Protein AF-A0A3S0WNT7-F1 (afdb_monomer)

Foldseek 3Di:
DDPDPQQDPVLLVVLLVVLVVCLVVVPPVQFDPPAHSVNSVVLSVDPPDSSVSSVVSLNGTDPVNNVVSVVVVVVPPDPPPPDPDDDDDDDDDPVLVVVLCVQPVDSVVSVVCVVVVPPVQQDQVQDCSNQPNDRFQWDQQLLHNQKIATPRNRDMDGLVDDSDPSNVVNHVVCPVVSVVLLLLLLLVCLVDPAFAKAALVRSVVSCSDVDDPSSVVCVVNVVVCCVSVQWHFDAGPVGDTIITGHNDGRPVSVVVNVVVVVVVVVVVVVVVVQVVLQVCCQVVFAWDQAPVRDIATAAEDQQAKKKDAPDDDDPVLVVVQVVVPQWDADPVVRIITGRGHDSYCDPSNNVSVNNPIHMYYDDPDDSPPDDDDPDDDDD

Secondary structure (DSSP, 8-state):
-----PPPHHHHHHHHHHHHHHHHHT-GGGB-TT--HHHHHHHHH--S-HHHHHHHHHHHB-HHHHHHHHHHHHHHS--TTS-S---------HHHHHHHHTT-SSHHHHHHHHHHTT-TTSPPTTSTTTTTTS---EEEETTEEEEEEETTT--EEESSS-SSHHHHHHHHHHHHHHHHHHHHHHHHHHHS-TT-EE-HHHHHHTT-SSSTTHHHHHHHHHHHHHHTTSEEEEE-TTSSEEEEE-SS--HHHHHHHHHHHHHHHHHHHHHHHHHHHHHHHHHH-EEEE-TTSPEEEE--BTTBEEEE-SSPPPHHHHHHHHHTSSEEEETTTTEEEESS--SS--HHHHHHHHTT-EEEEPPSS-TTSS---------

Sequence (379 aa):
MPRKGGIGQDERAAILKEARRIIVDRDESALAPTASLTGLAEVLADTFDETYTVERVVDMLDPARRRSLKSRFAAHRPTAAANGTDGVEVWLPMDVVDRLKAIAEQPEEAIRALLDSGRHDLPEPGSEEHCRRRRCSPQVLLSDPAHWTCQTCGLGGRVDQPLNPIIKERLADQQGRIGDLHALAAGIYETWGAGDRFTMADCAAHRLLDVRGERDRLKHRLPDLVQAGLIEDAPGPRGGAGYRVLDEPPDWIAEVLTERREQRETEARVRDERAAMLQRALEEGLTHVTPTGETVEIAQNGRGLELRFPSIPSWELREEMKRQGHCRWDGRRRRWCRMSPVATVEPWLAAALDAGATVAPLGTADPDAEDWGPSEWPD

pLDDT: mean 77.01, std 15.33, range [26.38, 93.69]

Nearest PDB structures (foldseek):
  6neg-assembly1_B  TM=5.425E-01  e=5.875E-01  Thalictrum flavum subsp. glaucum
  2xig-assembly2_A  TM=5.366E-01  e=5.875E-01  Helicobacter pylori 26695
  8j3i-assembly1_A-2  TM=5.748E-01  e=8.161E-01  Coptis chinensis
  5hs5-assembly1_B  TM=4.708E-01  e=6.206E-01  Staphylococcus aureus subsp. aureus USA300
  6neh-assembly1_B  TM=5.160E-01  e=7.314E-01  Thalictrum flavum subsp. glaucum

Organism: NCBI:txid92933

Solvent-accessible surface area (backbone atoms only — not comparable to full-atom values): 22254 Å² total; per-residue (Å²): 132,86,80,74,80,74,80,48,73,70,57,45,54,50,52,54,51,50,54,52,47,37,57,75,70,65,46,67,83,50,31,24,97,91,46,48,69,67,58,51,53,54,47,72,68,50,82,85,45,72,70,61,37,46,54,54,51,57,73,34,32,14,73,69,51,47,49,52,51,52,49,50,50,60,68,66,46,77,75,93,79,83,67,91,90,73,80,84,89,72,91,68,58,68,74,55,48,56,56,27,41,74,72,25,91,46,53,66,56,23,50,49,48,58,64,70,64,59,62,87,80,68,50,55,81,66,31,50,69,49,22,82,87,42,72,49,45,60,39,70,33,84,79,40,75,61,31,29,36,16,81,71,72,66,54,64,47,43,62,94,58,50,90,37,70,69,52,41,53,54,48,56,72,38,49,64,60,50,52,52,50,50,49,42,50,48,42,47,63,71,73,39,56,65,56,36,54,40,32,74,68,52,50,54,72,67,50,58,56,98,49,98,68,46,63,70,53,46,68,60,48,52,57,53,36,35,76,51,68,68,31,42,84,35,63,13,83,87,60,58,84,27,27,24,37,42,75,70,71,57,69,71,50,52,50,55,54,48,53,52,49,54,49,50,52,52,52,48,48,55,51,50,53,51,50,53,42,34,51,46,26,61,74,75,49,43,75,45,73,38,98,87,69,50,78,44,71,49,42,52,39,96,56,1,27,29,39,40,55,91,59,89,74,57,70,69,59,55,51,55,42,46,71,70,74,47,42,45,77,40,79,90,79,65,30,41,35,28,70,52,59,66,60,63,89,45,72,66,54,49,53,40,43,66,72,54,35,46,57,34,50,44,72,88,73,65,92,78,78,69,88,84,68,96,74,80,80,84,130

Radius of gyration: 34.29 Å; Cα contacts (8 Å, |Δi|>4): 432; chains: 1; bounding box: 87×63×79 Å

Structure (mmCIF, N/CA/C/O backbone):
data_AF-A0A3S0WNT7-F1
#
_entry.id   AF-A0A3S0WNT7-F1
#
loop_
_atom_site.group_PDB
_atom_site.id
_atom_site.type_symbol
_atom_site.label_atom_id
_atom_site.label_alt_id
_atom_site.label_comp_id
_atom_site.label_asym_id
_atom_site.label_entity_id
_atom_site.label_seq_id
_atom_site.pdbx_PDB_ins_code
_atom_site.Cartn_x
_atom_site.Cartn_y
_atom_site.Cartn_z
_atom_site.occupancy
_atom_site.B_iso_or_equiv
_atom_site.auth_seq_id
_atom_site.auth_comp_id
_atom_site.auth_asym_id
_atom_site.auth_atom_id
_atom_site.pdbx_PDB_model_num
ATOM 1 N N . MET A 1 1 ? 18.925 -2.021 -32.464 1.00 28.72 1 MET A N 1
ATOM 2 C CA . MET A 1 1 ? 19.539 -3.221 -31.859 1.00 28.72 1 MET A CA 1
ATOM 3 C C . MET A 1 1 ? 19.948 -2.872 -30.439 1.00 28.72 1 MET A C 1
ATOM 5 O O . MET A 1 1 ? 20.690 -1.904 -30.291 1.00 28.72 1 MET A O 1
ATOM 9 N N . PRO A 1 2 ? 19.426 -3.554 -29.408 1.00 26.38 2 PRO A N 1
ATOM 10 C CA . PRO A 1 2 ? 19.826 -3.289 -28.033 1.00 26.38 2 PRO A CA 1
ATOM 11 C C . PRO A 1 2 ? 21.284 -3.727 -27.851 1.00 26.38 2 PRO A C 1
ATOM 13 O O . PRO A 1 2 ? 21.668 -4.825 -28.255 1.00 26.38 2 PRO A O 1
ATOM 16 N N . ARG A 1 3 ? 22.118 -2.845 -27.293 1.00 30.73 3 ARG A N 1
ATOM 17 C CA . ARG A 1 3 ? 23.490 -3.181 -26.905 1.00 30.73 3 ARG A CA 1
ATOM 18 C C . ARG A 1 3 ? 23.407 -4.162 -25.734 1.00 30.73 3 ARG A C 1
ATOM 20 O O . ARG A 1 3 ? 23.094 -3.746 -24.624 1.00 30.73 3 ARG A O 1
ATOM 27 N N . LYS A 1 4 ? 23.663 -5.452 -25.986 1.00 38.69 4 LYS A N 1
ATOM 28 C CA . LYS A 1 4 ? 23.985 -6.422 -24.931 1.00 38.69 4 LYS A CA 1
ATOM 29 C C . LYS A 1 4 ? 25.138 -5.826 -24.117 1.00 38.69 4 LYS A C 1
ATOM 31 O O . LYS A 1 4 ? 26.203 -5.572 -24.680 1.00 38.69 4 LYS A O 1
ATOM 36 N N . GLY A 1 5 ? 24.913 -5.554 -22.832 1.00 43.09 5 GLY A N 1
ATOM 37 C CA . GLY A 1 5 ? 26.005 -5.282 -21.903 1.00 43.09 5 GLY A CA 1
ATOM 38 C C . GLY A 1 5 ? 26.960 -6.467 -21.970 1.00 43.09 5 GLY A C 1
ATOM 39 O O . GLY A 1 5 ? 26.551 -7.596 -21.708 1.00 43.09 5 GLY A O 1
ATOM 40 N N . GLY A 1 6 ? 28.182 -6.236 -22.445 1.00 47.62 6 GLY A N 1
ATOM 41 C CA . GLY A 1 6 ? 29.167 -7.299 -22.576 1.00 47.62 6 GLY A CA 1
ATOM 42 C C . GLY A 1 6 ? 29.518 -7.838 -21.195 1.00 47.62 6 GLY A C 1
ATOM 43 O O . GLY A 1 6 ? 29.813 -7.058 -20.295 1.00 47.62 6 GLY A O 1
ATOM 44 N N . ILE A 1 7 ? 29.486 -9.161 -21.039 1.00 59.84 7 ILE A N 1
ATOM 45 C CA . ILE A 1 7 ? 29.995 -9.845 -19.846 1.00 59.84 7 ILE A CA 1
ATOM 46 C C . ILE A 1 7 ? 31.476 -9.468 -19.703 1.00 59.84 7 ILE A C 1
ATOM 48 O O . ILE A 1 7 ? 32.232 -9.620 -20.674 1.00 59.84 7 ILE A O 1
ATOM 52 N N . GLY A 1 8 ? 31.874 -8.953 -18.537 1.00 67.12 8 GLY A N 1
ATOM 53 C CA . GLY A 1 8 ? 33.259 -8.557 -18.254 1.00 67.12 8 GLY A CA 1
ATOM 54 C C . GLY A 1 8 ? 34.210 -9.760 -18.259 1.00 67.12 8 GLY A C 1
ATOM 55 O O . GLY A 1 8 ? 33.778 -10.894 -18.065 1.00 67.12 8 GLY A O 1
ATOM 56 N N . GLN A 1 9 ? 35.510 -9.552 -18.487 1.00 66.56 9 GLN A N 1
ATOM 57 C CA . GLN A 1 9 ? 36.484 -10.652 -18.593 1.00 66.56 9 GLN A CA 1
ATOM 58 C C . GLN A 1 9 ? 36.550 -11.515 -17.314 1.00 66.56 9 GLN A C 1
ATOM 60 O O . GLN A 1 9 ? 36.584 -12.743 -17.400 1.00 66.56 9 GLN A O 1
ATOM 65 N N . ASP A 1 10 ? 36.451 -10.895 -16.137 1.00 69.25 10 ASP A N 1
ATOM 66 C CA . ASP A 1 10 ? 36.429 -11.602 -14.848 1.00 69.25 10 ASP A CA 1
ATOM 67 C C . ASP A 1 10 ? 35.142 -12.413 -14.636 1.00 69.25 10 ASP A C 1
ATOM 69 O O . ASP A 1 10 ? 35.164 -13.524 -14.097 1.00 69.25 10 ASP A O 1
ATOM 73 N N . GLU A 1 11 ? 34.012 -11.891 -15.117 1.00 74.88 11 GLU A N 1
ATOM 74 C CA . GLU A 1 11 ? 32.720 -12.578 -15.074 1.00 74.88 11 GLU A CA 1
ATOM 75 C C . GLU A 1 11 ? 32.740 -13.821 -15.981 1.00 74.88 11 GLU A C 1
ATOM 77 O O . GLU A 1 11 ? 32.281 -14.891 -15.573 1.00 74.88 11 GLU A O 1
ATOM 82 N N . ARG A 1 12 ? 33.348 -13.724 -17.173 1.00 81.19 12 ARG A N 1
ATOM 83 C CA . ARG A 1 12 ? 33.537 -14.861 -18.097 1.00 81.19 12 ARG A CA 1
ATOM 84 C C . ARG A 1 12 ? 34.354 -15.975 -17.451 1.00 81.19 12 ARG A C 1
ATOM 86 O O . ARG A 1 12 ? 33.906 -17.122 -17.416 1.00 81.19 12 ARG A O 1
ATOM 93 N N . ALA A 1 13 ? 35.508 -15.637 -16.876 1.00 81.56 13 ALA A N 1
ATOM 94 C CA . ALA A 1 13 ? 36.392 -16.607 -16.235 1.00 81.56 13 ALA A CA 1
ATOM 95 C C . ALA A 1 13 ? 35.701 -17.338 -15.071 1.00 81.56 13 ALA A C 1
ATOM 97 O O . ALA A 1 13 ? 35.841 -18.553 -14.910 1.00 81.56 13 ALA A O 1
ATOM 98 N N . ALA A 1 14 ? 34.912 -16.617 -14.274 1.00 80.75 14 ALA A N 1
ATOM 99 C CA . ALA A 1 14 ? 34.165 -17.189 -13.162 1.00 80.75 14 ALA A CA 1
ATOM 100 C C . ALA A 1 14 ? 33.006 -18.094 -13.614 1.00 80.75 14 ALA A C 1
ATOM 102 O O . ALA A 1 14 ? 32.810 -19.155 -13.018 1.00 80.75 14 ALA A O 1
ATOM 103 N N . ILE A 1 15 ? 32.278 -17.727 -14.675 1.00 85.50 15 ILE A N 1
ATOM 104 C CA . ILE A 1 15 ? 31.222 -18.570 -15.262 1.00 85.50 15 ILE A CA 1
ATOM 105 C C . ILE A 1 15 ? 31.818 -19.876 -15.802 1.00 85.50 15 ILE A C 1
ATOM 107 O O . ILE A 1 15 ? 31.319 -20.958 -15.492 1.00 85.50 15 ILE A O 1
ATOM 111 N N . LEU A 1 16 ? 32.927 -19.801 -16.543 1.00 87.19 16 LEU A N 1
ATOM 112 C CA . LEU A 1 16 ? 33.606 -20.991 -17.067 1.00 87.19 16 LEU A CA 1
ATOM 113 C C . LEU A 1 16 ? 34.179 -21.866 -15.945 1.00 87.19 16 LEU A C 1
ATOM 115 O O . LEU A 1 16 ? 34.117 -23.094 -16.020 1.00 87.19 16 LEU A O 1
ATOM 119 N N . LYS A 1 17 ? 34.705 -21.256 -14.875 1.00 86.94 17 LYS A N 1
ATOM 120 C CA . LYS A 1 17 ? 35.181 -21.980 -13.689 1.00 86.94 17 LYS A CA 1
ATOM 121 C C . LYS A 1 17 ? 34.046 -22.717 -12.978 1.00 86.94 17 LYS A C 1
ATOM 123 O O . LYS A 1 17 ? 34.230 -23.865 -12.581 1.00 86.94 17 LYS A O 1
ATOM 128 N N . GLU A 1 18 ? 32.881 -22.090 -12.844 1.00 85.38 18 GLU A N 1
ATOM 129 C CA . GLU A 1 18 ? 31.704 -22.717 -12.240 1.00 85.38 18 GLU A CA 1
ATOM 130 C C . GLU A 1 18 ? 31.164 -23.865 -13.104 1.00 85.38 18 GLU A C 1
ATOM 132 O O . GLU A 1 18 ? 30.851 -24.930 -12.579 1.00 85.38 18 GLU A O 1
ATOM 137 N N . ALA A 1 19 ? 31.123 -23.700 -14.425 1.00 86.12 19 ALA A N 1
ATOM 138 C CA . ALA A 1 19 ? 30.711 -24.764 -15.337 1.00 86.12 19 ALA A CA 1
ATOM 139 C C . ALA A 1 19 ? 31.640 -25.987 -15.260 1.00 86.12 19 ALA A C 1
ATOM 141 O O . ALA A 1 19 ? 31.176 -27.125 -15.208 1.00 86.12 19 ALA A O 1
ATOM 142 N N . ARG A 1 20 ? 32.958 -25.762 -15.159 1.00 87.94 20 ARG A N 1
ATOM 143 C CA . ARG A 1 20 ? 33.935 -26.839 -14.919 1.00 87.94 20 ARG A CA 1
ATOM 144 C C . ARG A 1 20 ? 33.709 -27.520 -13.568 1.00 87.94 20 ARG A C 1
ATOM 146 O O . ARG A 1 20 ? 33.789 -28.743 -13.503 1.00 87.94 20 ARG A O 1
ATOM 153 N N . ARG A 1 21 ? 33.389 -26.759 -12.513 1.00 90.56 21 ARG A N 1
ATOM 154 C CA . ARG A 1 21 ? 33.037 -27.310 -11.193 1.00 90.56 21 ARG A CA 1
ATOM 155 C C . ARG A 1 21 ? 31.819 -28.233 -11.282 1.00 90.56 21 ARG A C 1
ATOM 157 O O . ARG A 1 21 ? 31.887 -29.346 -10.787 1.00 90.56 21 ARG A O 1
ATOM 164 N N . ILE A 1 22 ? 30.749 -27.806 -11.954 1.00 87.44 22 ILE A N 1
ATOM 165 C CA . ILE A 1 22 ? 29.509 -28.590 -12.111 1.00 87.44 22 ILE A CA 1
ATOM 166 C C . ILE A 1 22 ? 29.774 -29.942 -12.791 1.00 87.44 22 ILE A C 1
ATOM 168 O O . ILE A 1 22 ? 29.241 -30.962 -12.357 1.00 87.44 22 ILE A O 1
ATOM 172 N N . ILE A 1 23 ? 30.642 -29.974 -13.809 1.00 88.38 23 ILE A N 1
ATOM 173 C CA . ILE A 1 23 ? 31.041 -31.225 -14.476 1.00 88.38 23 ILE A CA 1
ATOM 174 C C . ILE A 1 23 ? 31.848 -32.128 -13.538 1.00 88.38 23 ILE A C 1
ATOM 176 O O . ILE A 1 23 ? 31.599 -33.332 -13.486 1.00 88.38 23 ILE A O 1
ATOM 180 N N . VAL A 1 24 ? 32.812 -31.561 -12.805 1.00 90.00 24 VAL A N 1
ATOM 181 C CA . VAL A 1 24 ? 33.657 -32.314 -11.862 1.00 90.00 24 VAL A CA 1
ATOM 182 C C . VAL A 1 24 ? 32.821 -32.903 -10.724 1.00 90.00 24 VAL A C 1
ATOM 184 O O . VAL A 1 24 ? 32.979 -34.078 -10.400 1.00 90.00 24 VAL A O 1
ATOM 187 N N . ASP A 1 25 ? 31.892 -32.118 -10.179 1.00 89.50 25 ASP A N 1
ATOM 188 C CA . ASP A 1 25 ? 31.030 -32.498 -9.056 1.00 89.50 25 ASP A CA 1
ATOM 189 C C . ASP A 1 25 ? 29.824 -33.358 -9.494 1.00 89.50 25 ASP A C 1
ATOM 191 O O . ASP A 1 25 ? 29.101 -33.874 -8.644 1.00 89.50 25 ASP A O 1
ATOM 195 N N . ARG A 1 26 ? 29.603 -33.528 -10.810 1.00 85.38 26 ARG A N 1
ATOM 196 C CA . ARG A 1 26 ? 28.417 -34.176 -11.413 1.00 85.38 26 ARG A CA 1
ATOM 197 C C . ARG A 1 26 ? 27.090 -33.622 -10.875 1.00 85.38 26 ARG A C 1
ATOM 199 O O . ARG A 1 26 ? 26.139 -34.363 -10.636 1.00 85.38 26 ARG A O 1
ATOM 206 N N . ASP A 1 27 ? 27.036 -32.307 -10.688 1.00 85.50 27 ASP A N 1
ATOM 207 C CA . ASP A 1 27 ? 25.906 -31.604 -10.078 1.00 85.50 27 ASP A CA 1
ATOM 208 C C . ASP A 1 27 ? 24.799 -31.326 -11.110 1.00 85.50 27 ASP A C 1
ATOM 210 O O . ASP A 1 27 ? 24.686 -30.229 -11.656 1.00 85.50 27 ASP A O 1
ATOM 214 N N . GLU A 1 28 ? 23.973 -32.335 -11.399 1.00 83.88 28 GLU A N 1
ATOM 215 C CA . GLU A 1 28 ? 22.840 -32.207 -12.334 1.00 83.88 28 GLU A CA 1
ATOM 216 C C . GLU A 1 28 ? 21.788 -31.196 -11.856 1.00 83.88 28 GLU A C 1
ATOM 218 O O . GLU A 1 28 ? 21.093 -30.600 -12.676 1.00 83.88 28 GLU A O 1
ATOM 223 N N . SER A 1 29 ? 21.710 -30.938 -10.545 1.00 84.94 29 SER A N 1
ATOM 224 C CA . SER A 1 29 ? 20.769 -29.971 -9.966 1.00 84.94 29 SER A CA 1
ATOM 225 C C . SER A 1 29 ? 21.103 -28.515 -10.308 1.00 84.94 29 SER A C 1
ATOM 227 O O . SER A 1 29 ? 20.253 -27.635 -10.192 1.00 84.94 29 SER A O 1
ATOM 229 N N . ALA A 1 30 ? 22.335 -28.251 -10.754 1.00 81.56 30 ALA A N 1
ATOM 230 C CA . ALA A 1 30 ? 22.777 -26.931 -11.185 1.00 81.56 30 ALA A CA 1
ATOM 231 C C . ALA A 1 30 ? 22.406 -26.602 -12.644 1.00 81.56 30 ALA A C 1
ATOM 233 O O . ALA A 1 30 ? 22.680 -25.483 -13.091 1.00 81.56 30 ALA A O 1
ATOM 234 N N . LEU A 1 31 ? 21.814 -27.546 -13.385 1.00 86.38 31 LEU A N 1
ATOM 235 C CA . LEU A 1 31 ? 21.438 -27.398 -14.791 1.00 86.38 31 LEU A CA 1
ATOM 236 C C . LEU A 1 31 ? 19.939 -27.149 -14.963 1.00 86.38 31 LEU A C 1
ATOM 238 O O . LEU A 1 31 ? 19.114 -27.634 -14.193 1.00 86.38 31 LEU A O 1
ATOM 242 N N . ALA A 1 32 ? 19.582 -26.424 -16.021 1.00 87.06 32 ALA A N 1
ATOM 243 C CA . ALA A 1 32 ? 18.192 -26.301 -16.434 1.00 87.06 32 ALA A CA 1
ATOM 244 C C . ALA A 1 32 ? 17.620 -27.684 -16.828 1.00 87.06 32 ALA A C 1
ATOM 246 O O . ALA A 1 32 ? 18.366 -28.517 -17.345 1.00 87.06 32 ALA A O 1
ATOM 247 N N . PRO A 1 33 ? 16.300 -27.927 -16.697 1.00 80.75 33 PRO A N 1
ATOM 248 C CA . PRO A 1 33 ? 15.688 -29.233 -16.983 1.00 80.75 33 PRO A CA 1
ATOM 249 C C . PRO A 1 33 ? 15.938 -29.782 -18.398 1.00 80.75 33 PRO A C 1
ATOM 251 O O . PRO A 1 33 ? 15.823 -30.981 -18.632 1.00 80.75 33 PRO A O 1
ATOM 254 N N . THR A 1 34 ? 16.250 -28.905 -19.356 1.00 81.69 34 THR A N 1
ATOM 255 C CA . THR A 1 34 ? 16.536 -29.239 -20.760 1.00 81.69 34 THR A CA 1
ATOM 256 C C . THR A 1 34 ? 18.028 -29.392 -21.067 1.00 81.69 34 THR A C 1
ATOM 258 O O . THR A 1 34 ? 18.386 -29.696 -22.204 1.00 81.69 34 THR A O 1
ATOM 261 N N . ALA A 1 35 ? 18.906 -29.146 -20.094 1.00 86.44 35 ALA A N 1
ATOM 262 C CA . ALA A 1 35 ? 20.354 -29.225 -20.231 1.00 86.44 35 ALA A CA 1
ATOM 263 C C . ALA A 1 35 ? 20.897 -30.514 -19.594 1.00 86.44 35 ALA A C 1
ATOM 265 O O . ALA A 1 35 ? 20.299 -31.087 -18.689 1.00 86.44 35 ALA A O 1
ATOM 266 N N . SER A 1 36 ? 22.049 -30.982 -20.074 1.00 89.00 36 SER A N 1
ATOM 267 C CA . SER A 1 36 ? 22.715 -32.182 -19.561 1.00 89.00 36 SER A CA 1
ATOM 268 C C . SER A 1 36 ? 24.194 -31.920 -19.293 1.00 89.00 36 SER A C 1
ATOM 270 O O . SER A 1 36 ? 24.801 -31.040 -19.909 1.00 89.00 36 SER A O 1
ATOM 272 N N . LEU A 1 37 ? 24.796 -32.712 -18.398 1.00 86.19 37 LEU A N 1
ATOM 273 C CA . LEU A 1 37 ? 26.232 -32.631 -18.103 1.00 86.19 37 LEU A CA 1
ATOM 274 C C . LEU A 1 37 ? 27.084 -32.892 -19.353 1.00 86.19 37 LEU A C 1
ATOM 276 O O . LEU A 1 37 ? 28.105 -32.235 -19.551 1.00 86.19 37 LEU A O 1
ATOM 280 N N . THR A 1 38 ? 26.640 -33.803 -20.224 1.00 86.12 38 THR A N 1
ATOM 281 C CA . THR A 1 38 ? 27.285 -34.073 -21.516 1.00 86.12 38 THR A CA 1
ATOM 282 C C . THR A 1 38 ? 27.225 -32.854 -22.433 1.00 86.12 38 THR A C 1
ATOM 284 O O . THR A 1 38 ? 28.253 -32.462 -22.977 1.00 86.12 38 THR A O 1
ATOM 287 N N . GLY A 1 39 ? 26.067 -32.192 -22.534 1.00 85.50 39 GLY A N 1
ATOM 288 C CA . GLY A 1 39 ? 25.934 -30.972 -23.333 1.00 85.50 39 GLY A CA 1
ATOM 289 C C . GLY A 1 39 ? 26.777 -29.813 -22.791 1.00 85.50 39 GLY A C 1
ATOM 290 O O . GLY A 1 39 ? 27.349 -29.052 -23.566 1.00 85.50 39 GLY A O 1
ATOM 291 N N . LEU A 1 40 ? 26.909 -29.688 -21.464 1.00 87.50 40 LEU A N 1
ATOM 292 C CA . LEU A 1 40 ? 27.763 -28.664 -20.855 1.00 87.50 40 LEU A CA 1
ATOM 293 C C . LEU A 1 40 ? 29.249 -28.929 -21.152 1.00 87.50 40 LEU A C 1
ATOM 295 O O . LEU A 1 40 ? 29.997 -27.993 -21.433 1.00 87.50 40 LEU A O 1
ATOM 299 N N . ALA A 1 41 ? 29.676 -30.196 -21.133 1.00 87.12 41 ALA A N 1
ATOM 300 C CA . ALA A 1 41 ? 31.040 -30.588 -21.486 1.00 87.12 41 ALA A CA 1
ATOM 301 C C . ALA A 1 41 ? 31.372 -30.293 -22.956 1.00 87.12 41 ALA A C 1
ATOM 303 O O . ALA A 1 41 ? 32.464 -29.807 -23.244 1.00 87.12 41 ALA A O 1
ATOM 304 N N . GLU A 1 42 ? 30.428 -30.530 -23.870 1.00 87.38 42 GLU A N 1
ATOM 305 C CA . GLU A 1 42 ? 30.574 -30.194 -25.292 1.00 87.38 42 GLU A CA 1
ATOM 306 C C . GLU A 1 42 ? 30.717 -28.685 -25.510 1.00 87.38 42 GLU A C 1
ATOM 308 O O . GLU A 1 42 ? 31.591 -28.254 -26.258 1.00 87.38 42 GLU A O 1
ATOM 313 N N . VAL A 1 43 ? 29.918 -27.872 -24.810 1.00 87.62 43 VAL A N 1
ATOM 314 C CA . VAL A 1 43 ? 30.013 -26.406 -24.883 1.00 87.62 43 VAL A CA 1
ATOM 315 C C . VAL A 1 43 ? 31.361 -25.906 -24.359 1.00 87.62 43 VAL A C 1
ATOM 317 O O . VAL A 1 43 ? 31.956 -25.026 -24.968 1.00 87.62 43 VAL A O 1
ATOM 320 N N . LEU A 1 44 ? 31.888 -26.475 -23.271 1.00 85.62 44 LEU A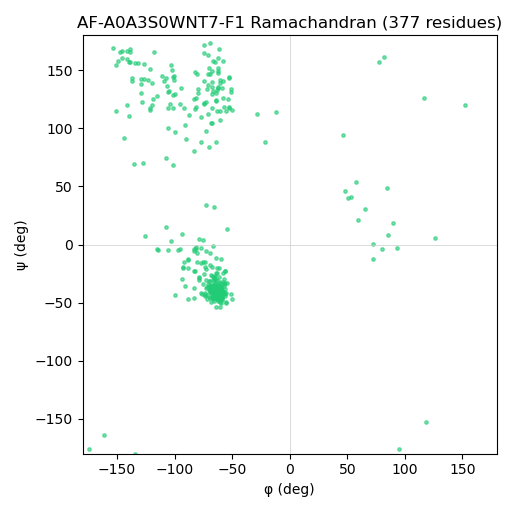 N 1
ATOM 321 C CA . LEU A 1 44 ? 33.201 -26.080 -22.740 1.00 85.62 44 LEU A CA 1
ATOM 322 C C . LEU A 1 44 ? 34.390 -26.561 -23.583 1.00 85.62 44 LEU A C 1
ATOM 324 O O . LEU A 1 44 ? 35.481 -26.004 -23.447 1.00 85.62 44 LEU A O 1
ATOM 328 N N . ALA A 1 45 ? 34.204 -27.596 -24.404 1.00 83.25 45 ALA A N 1
ATOM 329 C CA . ALA A 1 45 ? 35.212 -28.078 -25.345 1.00 83.25 45 ALA A CA 1
ATOM 330 C C . ALA A 1 45 ? 35.269 -27.234 -26.633 1.00 83.25 45 ALA A C 1
ATOM 332 O O . ALA A 1 45 ? 36.244 -27.334 -27.379 1.00 83.25 45 ALA A O 1
ATOM 333 N N . ASP A 1 46 ? 34.255 -26.401 -26.884 1.00 77.94 46 ASP A N 1
ATOM 334 C CA . ASP A 1 46 ? 34.216 -25.471 -28.009 1.00 77.94 46 ASP A CA 1
ATOM 335 C C . ASP A 1 46 ? 35.103 -24.245 -27.732 1.00 77.94 46 ASP A C 1
ATOM 337 O O . ASP A 1 46 ? 34.819 -23.404 -26.874 1.00 77.94 46 ASP A O 1
ATOM 341 N N . THR A 1 47 ? 36.217 -24.164 -28.462 1.00 66.31 47 THR A N 1
ATOM 342 C CA . THR A 1 47 ? 37.234 -23.110 -28.339 1.00 66.31 47 THR A CA 1
ATOM 343 C C . THR A 1 47 ? 37.026 -21.947 -29.315 1.00 66.31 47 THR A C 1
ATOM 345 O O . THR A 1 47 ? 37.935 -21.135 -29.472 1.00 66.31 47 THR A O 1
ATOM 348 N N . PHE A 1 48 ? 35.897 -21.883 -30.031 1.00 66.94 48 PHE A N 1
ATOM 349 C CA . PHE A 1 48 ? 35.718 -20.943 -31.143 1.00 66.94 48 PHE A CA 1
ATOM 350 C C . PHE A 1 48 ? 35.564 -19.473 -30.704 1.00 66.94 48 PHE A C 1
ATOM 352 O O . PHE A 1 48 ? 36.241 -18.606 -31.252 1.00 66.94 48 PHE A O 1
ATOM 359 N N . ASP A 1 49 ? 34.721 -19.178 -29.707 1.00 77.75 49 ASP A N 1
ATOM 360 C CA . ASP A 1 49 ? 34.565 -17.832 -29.126 1.00 77.75 49 ASP A CA 1
ATOM 361 C C . ASP A 1 49 ? 34.152 -17.932 -27.652 1.00 77.75 49 ASP A C 1
ATOM 363 O O . ASP A 1 49 ? 33.053 -18.374 -27.326 1.00 77.75 49 ASP A O 1
ATOM 367 N N . GLU A 1 50 ? 35.022 -17.470 -26.753 1.00 74.62 50 GLU A N 1
ATOM 368 C CA . GLU A 1 50 ? 34.802 -17.503 -25.304 1.00 74.62 50 GLU A CA 1
ATOM 369 C C . GLU A 1 50 ? 33.538 -16.740 -24.876 1.00 74.62 50 GLU A C 1
ATOM 371 O O . GLU A 1 50 ? 32.843 -17.152 -23.949 1.00 74.62 50 GLU A O 1
ATOM 376 N N . THR A 1 51 ? 33.194 -15.653 -25.572 1.00 77.62 51 THR A N 1
ATOM 377 C CA . THR A 1 51 ? 31.980 -14.870 -25.298 1.00 77.62 51 THR A CA 1
ATOM 378 C C . THR A 1 51 ? 30.734 -15.696 -25.588 1.00 77.62 51 THR A C 1
ATOM 380 O O . THR A 1 51 ? 29.806 -15.739 -24.782 1.00 77.62 51 THR A O 1
ATOM 383 N N . TYR A 1 52 ? 30.738 -16.381 -26.729 1.00 78.12 52 TYR A N 1
ATOM 384 C CA . TYR A 1 52 ? 29.648 -17.240 -27.167 1.00 78.12 52 TYR A CA 1
ATOM 385 C C . TYR A 1 52 ? 29.518 -18.486 -26.282 1.00 78.12 52 TYR A C 1
ATOM 387 O O . TYR A 1 52 ? 28.414 -18.850 -25.871 1.00 78.12 52 TYR A O 1
ATOM 395 N N . THR A 1 53 ? 30.646 -19.094 -25.908 1.00 82.38 53 THR A N 1
ATOM 396 C CA . THR A 1 53 ? 30.696 -20.223 -24.973 1.00 82.38 53 THR A CA 1
ATOM 397 C C . THR A 1 53 ? 30.112 -19.842 -23.612 1.00 82.38 53 THR A C 1
ATOM 399 O O . THR A 1 53 ? 29.309 -20.589 -23.057 1.00 82.38 53 THR A O 1
ATOM 402 N N . VAL A 1 54 ? 30.435 -18.655 -23.090 1.00 83.94 54 VAL A N 1
ATOM 403 C CA . VAL A 1 54 ? 29.888 -18.154 -21.819 1.00 83.94 54 VAL A CA 1
ATOM 404 C C . VAL A 1 54 ? 28.378 -17.919 -21.895 1.00 83.94 54 VAL A C 1
ATOM 406 O O . VAL A 1 54 ? 27.669 -18.315 -20.970 1.00 83.94 54 VAL A O 1
ATOM 409 N N . GLU A 1 55 ? 27.863 -17.322 -22.975 1.00 82.94 55 GLU A N 1
ATOM 410 C CA . GLU A 1 55 ? 26.413 -17.135 -23.149 1.00 82.94 55 GLU A CA 1
ATOM 411 C C . GLU A 1 55 ? 25.676 -18.484 -23.146 1.00 82.94 55 GLU A C 1
ATOM 413 O O . GLU A 1 55 ? 24.710 -18.656 -22.401 1.00 82.94 55 GLU A O 1
ATOM 418 N N . ARG A 1 56 ? 26.191 -19.479 -23.882 1.00 84.75 56 ARG A N 1
ATOM 419 C CA . ARG A 1 56 ? 25.609 -20.830 -23.909 1.00 84.75 56 ARG A CA 1
ATOM 420 C C . ARG A 1 56 ? 25.661 -21.525 -22.553 1.00 84.75 56 ARG A C 1
ATOM 422 O O . ARG A 1 56 ? 24.686 -22.161 -22.170 1.00 84.75 56 ARG A O 1
ATOM 429 N N . VAL A 1 57 ? 26.765 -21.398 -21.816 1.00 86.31 57 VAL A N 1
ATOM 430 C CA . VAL A 1 57 ? 26.875 -21.938 -20.453 1.00 86.31 57 VAL A CA 1
ATOM 431 C C . VAL A 1 57 ? 25.807 -21.328 -19.546 1.00 86.31 57 VAL A C 1
ATOM 433 O O . VAL A 1 57 ? 25.141 -22.059 -18.822 1.00 86.31 57 VAL A O 1
ATOM 436 N N . VAL A 1 58 ? 25.607 -20.007 -19.598 1.00 85.12 58 VAL A N 1
ATOM 437 C CA . VAL A 1 58 ? 24.609 -19.309 -18.769 1.00 85.12 58 VAL A CA 1
ATOM 438 C C . VAL A 1 58 ? 23.186 -19.789 -19.052 1.00 85.12 58 VAL A C 1
ATOM 440 O O . VAL A 1 58 ? 22.400 -19.904 -18.111 1.00 85.12 58 VAL A O 1
ATOM 443 N N . ASP A 1 59 ? 22.862 -20.086 -20.309 1.00 85.44 59 ASP A N 1
ATOM 444 C CA . ASP A 1 59 ? 21.541 -20.587 -20.705 1.00 85.44 59 ASP A CA 1
ATOM 445 C C . ASP A 1 59 ? 21.300 -22.051 -20.290 1.00 85.44 59 ASP A C 1
ATOM 447 O O . ASP A 1 59 ? 20.153 -22.484 -20.193 1.00 85.44 59 ASP A O 1
ATOM 451 N N . MET A 1 60 ? 22.363 -22.811 -20.003 1.00 86.81 60 MET A N 1
ATOM 452 C CA . MET A 1 60 ? 22.279 -24.202 -19.538 1.00 86.81 60 MET A CA 1
ATOM 453 C C . MET A 1 60 ? 22.174 -24.344 -18.014 1.00 86.81 60 MET A C 1
ATOM 455 O O . MET A 1 60 ? 21.875 -25.436 -17.528 1.00 86.81 60 MET A O 1
ATOM 459 N N . LEU A 1 61 ? 22.421 -23.275 -17.254 1.00 86.75 61 LEU A N 1
ATOM 460 C CA . LEU A 1 61 ? 22.341 -23.286 -15.793 1.00 86.75 61 LEU A CA 1
ATOM 461 C C . LEU A 1 61 ? 20.898 -23.155 -15.300 1.00 86.75 61 LEU A C 1
ATOM 463 O O . LEU A 1 61 ? 20.091 -22.427 -15.879 1.00 86.75 61 LEU A O 1
ATOM 467 N N . ASP A 1 62 ? 20.601 -23.793 -14.169 1.00 87.38 62 ASP A N 1
ATOM 468 C CA . ASP A 1 62 ? 19.329 -23.612 -13.472 1.00 87.38 62 ASP A CA 1
ATOM 469 C C . ASP A 1 62 ? 19.109 -22.120 -13.110 1.00 87.38 62 ASP A C 1
ATOM 471 O O . ASP A 1 62 ? 20.058 -21.433 -12.694 1.00 87.38 62 ASP A O 1
ATOM 475 N N . PRO A 1 63 ? 17.878 -21.580 -13.222 1.00 78.19 63 PRO A N 1
ATOM 476 C CA . PRO A 1 63 ? 17.590 -20.182 -12.908 1.00 78.19 63 PRO A CA 1
ATOM 477 C C . PRO A 1 63 ? 18.005 -19.732 -11.497 1.00 78.19 63 PRO A C 1
ATOM 479 O O . PRO A 1 63 ? 18.400 -18.576 -11.312 1.00 78.19 63 PRO A O 1
ATOM 482 N N . ALA A 1 64 ? 17.952 -20.598 -10.480 1.00 75.31 64 ALA A N 1
ATOM 483 C CA . ALA A 1 64 ? 18.446 -20.276 -9.141 1.00 75.31 64 ALA A CA 1
ATOM 484 C C . ALA A 1 64 ? 19.978 -20.157 -9.120 1.00 75.31 64 ALA A C 1
ATOM 486 O O . ALA A 1 64 ? 20.521 -19.222 -8.522 1.00 75.31 64 ALA A O 1
ATOM 487 N N . ARG A 1 65 ? 20.689 -21.032 -9.843 1.00 75.88 65 ARG A N 1
ATOM 488 C CA . ARG A 1 65 ? 22.155 -20.977 -9.961 1.00 75.88 65 ARG A CA 1
ATOM 489 C C . ARG A 1 65 ? 22.619 -19.761 -10.758 1.00 75.88 65 ARG A C 1
ATOM 491 O O . ARG A 1 65 ? 23.564 -19.083 -10.351 1.00 75.88 65 ARG A O 1
ATOM 498 N N . ARG A 1 66 ? 21.902 -19.415 -11.829 1.00 78.94 66 ARG A N 1
ATOM 499 C CA . ARG A 1 66 ? 22.125 -18.192 -12.613 1.00 78.94 66 ARG A CA 1
ATOM 500 C C . ARG A 1 66 ? 21.978 -16.937 -11.751 1.00 78.94 66 ARG A C 1
ATOM 502 O O . ARG A 1 66 ? 22.816 -16.039 -11.831 1.00 78.94 66 ARG A O 1
ATOM 509 N N . ARG A 1 67 ? 20.950 -16.885 -10.894 1.00 75.94 67 ARG A N 1
ATOM 510 C CA . ARG A 1 67 ? 20.745 -15.790 -9.930 1.00 75.94 67 ARG A CA 1
ATOM 511 C C . ARG A 1 67 ? 21.854 -15.724 -8.880 1.00 75.94 67 ARG A C 1
ATOM 513 O O . ARG A 1 67 ? 22.358 -14.638 -8.625 1.00 75.94 67 ARG A O 1
ATOM 520 N N . SER A 1 68 ? 22.286 -16.864 -8.337 1.00 77.94 68 SER A N 1
ATOM 521 C CA . SER A 1 68 ? 23.396 -16.938 -7.374 1.00 77.94 68 SER A CA 1
ATOM 522 C C . SER A 1 68 ? 24.735 -16.469 -7.962 1.00 77.94 68 SER A C 1
ATOM 524 O O . SER A 1 68 ? 25.497 -15.766 -7.302 1.00 77.94 68 SER A O 1
ATOM 526 N N . LEU A 1 69 ? 25.027 -16.799 -9.223 1.00 73.31 69 LEU A N 1
ATOM 527 C CA . LEU A 1 69 ? 26.213 -16.282 -9.909 1.00 73.31 69 LEU A CA 1
ATOM 528 C C . LEU A 1 69 ? 26.112 -14.775 -10.140 1.00 73.31 69 LEU A C 1
ATOM 530 O O . LEU A 1 69 ? 27.041 -14.047 -9.803 1.00 73.31 69 LEU A O 1
ATOM 534 N N . LYS A 1 70 ? 24.964 -14.289 -10.631 1.00 71.62 70 LYS A N 1
ATOM 535 C CA . LYS A 1 70 ? 24.719 -12.849 -10.795 1.00 71.62 70 LYS A CA 1
ATOM 536 C C . LYS A 1 70 ? 24.826 -12.081 -9.476 1.00 71.62 70 LYS A C 1
ATOM 538 O O . LYS A 1 70 ? 25.407 -11.002 -9.471 1.00 71.62 70 LYS A O 1
ATOM 543 N N . SER A 1 71 ? 24.329 -12.622 -8.363 1.00 66.81 71 SER A N 1
ATOM 544 C CA . SER A 1 71 ? 24.448 -11.977 -7.051 1.00 66.81 71 SER A CA 1
ATOM 545 C C . SER A 1 71 ? 25.881 -11.995 -6.521 1.00 66.81 71 SER A C 1
ATOM 547 O O . SER A 1 71 ? 26.323 -11.005 -5.948 1.00 66.81 71 SER A O 1
ATOM 549 N N . ARG A 1 72 ? 26.658 -13.056 -6.781 1.00 68.69 72 ARG A N 1
ATOM 550 C CA . ARG A 1 72 ? 28.104 -13.081 -6.496 1.00 68.69 72 ARG A CA 1
ATOM 551 C C . ARG A 1 72 ? 28.873 -12.058 -7.327 1.00 68.69 72 ARG A C 1
ATOM 553 O O . ARG A 1 72 ? 29.759 -11.407 -6.788 1.00 68.69 72 ARG A O 1
ATOM 560 N N . PHE A 1 73 ? 28.515 -11.866 -8.595 1.00 63.66 73 PHE A N 1
ATOM 561 C CA . PHE A 1 73 ? 29.087 -10.802 -9.424 1.00 63.66 73 PHE A CA 1
ATOM 562 C C . PHE A 1 73 ? 28.667 -9.414 -8.950 1.00 63.66 73 PHE A C 1
ATOM 564 O O . PHE A 1 73 ? 29.494 -8.512 -8.922 1.00 63.66 73 PHE A O 1
ATOM 571 N N . ALA A 1 74 ? 27.428 -9.247 -8.486 1.00 57.03 74 ALA A N 1
ATOM 572 C CA . ALA A 1 74 ? 26.984 -8.010 -7.854 1.00 57.03 74 ALA A CA 1
ATOM 573 C C . ALA A 1 74 ? 27.719 -7.732 -6.526 1.00 57.03 74 ALA A C 1
ATOM 575 O O . ALA A 1 74 ? 28.000 -6.577 -6.230 1.00 57.03 74 ALA A O 1
ATOM 576 N N . ALA A 1 75 ? 28.076 -8.774 -5.765 1.00 53.50 75 ALA A N 1
ATOM 577 C CA . ALA A 1 75 ? 28.803 -8.679 -4.495 1.00 53.50 75 ALA A CA 1
ATOM 578 C C . ALA A 1 75 ? 30.334 -8.562 -4.647 1.00 53.50 75 ALA A C 1
ATOM 580 O O . ALA A 1 75 ? 31.007 -8.107 -3.727 1.00 53.50 75 ALA A O 1
ATOM 581 N N . HIS A 1 76 ? 30.904 -9.002 -5.774 1.00 45.66 76 HIS A N 1
ATOM 582 C CA . HIS A 1 76 ? 32.321 -8.809 -6.130 1.00 45.66 76 HIS A CA 1
ATOM 583 C C . HIS A 1 76 ? 32.551 -7.611 -7.048 1.00 45.66 76 HIS A C 1
ATOM 585 O O . HIS A 1 76 ? 33.697 -7.263 -7.320 1.00 45.66 76 HIS A O 1
ATOM 591 N N . ARG A 1 77 ? 31.482 -6.944 -7.493 1.00 44.50 77 ARG A N 1
ATOM 592 C CA . ARG A 1 77 ? 31.577 -5.603 -8.054 1.00 44.50 77 ARG A CA 1
ATOM 593 C C . ARG A 1 77 ? 32.082 -4.706 -6.916 1.00 44.50 77 ARG A C 1
ATOM 595 O O . ARG A 1 77 ? 31.383 -4.610 -5.906 1.00 44.50 77 ARG A O 1
ATOM 602 N N . PRO A 1 78 ? 33.285 -4.113 -7.010 1.00 38.56 78 PRO A N 1
ATOM 603 C CA . PRO A 1 78 ? 33.849 -3.359 -5.903 1.00 38.56 78 PRO A CA 1
ATOM 604 C C . PRO A 1 78 ? 32.870 -2.251 -5.523 1.00 38.56 78 PRO A C 1
ATOM 606 O O . PRO A 1 78 ? 32.542 -1.384 -6.334 1.00 38.56 78 PRO A O 1
ATOM 609 N N . THR A 1 79 ? 32.363 -2.289 -4.294 1.00 38.59 79 THR A N 1
ATOM 610 C CA . THR A 1 79 ? 31.706 -1.136 -3.686 1.00 38.59 79 THR A CA 1
ATOM 611 C C . THR A 1 79 ? 32.741 -0.020 -3.634 1.00 38.59 79 THR A C 1
ATOM 613 O O . THR A 1 79 ? 33.675 -0.084 -2.839 1.00 38.59 79 THR A O 1
ATOM 616 N N . ALA A 1 80 ? 32.580 0.980 -4.498 1.00 40.59 80 ALA A N 1
ATOM 617 C CA . ALA A 1 80 ? 33.465 2.128 -4.702 1.00 40.59 80 ALA A CA 1
ATOM 618 C C . ALA A 1 80 ? 33.558 3.096 -3.494 1.00 40.59 80 ALA A C 1
ATOM 620 O O . ALA A 1 80 ? 33.685 4.302 -3.668 1.00 40.59 80 ALA A O 1
ATOM 621 N N . ALA A 1 81 ? 33.448 2.598 -2.260 1.00 36.56 81 ALA A N 1
ATOM 622 C CA . ALA A 1 81 ? 33.307 3.407 -1.050 1.00 36.56 81 ALA A CA 1
ATOM 623 C C . ALA A 1 81 ? 34.349 3.111 0.042 1.00 36.56 81 ALA A C 1
ATOM 625 O O . ALA A 1 81 ? 34.234 3.646 1.141 1.00 36.56 81 ALA A O 1
ATOM 626 N N . ALA A 1 82 ? 35.368 2.291 -0.221 1.00 34.53 82 ALA A N 1
ATOM 627 C CA . ALA A 1 82 ? 36.366 1.941 0.789 1.00 34.53 82 ALA A CA 1
ATOM 628 C C . ALA A 1 82 ? 37.785 2.010 0.223 1.00 34.53 82 ALA A C 1
ATOM 630 O O . ALA A 1 82 ? 38.413 0.983 0.004 1.00 34.53 82 ALA A O 1
ATOM 631 N N . ASN A 1 83 ? 38.230 3.237 -0.053 1.00 32.00 83 ASN A N 1
ATOM 632 C CA . ASN A 1 83 ? 39.592 3.769 0.096 1.00 32.00 83 ASN A CA 1
ATOM 633 C C . ASN A 1 83 ? 39.789 4.888 -0.932 1.00 32.00 83 ASN A C 1
ATOM 635 O O . ASN A 1 83 ? 39.616 4.699 -2.132 1.00 32.00 83 ASN A O 1
ATOM 639 N N . GLY A 1 84 ? 40.078 6.095 -0.441 1.00 37.34 84 GLY A N 1
ATOM 640 C CA . GLY A 1 84 ? 40.425 7.220 -1.300 1.00 37.34 84 GLY A CA 1
ATOM 641 C C . GLY A 1 84 ? 41.675 6.896 -2.114 1.00 37.34 84 GLY A C 1
ATOM 642 O O . GLY A 1 84 ? 42.598 6.296 -1.577 1.00 37.34 84 GLY A O 1
ATOM 643 N N . THR A 1 85 ? 41.663 7.348 -3.370 1.00 45.03 85 THR A N 1
ATOM 644 C CA . THR A 1 85 ? 42.668 7.167 -4.436 1.00 45.03 85 THR A CA 1
ATOM 645 C C . THR A 1 85 ? 42.611 5.882 -5.265 1.00 45.03 85 THR A C 1
ATOM 647 O O . THR A 1 85 ? 43.661 5.316 -5.531 1.00 45.03 85 THR A O 1
ATOM 650 N N . ASP A 1 86 ? 41.443 5.496 -5.784 1.00 38.66 86 ASP A N 1
ATOM 651 C CA . ASP A 1 86 ? 41.387 4.603 -6.953 1.00 38.66 86 ASP A CA 1
ATOM 652 C C . ASP A 1 86 ? 40.622 5.268 -8.107 1.00 38.66 86 ASP A C 1
ATOM 654 O O . ASP A 1 86 ? 39.450 5.634 -7.992 1.00 38.66 86 ASP A O 1
ATOM 658 N N . GLY A 1 87 ? 41.330 5.489 -9.216 1.00 42.25 87 GLY A N 1
ATOM 659 C CA . GLY A 1 87 ? 40.769 6.005 -10.460 1.00 42.25 87 GLY A CA 1
ATOM 660 C C . GLY A 1 87 ? 39.891 4.964 -11.155 1.00 42.25 87 GLY A C 1
ATOM 661 O O . GLY A 1 87 ? 40.157 3.767 -11.105 1.00 42.25 87 GLY A O 1
ATOM 662 N N . VAL A 1 88 ? 38.838 5.424 -11.831 1.00 45.56 88 VAL A N 1
ATOM 663 C CA . VAL A 1 88 ? 38.023 4.579 -12.712 1.00 45.56 88 VAL A CA 1
ATOM 664 C C . VAL A 1 88 ? 38.879 4.179 -13.916 1.00 45.56 88 VAL A C 1
ATOM 666 O O . VAL A 1 88 ? 39.282 5.048 -14.689 1.00 45.56 88 VAL A O 1
ATOM 669 N N . GLU A 1 89 ? 39.143 2.884 -14.102 1.00 44.09 89 GLU A N 1
ATOM 670 C CA . GLU A 1 89 ? 39.772 2.388 -15.330 1.00 44.09 89 GLU A CA 1
ATOM 671 C C . GLU A 1 89 ? 38.799 2.559 -16.506 1.00 44.09 89 GLU A C 1
ATOM 673 O O . GLU A 1 89 ? 37.809 1.838 -16.652 1.00 44.09 89 GLU A O 1
ATOM 678 N N . VAL A 1 90 ? 39.060 3.562 -17.346 1.00 52.78 90 VAL A N 1
ATOM 679 C CA . VAL A 1 90 ? 38.279 3.845 -18.554 1.00 52.78 90 VAL A CA 1
ATOM 680 C C . VAL A 1 90 ? 39.033 3.314 -19.765 1.00 52.78 90 VAL A C 1
ATOM 682 O O . VAL A 1 90 ? 40.112 3.798 -20.105 1.00 52.78 90 VAL A O 1
ATOM 685 N N . TRP A 1 91 ? 38.434 2.352 -20.465 1.00 51.09 91 TRP A N 1
ATOM 686 C CA . TRP A 1 91 ? 38.934 1.914 -21.765 1.00 51.09 91 TRP A CA 1
ATOM 687 C C . TRP A 1 91 ? 38.690 2.995 -22.815 1.00 51.09 91 TRP A C 1
ATOM 689 O O . TRP A 1 91 ? 37.550 3.282 -23.188 1.00 51.09 91 TRP A O 1
ATOM 699 N N . LEU A 1 92 ? 39.776 3.589 -23.301 1.00 58.12 92 LEU A N 1
ATOM 700 C CA . LEU A 1 92 ? 39.742 4.565 -24.379 1.00 58.12 92 LEU A CA 1
ATOM 701 C C . LEU A 1 92 ? 39.980 3.864 -25.724 1.00 58.12 92 LEU A C 1
ATOM 703 O O . LEU A 1 92 ? 40.901 3.051 -25.835 1.00 58.12 92 LEU A O 1
ATOM 707 N N . PRO A 1 93 ? 39.188 4.176 -26.764 1.00 66.44 93 PRO A N 1
ATOM 708 C CA . PRO A 1 93 ? 39.492 3.762 -28.129 1.00 66.44 93 PRO A CA 1
ATOM 709 C C . PRO A 1 93 ? 40.919 4.166 -28.537 1.00 66.44 93 PRO A C 1
ATOM 711 O O . PRO A 1 93 ? 41.399 5.234 -28.153 1.00 66.44 93 PRO A O 1
ATOM 714 N N . MET A 1 94 ? 41.604 3.326 -29.320 1.00 65.56 94 MET A N 1
ATOM 715 C CA . MET A 1 94 ? 43.016 3.538 -29.688 1.00 65.56 94 MET A CA 1
ATOM 716 C C . MET A 1 94 ? 43.269 4.885 -30.377 1.00 65.56 94 MET A C 1
ATOM 718 O O . MET A 1 94 ? 44.268 5.541 -30.104 1.00 65.56 94 MET A O 1
ATOM 722 N N . ASP A 1 95 ? 42.332 5.349 -31.198 1.00 64.38 95 ASP A N 1
ATOM 723 C CA . ASP A 1 95 ? 42.391 6.653 -31.858 1.00 64.38 95 ASP A CA 1
ATOM 724 C C . ASP A 1 95 ? 42.304 7.833 -30.875 1.00 64.38 95 ASP A C 1
ATOM 726 O O . ASP A 1 95 ? 42.857 8.903 -31.134 1.00 64.38 95 ASP A O 1
ATOM 730 N N . VAL A 1 96 ? 41.640 7.647 -29.731 1.00 69.69 96 VAL A N 1
ATOM 731 C CA . VAL A 1 96 ? 41.597 8.627 -28.637 1.00 69.69 96 VAL A CA 1
ATOM 732 C C . VAL A 1 96 ? 42.903 8.595 -27.848 1.00 69.69 96 VAL A C 1
ATOM 734 O O . VAL A 1 96 ? 43.446 9.653 -27.536 1.00 69.69 96 VAL A O 1
ATOM 737 N N . VAL A 1 97 ? 43.447 7.405 -27.583 1.00 76.69 97 VAL A N 1
ATOM 738 C CA . VAL A 1 97 ? 44.744 7.238 -26.908 1.00 76.69 97 VAL A CA 1
ATOM 739 C C . VAL A 1 97 ? 45.869 7.889 -27.712 1.00 76.69 97 VAL A C 1
ATOM 741 O O . VAL A 1 97 ? 46.657 8.642 -27.145 1.00 76.69 97 VAL A O 1
ATOM 744 N N . ASP A 1 98 ? 45.918 7.669 -29.025 1.00 76.06 98 ASP A N 1
ATOM 745 C CA . ASP A 1 98 ? 46.943 8.253 -29.897 1.00 76.06 98 ASP A CA 1
ATOM 746 C C . ASP A 1 98 ? 46.860 9.786 -29.935 1.00 76.06 98 ASP A C 1
ATOM 748 O O . ASP A 1 98 ? 47.879 10.479 -29.930 1.00 76.06 98 ASP A O 1
ATOM 752 N N . ARG A 1 99 ? 45.642 10.340 -29.897 1.00 72.62 99 ARG A N 1
ATOM 753 C CA . ARG A 1 99 ? 45.421 11.792 -29.807 1.00 72.62 99 ARG A CA 1
ATOM 754 C C . ARG A 1 99 ? 45.824 12.371 -28.455 1.00 72.62 99 ARG A C 1
ATOM 756 O O . ARG A 1 99 ? 46.367 13.470 -28.422 1.00 72.62 99 ARG A O 1
ATOM 763 N N . LEU A 1 100 ? 45.576 11.660 -27.357 1.00 76.00 100 LEU A N 1
ATOM 764 C CA . LEU A 1 100 ? 46.015 12.082 -26.023 1.00 76.00 100 LEU A CA 1
ATOM 765 C C . LEU A 1 100 ? 47.542 12.024 -25.901 1.00 76.00 100 LEU A C 1
ATOM 767 O O . LEU A 1 100 ? 48.142 12.949 -25.360 1.00 76.00 100 LEU A O 1
ATOM 771 N N . LYS A 1 101 ? 48.173 11.009 -26.503 1.00 81.19 101 LYS A N 1
ATOM 772 C CA . LYS A 1 101 ? 49.636 10.882 -26.580 1.00 81.19 101 LYS A CA 1
ATOM 773 C C . LYS A 1 101 ? 50.314 11.995 -27.381 1.00 81.19 101 LYS A C 1
ATOM 775 O O . LYS A 1 101 ? 51.482 12.289 -27.155 1.00 81.19 101 LYS A O 1
ATOM 780 N N . ALA A 1 102 ? 49.590 12.636 -28.300 1.00 78.94 102 ALA A N 1
ATOM 781 C CA . ALA A 1 102 ? 50.077 13.820 -29.006 1.00 78.94 102 ALA A CA 1
ATOM 782 C C . ALA A 1 102 ? 50.104 15.087 -28.123 1.00 78.94 102 ALA A C 1
ATOM 784 O O . ALA A 1 102 ? 50.717 16.079 -28.514 1.00 78.94 102 ALA A O 1
ATOM 785 N N . ILE A 1 103 ? 49.432 15.069 -26.964 1.00 74.75 103 ILE A N 1
ATOM 786 C CA . ILE A 1 103 ? 49.345 16.189 -26.014 1.00 74.75 103 ILE A CA 1
ATOM 787 C C . ILE A 1 103 ? 50.326 15.991 -24.848 1.00 74.75 103 ILE A C 1
ATOM 789 O O . ILE A 1 103 ? 51.006 16.942 -24.470 1.00 74.75 103 ILE A O 1
ATOM 793 N N . ALA A 1 104 ? 50.423 14.777 -24.296 1.00 79.44 104 ALA A N 1
ATOM 794 C CA . ALA A 1 104 ? 51.401 14.401 -23.271 1.00 79.44 104 ALA A CA 1
ATOM 795 C C . ALA A 1 104 ? 51.780 12.916 -23.398 1.00 79.44 104 ALA A C 1
ATOM 797 O O . ALA A 1 104 ? 51.002 12.132 -23.931 1.00 79.44 104 ALA A O 1
ATOM 798 N N . GLU A 1 105 ? 52.944 12.507 -22.883 1.00 74.44 105 GLU A N 1
ATOM 799 C CA . GLU A 1 105 ? 53.420 11.115 -22.990 1.00 74.44 105 GLU A CA 1
ATOM 800 C C . GLU A 1 105 ? 52.484 10.106 -22.303 1.00 74.44 105 GLU A C 1
ATOM 802 O O . GLU A 1 105 ? 52.317 8.983 -22.789 1.00 74.44 105 GLU A O 1
ATOM 807 N N . GLN A 1 106 ? 51.834 10.519 -21.209 1.00 75.69 106 GLN A N 1
ATOM 808 C CA . GLN A 1 106 ? 50.829 9.729 -20.501 1.00 75.69 106 GLN A CA 1
ATOM 809 C C . GLN A 1 106 ? 49.411 10.271 -20.769 1.00 75.69 106 GLN A C 1
ATOM 811 O O . GLN A 1 106 ? 49.170 11.468 -20.583 1.00 75.69 106 GLN A O 1
ATOM 816 N N . PRO A 1 107 ? 48.429 9.417 -21.135 1.00 71.62 107 PRO A N 1
ATOM 817 C CA . PRO A 1 107 ? 47.049 9.847 -21.381 1.00 71.62 107 PRO A CA 1
ATOM 818 C C . PRO A 1 107 ? 46.410 10.563 -20.185 1.00 71.62 107 PRO A C 1
ATOM 820 O O . PRO A 1 107 ? 45.641 11.502 -20.367 1.00 71.62 107 PRO A O 1
ATOM 823 N N . GLU A 1 108 ? 46.750 10.156 -18.963 1.00 72.62 108 GLU A N 1
ATOM 824 C CA . GLU A 1 108 ? 46.248 10.784 -17.738 1.00 72.62 108 GLU A CA 1
ATOM 825 C C . GLU A 1 108 ? 46.751 12.217 -17.561 1.00 72.62 108 GLU A C 1
ATOM 827 O O . GLU A 1 108 ? 46.000 13.094 -17.141 1.00 72.62 108 GLU A O 1
ATOM 832 N N . GLU A 1 109 ? 48.015 12.469 -17.901 1.00 72.50 109 GLU A N 1
ATOM 833 C CA . GLU A 1 109 ? 48.611 13.803 -17.851 1.00 72.50 109 GLU A CA 1
ATOM 834 C C . GLU A 1 109 ? 48.033 14.695 -18.946 1.00 72.50 109 GLU A C 1
ATOM 836 O O . GLU A 1 109 ? 47.760 15.864 -18.690 1.00 72.50 109 GLU A O 1
ATOM 841 N N . ALA A 1 110 ? 47.749 14.136 -20.127 1.00 73.38 110 ALA A N 1
ATOM 842 C CA . ALA A 1 110 ? 47.036 14.840 -21.188 1.00 73.38 110 ALA A CA 1
ATOM 843 C C . ALA A 1 110 ? 45.609 15.214 -20.759 1.00 73.38 110 ALA A C 1
ATOM 845 O O . ALA A 1 110 ? 45.172 16.334 -21.008 1.00 73.38 110 ALA A O 1
ATOM 846 N N . ILE A 1 111 ? 44.888 14.311 -20.084 1.00 69.00 111 ILE A N 1
ATOM 847 C CA . ILE A 1 111 ? 43.541 14.573 -19.558 1.00 69.00 111 ILE A CA 1
ATOM 848 C C . ILE A 1 111 ? 43.585 15.632 -18.451 1.00 69.00 111 ILE A C 1
ATOM 850 O O . ILE A 1 111 ? 42.803 16.577 -18.506 1.00 69.00 111 ILE A O 1
ATOM 854 N N . ARG A 1 112 ? 44.513 15.532 -17.486 1.00 71.12 112 ARG A N 1
ATOM 855 C CA . ARG A 1 112 ? 44.697 16.564 -16.448 1.00 71.12 112 ARG A CA 1
ATOM 856 C C . ARG A 1 112 ? 45.052 17.907 -17.066 1.00 71.12 112 ARG A C 1
ATOM 858 O O . ARG A 1 112 ? 44.389 18.884 -16.770 1.00 71.12 112 ARG A O 1
ATOM 865 N N . ALA A 1 113 ? 45.991 17.950 -18.008 1.00 70.19 113 ALA A N 1
ATOM 866 C CA . ALA A 1 113 ? 46.332 19.174 -18.723 1.00 70.19 113 ALA A CA 1
ATOM 867 C C . ALA A 1 113 ? 45.136 19.742 -19.504 1.00 70.19 113 ALA A C 1
ATOM 869 O O . ALA A 1 113 ? 44.955 20.952 -19.536 1.00 70.19 113 ALA A O 1
ATOM 870 N N . LEU A 1 114 ? 44.283 18.910 -20.106 1.00 67.62 114 LEU A N 1
ATOM 871 C CA . LEU A 1 114 ? 43.064 19.361 -20.789 1.00 67.62 114 LEU A CA 1
ATOM 872 C C . LEU A 1 114 ? 42.005 19.917 -19.825 1.00 67.62 114 LEU A C 1
ATOM 874 O O . LEU A 1 114 ? 41.317 20.871 -20.184 1.00 67.62 114 LEU A O 1
ATOM 878 N N . LEU A 1 115 ? 41.887 19.351 -18.623 1.00 64.75 115 LEU A N 1
ATOM 879 C CA . LEU A 1 115 ? 40.973 19.816 -17.575 1.00 64.75 115 LEU A CA 1
ATOM 880 C C . LEU A 1 115 ? 41.503 21.082 -16.874 1.00 64.75 115 LEU A C 1
ATOM 882 O O . LEU A 1 115 ? 40.751 22.035 -16.682 1.00 64.75 115 LEU A O 1
ATOM 886 N N . ASP A 1 116 ? 42.802 21.121 -16.568 1.00 65.06 116 ASP A N 1
ATOM 887 C CA . ASP A 1 116 ? 43.490 22.211 -15.863 1.00 65.06 116 ASP A CA 1
ATOM 888 C C . ASP A 1 116 ? 43.807 23.401 -16.777 1.00 65.06 116 ASP A C 1
ATOM 890 O O . ASP A 1 116 ? 43.840 24.542 -16.320 1.00 65.06 116 ASP A O 1
ATOM 894 N N . SER A 1 117 ? 44.006 23.175 -18.083 1.00 57.88 117 SER A N 1
ATOM 895 C CA . SER A 1 117 ? 44.251 24.253 -19.058 1.00 57.88 117 SER A CA 1
ATOM 896 C C . SER A 1 117 ? 43.056 25.176 -19.258 1.00 57.88 117 SER A C 1
ATOM 898 O O . SER A 1 117 ? 43.167 26.130 -20.030 1.00 57.88 117 SER A O 1
ATOM 900 N N . GLY A 1 118 ? 41.928 24.923 -18.581 1.00 49.78 118 GLY A N 1
ATOM 901 C CA . GLY A 1 118 ? 40.826 25.868 -18.526 1.00 49.78 118 GLY A CA 1
ATOM 902 C C . GLY A 1 118 ? 40.388 26.293 -19.920 1.00 49.78 118 GLY A C 1
ATOM 903 O O . GLY A 1 118 ? 40.111 27.470 -20.150 1.00 49.78 118 GLY A O 1
ATOM 904 N N . ARG A 1 119 ? 40.329 25.357 -20.882 1.00 50.44 119 ARG A N 1
ATOM 905 C CA . ARG A 1 119 ? 39.483 25.587 -22.052 1.00 50.44 119 ARG A CA 1
ATOM 906 C C . ARG A 1 119 ? 38.054 25.642 -21.528 1.00 50.44 119 ARG A C 1
ATOM 908 O O . ARG A 1 119 ? 37.356 24.634 -21.501 1.00 50.44 119 ARG A O 1
ATOM 915 N N . HIS A 1 120 ? 37.646 26.847 -21.140 1.00 49.47 120 HIS A N 1
ATOM 916 C CA . HIS A 1 120 ? 36.307 27.300 -20.764 1.00 49.47 120 HIS A CA 1
ATOM 917 C C . HIS A 1 120 ? 35.229 27.021 -21.839 1.00 49.47 120 HIS A C 1
ATOM 919 O O . HIS A 1 120 ? 34.127 27.543 -21.753 1.00 49.47 120 HIS A O 1
ATOM 925 N N . ASP A 1 121 ? 35.536 26.187 -22.835 1.00 54.56 121 ASP A N 1
ATOM 926 C CA . ASP A 1 121 ? 34.688 25.805 -23.958 1.00 54.56 121 ASP A CA 1
ATOM 927 C C . ASP A 1 121 ? 34.137 24.374 -23.827 1.00 54.56 121 ASP A C 1
ATOM 929 O O . ASP A 1 121 ? 33.374 23.939 -24.693 1.00 54.56 121 ASP A O 1
ATOM 933 N N . LEU A 1 122 ? 34.532 23.601 -22.801 1.00 55.00 122 LEU A N 1
ATOM 934 C CA . LEU A 1 122 ? 33.909 22.303 -22.533 1.00 55.00 122 LEU A CA 1
ATOM 935 C C . LEU A 1 122 ? 32.692 22.500 -21.627 1.00 55.00 122 LEU A C 1
ATOM 937 O O . LEU A 1 122 ? 32.846 22.834 -20.453 1.00 55.00 122 LEU A O 1
ATOM 941 N N . PRO A 1 123 ? 31.478 22.284 -22.145 1.00 59.44 123 PRO A N 1
ATOM 942 C CA . PRO A 1 123 ? 30.283 22.538 -21.371 1.00 59.44 123 PRO A CA 1
ATOM 943 C C . PRO A 1 123 ? 30.098 21.486 -20.275 1.00 59.44 123 PRO A C 1
ATOM 945 O O . PRO A 1 123 ? 30.186 20.282 -20.548 1.00 59.44 123 PRO A O 1
ATOM 948 N N . GLU A 1 124 ? 29.785 21.934 -19.053 1.00 60.78 124 GLU A N 1
ATOM 949 C CA . GLU A 1 124 ? 29.538 21.039 -17.912 1.00 60.78 124 GLU A CA 1
ATOM 950 C C . GLU A 1 124 ? 28.506 19.953 -18.277 1.00 60.78 124 GLU A C 1
ATOM 952 O O . GLU A 1 124 ? 27.462 20.280 -18.850 1.00 60.78 124 GLU A O 1
ATOM 957 N N . PRO A 1 125 ? 28.732 18.666 -17.956 1.00 57.84 125 PRO A N 1
ATOM 958 C CA . PRO A 1 125 ? 27.761 17.609 -18.228 1.00 57.84 125 PRO A CA 1
ATOM 959 C C . PRO A 1 125 ? 26.391 17.970 -17.656 1.00 57.84 125 PRO A C 1
ATOM 961 O O . PRO A 1 125 ? 26.262 18.147 -16.452 1.00 57.84 125 PRO A O 1
ATOM 964 N N . GLY A 1 126 ? 25.370 18.097 -18.508 1.00 58.28 126 GLY A N 1
ATOM 965 C CA . GLY A 1 126 ? 24.022 18.513 -18.099 1.00 58.28 126 GLY A CA 1
ATOM 966 C C . GLY A 1 126 ? 23.718 20.017 -18.195 1.00 58.28 126 GLY A C 1
ATOM 967 O O . GLY A 1 126 ? 22.575 20.400 -17.937 1.00 58.28 126 GLY A O 1
ATOM 968 N N . SER A 1 127 ? 24.680 20.863 -18.578 1.00 60.75 127 SER A N 1
ATOM 969 C CA . SER A 1 127 ? 24.468 22.298 -18.814 1.00 60.75 127 SER A CA 1
ATOM 970 C C . SER A 1 127 ? 23.720 22.583 -20.124 1.00 60.75 127 SER A C 1
ATOM 972 O O . SER A 1 127 ? 23.604 21.729 -21.011 1.00 60.75 127 SER A O 1
ATOM 974 N N . GLU A 1 128 ? 23.204 23.811 -20.271 1.00 61.38 128 GLU A N 1
ATOM 975 C CA . GLU A 1 128 ? 22.564 24.264 -21.519 1.00 61.38 128 GLU A CA 1
ATOM 976 C C . GLU A 1 128 ? 23.525 24.245 -22.719 1.00 61.38 128 GLU A C 1
ATOM 978 O O . GLU A 1 128 ? 23.097 24.048 -23.858 1.00 61.38 128 GLU A O 1
ATOM 983 N N . GLU A 1 129 ? 24.820 24.403 -22.461 1.00 59.41 129 GLU A N 1
ATOM 984 C CA . GLU A 1 129 ? 25.876 24.401 -23.470 1.00 59.41 129 GLU A CA 1
ATOM 985 C C . GLU A 1 129 ? 26.238 22.966 -23.903 1.00 59.41 129 GLU A C 1
ATOM 987 O O . GLU A 1 129 ? 26.599 22.740 -25.059 1.00 59.41 129 GLU A O 1
ATOM 992 N N . HIS A 1 130 ? 26.057 21.975 -23.016 1.00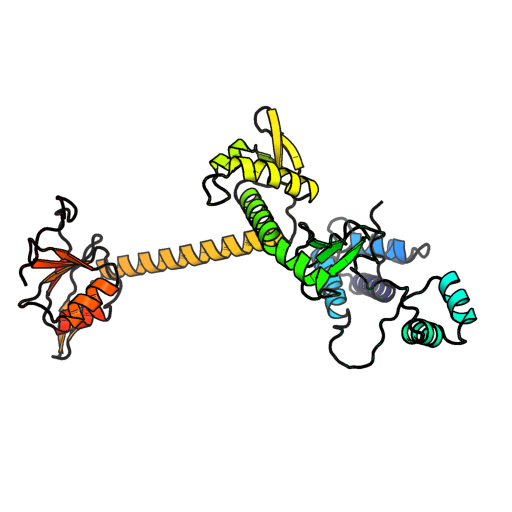 65.44 130 HIS A N 1
ATOM 993 C CA . HIS A 1 130 ? 26.385 20.562 -23.259 1.00 65.44 130 HIS A CA 1
ATOM 994 C C . HIS A 1 130 ? 25.390 19.907 -24.211 1.00 65.44 130 HIS A C 1
ATOM 996 O O . HIS A 1 130 ? 25.745 19.190 -25.148 1.00 65.44 130 HIS A O 1
ATOM 1002 N N . CYS A 1 131 ? 24.114 20.211 -24.017 1.00 67.56 131 CYS A N 1
ATOM 1003 C CA . CYS A 1 131 ? 23.059 19.807 -24.922 1.00 67.56 131 CYS A CA 1
ATOM 1004 C C . CYS A 1 131 ? 22.873 20.901 -25.991 1.00 67.56 131 CYS A C 1
ATOM 1006 O O . CYS A 1 131 ? 22.093 21.818 -25.771 1.00 67.56 131 CYS A O 1
ATOM 1008 N N . ARG A 1 132 ? 23.583 20.819 -27.138 1.00 55.53 132 ARG A N 1
ATOM 1009 C CA . ARG A 1 132 ? 23.560 21.768 -28.292 1.00 55.53 132 ARG A CA 1
ATOM 1010 C C . ARG A 1 132 ? 22.286 22.644 -28.372 1.00 55.53 132 ARG A C 1
ATOM 1012 O O . ARG A 1 132 ? 21.334 22.298 -29.073 1.00 55.53 132 ARG A O 1
ATOM 1019 N N . ARG A 1 133 ? 22.288 23.806 -27.702 1.00 53.72 133 ARG A N 1
ATOM 1020 C CA . ARG A 1 133 ? 21.197 24.809 -27.706 1.00 53.72 133 ARG A CA 1
ATOM 1021 C C . ARG A 1 133 ? 19.822 24.311 -27.209 1.00 53.72 133 ARG A C 1
ATOM 1023 O O . ARG A 1 133 ? 18.800 24.911 -27.541 1.00 53.72 133 ARG A O 1
ATOM 1030 N N . ARG A 1 134 ? 19.758 23.228 -26.426 1.00 55.53 134 ARG A N 1
ATOM 1031 C CA . ARG A 1 134 ? 18.530 22.696 -25.809 1.00 55.53 134 ARG A CA 1
ATOM 1032 C C . ARG A 1 134 ? 18.817 22.228 -24.387 1.00 55.53 134 ARG A C 1
ATOM 1034 O O . ARG A 1 134 ? 19.445 21.197 -24.209 1.00 55.53 134 ARG A O 1
ATOM 1041 N N . ARG A 1 135 ? 18.285 22.946 -23.392 1.00 68.25 135 ARG A N 1
ATOM 1042 C CA . ARG A 1 135 ? 18.193 22.555 -21.972 1.00 68.25 135 ARG A CA 1
ATOM 1043 C C . ARG A 1 135 ? 18.110 21.029 -21.805 1.00 68.25 135 ARG A C 1
ATOM 1045 O O . ARG A 1 135 ? 17.106 20.447 -22.214 1.00 68.25 135 ARG A O 1
ATOM 1052 N N . CYS A 1 136 ? 19.135 20.392 -21.230 1.00 73.00 136 CYS A N 1
ATOM 1053 C CA . CYS A 1 136 ? 19.155 18.936 -21.060 1.00 73.00 136 CYS A CA 1
ATOM 1054 C C . CYS A 1 136 ? 17.859 18.440 -20.402 1.00 73.00 136 CYS A C 1
ATOM 1056 O O . CYS A 1 136 ? 17.423 19.007 -19.408 1.00 73.00 136 CYS A O 1
ATOM 1058 N N . SER A 1 137 ? 17.216 17.411 -20.953 1.00 78.94 137 SER A N 1
ATOM 1059 C CA . SER A 1 137 ? 15.946 16.875 -20.443 1.00 78.94 137 SER A CA 1
ATOM 1060 C C . SER A 1 137 ? 16.201 15.527 -19.760 1.00 78.94 137 SER A C 1
ATOM 1062 O O . SER A 1 137 ? 15.940 14.491 -20.376 1.00 78.94 137 SER A O 1
ATOM 1064 N N . PRO A 1 138 ? 16.794 15.509 -18.545 1.00 84.94 138 PRO A N 1
ATOM 1065 C CA . PRO A 1 138 ? 16.936 14.281 -17.775 1.00 84.94 138 PRO A CA 1
ATOM 1066 C C . PRO A 1 138 ? 15.539 13.773 -17.436 1.00 84.94 138 PRO A C 1
ATOM 1068 O O . PRO A 1 138 ? 14.696 14.564 -17.026 1.00 84.94 138 PRO A O 1
ATOM 1071 N N . GLN A 1 139 ? 15.286 12.488 -17.643 1.00 85.00 139 GLN A N 1
ATOM 1072 C CA . GLN A 1 139 ? 14.041 11.828 -17.282 1.00 85.00 139 GLN A CA 1
ATOM 1073 C C . GLN A 1 139 ? 14.340 10.569 -16.486 1.00 85.00 139 GLN A C 1
ATOM 1075 O O . GLN A 1 139 ? 15.173 9.764 -16.909 1.00 85.00 139 GLN A O 1
ATOM 1080 N N . VAL A 1 140 ? 13.673 10.405 -15.344 1.00 85.88 140 VAL A N 1
ATOM 1081 C CA . VAL A 1 140 ? 13.699 9.135 -14.604 1.00 85.88 140 VAL A CA 1
ATOM 1082 C C . VAL A 1 140 ? 13.082 8.051 -15.483 1.00 85.88 140 VAL A C 1
ATOM 1084 O O . VAL A 1 140 ? 12.047 8.269 -16.119 1.00 85.88 140 VAL A O 1
ATOM 1087 N N . LEU A 1 141 ? 13.724 6.888 -15.543 1.00 82.19 141 LEU A N 1
ATOM 1088 C CA . LEU A 1 141 ? 13.203 5.759 -16.296 1.00 82.19 141 LEU A CA 1
ATOM 1089 C C . LEU A 1 141 ?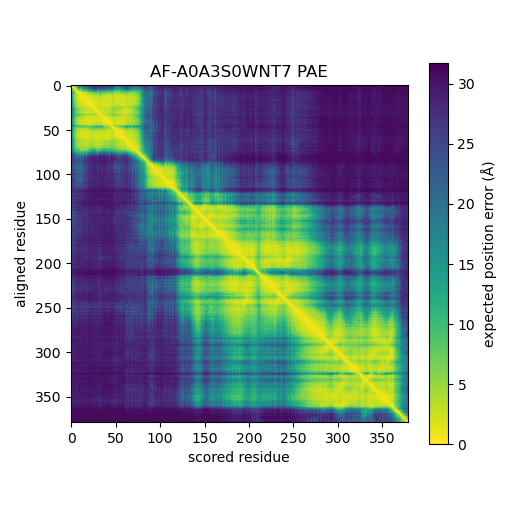 12.029 5.143 -15.530 1.00 82.19 141 LEU A C 1
ATOM 1091 O O . LEU A 1 141 ? 12.168 4.690 -14.401 1.00 82.19 141 LEU A O 1
ATOM 1095 N N . LEU A 1 142 ? 10.855 5.085 -16.156 1.00 80.12 142 LEU A N 1
ATOM 1096 C CA . LEU A 1 142 ? 9.682 4.443 -15.550 1.00 80.12 142 LEU A CA 1
ATOM 1097 C C . LEU A 1 142 ? 9.880 2.933 -15.348 1.00 80.12 142 LEU A C 1
ATOM 1099 O O . LEU A 1 142 ? 9.326 2.371 -14.408 1.00 80.12 142 LEU A O 1
ATOM 1103 N N . SER A 1 143 ? 10.683 2.302 -16.208 1.00 75.50 143 SER A N 1
ATOM 1104 C CA . SER A 1 143 ? 11.084 0.896 -16.109 1.00 75.50 143 SER A CA 1
ATOM 1105 C C . SER A 1 143 ? 12.127 0.634 -15.017 1.00 75.50 143 SER A C 1
ATOM 1107 O O . SER A 1 143 ? 12.217 -0.491 -14.541 1.00 75.50 143 SER A O 1
ATOM 1109 N N . ASP A 1 144 ? 12.918 1.647 -14.647 1.00 78.75 144 ASP A N 1
ATOM 1110 C CA . ASP A 1 144 ? 13.975 1.564 -13.635 1.00 78.75 144 ASP A CA 1
ATOM 1111 C C . ASP A 1 144 ? 14.048 2.885 -12.836 1.00 78.75 144 ASP A C 1
ATOM 1113 O O . ASP A 1 144 ? 14.757 3.817 -13.233 1.00 78.75 144 ASP A O 1
ATOM 1117 N N . PRO A 1 145 ? 13.323 2.979 -11.704 1.00 75.94 145 PRO A N 1
ATOM 1118 C CA . PRO A 1 145 ? 13.222 4.201 -10.905 1.00 75.94 145 PRO A CA 1
ATOM 1119 C C . PRO A 1 145 ? 14.568 4.734 -10.403 1.00 75.94 145 PRO A C 1
ATOM 1121 O O . PRO A 1 145 ? 14.684 5.918 -10.085 1.00 75.94 145 PRO A O 1
ATOM 1124 N N . ALA A 1 146 ? 15.571 3.860 -10.275 1.00 81.75 146 ALA A N 1
ATOM 1125 C CA . ALA A 1 146 ? 16.869 4.214 -9.718 1.00 81.75 146 ALA A CA 1
ATOM 1126 C C . ALA A 1 146 ? 17.736 4.990 -10.717 1.00 81.75 146 ALA A C 1
ATOM 1128 O O . ALA A 1 146 ? 18.711 5.632 -10.310 1.00 81.75 146 ALA A O 1
ATOM 1129 N N . HIS A 1 147 ? 17.380 4.971 -12.004 1.00 85.94 147 HIS A N 1
ATOM 1130 C CA . HIS A 1 147 ? 18.174 5.548 -13.077 1.00 85.94 147 HIS A CA 1
ATOM 1131 C C . HIS A 1 147 ? 17.419 6.625 -13.857 1.00 85.94 147 HIS A C 1
ATOM 1133 O O . HIS A 1 147 ? 16.197 6.620 -14.006 1.00 85.94 147 HIS A O 1
ATOM 1139 N N . TRP A 1 148 ? 18.180 7.569 -14.402 1.00 88.50 148 TRP A N 1
ATOM 1140 C CA . TRP A 1 148 ? 17.678 8.594 -15.306 1.00 88.50 148 TRP A CA 1
ATOM 1141 C C . TRP A 1 148 ? 18.482 8.614 -16.599 1.00 88.50 148 TRP A C 1
ATOM 1143 O O . TRP A 1 148 ? 19.650 8.223 -16.638 1.00 88.50 148 TRP A O 1
ATOM 1153 N N . THR A 1 149 ? 17.856 9.109 -17.663 1.00 88.00 149 THR A N 1
ATOM 1154 C CA . THR A 1 149 ? 18.510 9.356 -18.950 1.00 88.00 149 THR A CA 1
ATOM 1155 C C . THR A 1 149 ? 18.068 10.693 -19.525 1.00 88.00 149 THR A C 1
ATOM 1157 O O . THR A 1 149 ? 16.913 11.096 -19.419 1.00 88.00 149 THR A O 1
ATOM 1160 N N . CYS A 1 150 ? 18.992 11.429 -20.127 1.00 84.31 150 CYS A N 1
ATOM 1161 C CA . CYS A 1 150 ? 18.702 12.660 -20.832 1.00 84.31 150 CYS A CA 1
ATOM 1162 C C . CYS A 1 150 ? 18.225 12.329 -22.241 1.00 84.31 150 CYS A C 1
ATOM 1164 O O . CYS A 1 150 ? 19.006 11.839 -23.055 1.00 84.31 150 CYS A O 1
ATOM 1166 N N . GLN A 1 151 ? 16.982 12.682 -22.572 1.00 79.88 151 GLN A N 1
ATOM 1167 C CA . GLN A 1 151 ? 16.452 12.472 -23.925 1.00 79.88 151 GLN A CA 1
ATOM 1168 C C . GLN A 1 151 ? 17.214 13.269 -25.000 1.00 79.88 151 GLN A C 1
ATOM 1170 O O . GLN A 1 151 ? 17.152 12.935 -26.180 1.00 79.88 151 GLN A O 1
ATOM 1175 N N . THR A 1 152 ? 17.939 14.321 -24.605 1.00 77.44 152 THR A N 1
ATOM 1176 C CA . THR A 1 152 ? 18.656 15.204 -25.534 1.00 77.44 152 THR A CA 1
ATOM 1177 C C . THR A 1 152 ? 20.069 14.717 -25.853 1.00 77.44 152 THR A C 1
ATOM 1179 O O . THR A 1 152 ? 20.459 14.724 -27.017 1.00 77.44 152 THR A O 1
ATOM 1182 N N . CYS A 1 153 ? 20.857 14.336 -24.842 1.00 75.44 153 CYS A N 1
ATOM 1183 C CA . CYS A 1 153 ? 22.268 13.960 -25.020 1.00 75.44 153 CYS A CA 1
ATOM 1184 C C . CYS A 1 153 ? 22.573 12.490 -24.707 1.00 75.44 153 CYS A C 1
ATOM 1186 O O . CYS A 1 153 ? 23.706 12.061 -24.894 1.00 75.44 153 CYS A O 1
ATOM 1188 N N . GLY A 1 154 ? 21.596 11.719 -24.223 1.00 77.81 154 GLY A N 1
ATOM 1189 C CA . GLY A 1 154 ? 21.781 10.315 -23.848 1.00 77.81 154 GLY A CA 1
ATOM 1190 C C . GLY A 1 154 ? 22.579 10.095 -22.559 1.00 77.81 154 GLY A C 1
ATOM 1191 O O . GLY A 1 154 ? 22.778 8.947 -22.175 1.00 77.81 154 GLY A O 1
ATOM 1192 N N . LEU A 1 155 ? 23.022 11.163 -21.882 1.00 82.00 155 LEU A N 1
ATOM 1193 C CA . LEU A 1 155 ? 23.666 11.074 -20.571 1.00 82.00 155 LEU A CA 1
ATOM 1194 C C . LEU A 1 155 ? 22.714 10.408 -19.581 1.00 82.00 155 LEU A C 1
ATOM 1196 O O . LEU A 1 155 ? 21.544 10.772 -19.532 1.00 82.00 155 LEU A O 1
ATOM 1200 N N . GLY A 1 156 ? 23.207 9.468 -18.791 1.00 84.25 156 GLY A N 1
ATOM 1201 C CA . GLY A 1 156 ? 22.417 8.814 -17.761 1.00 84.25 156 GLY A CA 1
ATOM 1202 C C . GLY A 1 156 ? 23.214 8.632 -16.486 1.00 84.25 156 GLY A C 1
ATOM 1203 O O . GLY A 1 156 ? 24.435 8.784 -16.468 1.00 84.25 156 GLY A O 1
ATOM 1204 N N . GLY A 1 157 ? 22.504 8.325 -15.416 1.00 84.50 157 GLY A N 1
ATOM 1205 C CA . GLY A 1 157 ? 23.095 8.133 -14.104 1.00 84.50 157 GLY A CA 1
ATOM 1206 C C . GLY A 1 157 ? 22.061 7.653 -13.108 1.00 84.50 157 GLY A C 1
ATOM 1207 O O . GLY A 1 157 ? 20.906 7.404 -13.460 1.00 84.50 157 GLY A O 1
ATOM 1208 N N . ARG A 1 158 ? 22.481 7.531 -11.852 1.00 84.81 158 ARG A N 1
ATOM 1209 C CA . ARG A 1 158 ? 21.568 7.210 -10.761 1.00 84.81 158 ARG A CA 1
ATOM 1210 C C . ARG A 1 158 ? 20.853 8.463 -10.266 1.00 84.81 158 ARG A C 1
ATOM 1212 O O . ARG A 1 158 ? 21.409 9.561 -10.306 1.00 84.81 158 ARG A O 1
ATOM 1219 N N . VAL A 1 159 ? 19.617 8.302 -9.805 1.00 83.69 159 VAL A N 1
ATOM 1220 C CA . VAL A 1 159 ? 18.789 9.405 -9.290 1.00 83.69 159 VAL A CA 1
ATOM 1221 C C . VAL A 1 159 ? 19.305 9.917 -7.941 1.00 83.69 159 VAL A C 1
ATOM 1223 O O . VAL A 1 159 ? 19.257 11.118 -7.686 1.00 83.69 159 VAL A O 1
ATOM 1226 N N . ASP A 1 160 ? 19.851 9.037 -7.099 1.00 81.75 160 ASP A N 1
ATOM 1227 C CA . ASP A 1 160 ? 20.419 9.383 -5.789 1.00 81.75 160 ASP A CA 1
ATOM 1228 C C . ASP A 1 160 ? 21.792 10.074 -5.875 1.00 81.75 160 ASP A C 1
ATOM 1230 O O . ASP A 1 160 ? 22.230 10.706 -4.914 1.00 81.75 160 ASP A O 1
ATOM 1234 N N . GLN A 1 161 ? 22.449 10.004 -7.035 1.00 81.69 161 GLN A N 1
ATOM 1235 C CA . GLN A 1 161 ? 23.750 10.620 -7.305 1.00 81.69 161 GLN A CA 1
ATOM 1236 C C . GLN A 1 161 ? 23.696 11.478 -8.582 1.00 81.69 161 GLN A C 1
ATOM 1238 O O . GLN A 1 161 ? 24.261 11.107 -9.616 1.00 81.69 161 GLN A O 1
ATOM 1243 N N . PRO A 1 162 ? 22.999 12.630 -8.550 1.00 79.31 162 PRO A N 1
ATOM 1244 C CA . PRO A 1 162 ? 22.914 13.511 -9.706 1.00 79.31 162 PRO A CA 1
ATOM 1245 C C . PRO A 1 162 ? 24.283 14.131 -10.013 1.00 79.31 162 PRO A C 1
ATOM 1247 O O . PRO A 1 162 ? 24.972 14.619 -9.121 1.00 79.31 162 PRO A O 1
ATOM 1250 N N . LEU A 1 163 ? 24.649 14.153 -11.298 1.00 73.50 163 LEU A N 1
ATOM 1251 C CA . LEU A 1 163 ? 25.955 14.638 -11.767 1.00 73.50 163 LEU A CA 1
ATOM 1252 C C . LEU A 1 163 ? 26.183 16.133 -11.507 1.00 73.50 163 LEU A C 1
ATOM 1254 O O . LEU A 1 163 ? 27.326 16.566 -11.404 1.00 73.50 163 LEU A O 1
ATOM 1258 N N . ASN A 1 164 ? 25.111 16.926 -11.431 1.00 74.56 164 ASN A N 1
ATOM 1259 C CA . ASN A 1 164 ? 25.179 18.353 -11.138 1.00 74.56 164 ASN A CA 1
ATOM 1260 C C . ASN A 1 164 ? 23.865 18.864 -10.489 1.00 74.56 164 ASN A C 1
ATOM 1262 O O . ASN A 1 164 ? 22.849 18.153 -10.496 1.00 74.56 164 ASN A O 1
ATOM 1266 N N . PRO A 1 165 ? 23.845 20.103 -9.956 1.00 75.94 165 PRO A N 1
ATOM 1267 C CA . PRO A 1 165 ? 22.650 20.697 -9.346 1.00 75.94 165 PRO A CA 1
ATOM 1268 C C . PRO A 1 165 ? 21.462 20.877 -10.308 1.00 75.94 165 PRO A C 1
ATOM 1270 O O . PRO A 1 165 ? 20.320 20.667 -9.912 1.00 75.94 165 PRO A O 1
ATOM 1273 N N . ILE A 1 166 ? 21.713 21.190 -11.583 1.00 74.88 166 ILE A N 1
ATOM 1274 C CA . ILE A 1 166 ? 20.669 21.410 -12.602 1.00 74.88 166 ILE A CA 1
ATOM 1275 C C . ILE A 1 166 ? 19.876 20.123 -12.871 1.00 74.88 166 ILE A C 1
ATOM 1277 O O . ILE A 1 166 ? 18.652 20.143 -13.002 1.00 74.88 166 ILE A O 1
ATOM 1281 N N . ILE A 1 167 ? 20.565 18.986 -12.966 1.00 79.88 167 ILE A N 1
ATOM 1282 C CA . ILE A 1 167 ? 19.960 17.663 -13.121 1.00 79.88 167 ILE A CA 1
ATOM 1283 C C . ILE A 1 167 ? 19.190 17.315 -11.850 1.00 79.88 167 ILE A C 1
ATOM 1285 O O . ILE A 1 167 ? 18.057 16.858 -11.950 1.00 79.88 167 ILE A O 1
ATOM 1289 N N . LYS A 1 168 ? 19.761 17.577 -10.668 1.00 83.50 168 LYS A N 1
ATOM 1290 C CA . LYS A 1 168 ? 19.094 17.328 -9.384 1.00 83.50 168 LYS A CA 1
ATOM 1291 C C . LYS A 1 168 ? 17.738 18.034 -9.291 1.00 83.50 168 LYS A C 1
ATOM 1293 O O . LYS A 1 168 ? 16.753 17.383 -8.962 1.00 83.50 168 LYS A O 1
ATOM 1298 N N . GLU A 1 169 ? 17.677 19.326 -9.610 1.00 81.69 169 GLU A N 1
ATOM 1299 C CA . GLU A 1 169 ? 16.426 20.102 -9.600 1.00 81.69 169 GLU A CA 1
ATOM 1300 C C . GLU A 1 169 ? 15.401 19.535 -10.590 1.00 81.69 169 GLU A C 1
ATOM 1302 O O . GLU A 1 169 ? 14.262 19.255 -10.226 1.00 81.69 169 GLU A O 1
ATOM 1307 N N . ARG A 1 170 ? 15.826 19.254 -11.827 1.00 82.44 170 ARG A N 1
ATOM 1308 C CA . ARG A 1 170 ? 14.935 18.701 -12.861 1.00 82.44 170 ARG A CA 1
ATOM 1309 C C . ARG A 1 170 ? 14.416 17.303 -12.536 1.00 82.44 170 ARG A C 1
ATOM 1311 O O . ARG A 1 170 ? 13.311 16.964 -12.951 1.00 82.44 170 ARG A O 1
ATOM 1318 N N . LEU A 1 171 ? 15.209 16.482 -11.849 1.00 85.50 171 LEU A N 1
ATOM 1319 C CA . LEU A 1 171 ? 14.776 15.168 -11.372 1.00 85.50 171 LEU A CA 1
ATOM 1320 C C . LEU A 1 171 ? 13.807 15.301 -10.191 1.00 85.50 171 LEU A C 1
ATOM 1322 O O . LEU A 1 171 ? 12.835 14.553 -10.137 1.00 85.50 171 LEU A O 1
ATOM 1326 N N . ALA A 1 172 ? 14.022 16.264 -9.288 1.00 83.56 172 ALA A N 1
ATOM 1327 C CA . ALA A 1 172 ? 13.114 16.532 -8.172 1.00 83.56 172 ALA A CA 1
ATOM 1328 C C . ALA A 1 172 ? 11.704 16.904 -8.663 1.00 83.56 172 ALA A C 1
ATOM 1330 O O . ALA A 1 172 ? 10.723 16.323 -8.199 1.00 83.56 172 ALA A O 1
ATOM 1331 N N . ASP A 1 173 ? 11.604 17.756 -9.689 1.00 81.81 173 ASP A N 1
ATOM 1332 C CA . ASP A 1 173 ? 10.325 18.129 -10.318 1.00 81.81 173 ASP A CA 1
ATOM 1333 C C . ASP A 1 173 ? 9.577 16.933 -10.939 1.00 81.81 173 ASP A C 1
ATOM 1335 O O . ASP A 1 173 ? 8.365 16.981 -11.162 1.00 81.81 173 ASP A O 1
ATOM 1339 N N . GLN A 1 174 ? 10.283 15.835 -11.222 1.00 81.56 174 GLN A N 1
ATOM 1340 C CA . GLN A 1 174 ? 9.699 14.631 -11.810 1.00 81.56 174 GLN A CA 1
ATOM 1341 C C . GLN A 1 174 ? 9.244 13.603 -10.785 1.00 81.56 174 GLN A C 1
ATOM 1343 O O . GLN A 1 174 ? 8.402 12.775 -11.128 1.00 81.56 174 GLN A O 1
ATOM 1348 N N . GLN A 1 175 ? 9.737 13.655 -9.546 1.00 78.00 175 GLN A N 1
ATOM 1349 C CA . GLN A 1 175 ? 9.432 12.645 -8.529 1.00 78.00 175 GLN A CA 1
ATOM 1350 C C . GLN A 1 175 ? 7.924 12.485 -8.310 1.00 78.00 175 GLN A C 1
ATOM 1352 O O . GLN A 1 175 ? 7.432 11.360 -8.273 1.00 78.00 175 GLN A O 1
ATOM 1357 N N . GLY A 1 176 ? 7.172 13.592 -8.268 1.00 78.56 176 GLY A N 1
ATOM 1358 C CA . GLY A 1 176 ? 5.712 13.550 -8.131 1.00 78.56 176 GLY A CA 1
ATOM 1359 C C . GLY A 1 176 ? 5.015 12.872 -9.315 1.00 78.56 176 GLY A C 1
ATOM 1360 O O . GLY A 1 176 ? 4.173 12.000 -9.122 1.00 78.56 176 GLY A O 1
ATOM 1361 N N . ARG A 1 177 ? 5.402 13.211 -10.554 1.00 83.19 177 ARG A N 1
ATOM 1362 C CA . ARG A 1 177 ? 4.828 12.596 -11.768 1.00 83.19 177 ARG A CA 1
ATOM 1363 C C . ARG A 1 177 ? 5.170 11.108 -11.867 1.00 83.19 177 ARG A C 1
ATOM 1365 O O . ARG A 1 177 ? 4.322 10.322 -12.278 1.00 83.19 177 ARG A O 1
ATOM 1372 N N . ILE A 1 178 ? 6.404 10.737 -11.545 1.00 84.06 178 ILE A N 1
ATOM 1373 C CA . ILE A 1 178 ? 6.881 9.353 -11.622 1.00 84.06 178 ILE A CA 1
ATOM 1374 C C . ILE A 1 178 ? 6.212 8.502 -10.545 1.00 84.06 178 ILE A C 1
ATOM 1376 O O . ILE A 1 178 ? 5.676 7.452 -10.879 1.00 84.06 178 ILE A O 1
ATOM 1380 N N . GLY A 1 179 ? 6.136 8.990 -9.303 1.00 81.50 179 GLY A N 1
ATOM 1381 C CA . GLY A 1 179 ? 5.408 8.310 -8.229 1.00 81.50 179 GLY A CA 1
ATOM 1382 C C . GLY A 1 179 ? 3.938 8.079 -8.584 1.00 81.50 179 GLY A C 1
ATOM 1383 O O . GLY A 1 179 ? 3.414 6.986 -8.393 1.00 81.50 179 GLY A O 1
ATOM 1384 N N . ASP A 1 180 ? 3.298 9.067 -9.206 1.00 84.19 180 ASP A N 1
ATOM 1385 C CA . ASP A 1 180 ? 1.933 8.960 -9.721 1.00 84.19 180 ASP A CA 1
ATOM 1386 C C . ASP A 1 180 ? 1.768 7.898 -10.826 1.00 84.19 180 ASP A C 1
ATOM 1388 O O . ASP A 1 180 ? 0.753 7.199 -10.876 1.00 84.19 180 ASP A O 1
ATOM 1392 N N . LEU A 1 181 ? 2.737 7.791 -11.741 1.00 86.94 181 LEU A N 1
ATOM 1393 C CA . LEU A 1 181 ? 2.739 6.782 -12.804 1.00 86.94 181 LEU A CA 1
ATOM 1394 C C . LEU A 1 181 ? 3.030 5.385 -12.250 1.00 86.94 181 LEU A C 1
ATOM 1396 O O . LEU A 1 181 ? 2.414 4.418 -12.693 1.00 86.94 181 LEU A O 1
ATOM 1400 N N . HIS A 1 182 ? 3.902 5.279 -11.249 1.00 84.94 182 HIS A N 1
ATOM 1401 C CA . HIS A 1 182 ? 4.183 4.026 -10.552 1.00 84.94 182 HIS A CA 1
ATOM 1402 C C . HIS A 1 182 ? 2.987 3.537 -9.748 1.00 84.94 182 HIS A C 1
ATOM 1404 O O . HIS A 1 182 ? 2.621 2.370 -9.859 1.00 84.94 182 HIS A O 1
ATOM 1410 N N . ALA A 1 183 ? 2.326 4.429 -9.010 1.00 84.25 183 ALA A N 1
ATOM 1411 C CA . ALA A 1 183 ? 1.097 4.110 -8.295 1.00 84.25 183 ALA A CA 1
ATOM 1412 C C . ALA A 1 183 ? -0.004 3.642 -9.257 1.00 84.25 183 ALA A C 1
ATOM 1414 O O . ALA A 1 183 ? -0.673 2.646 -8.980 1.00 84.25 183 ALA A O 1
ATOM 1415 N N . LEU A 1 184 ? -0.151 4.315 -10.406 1.00 88.44 184 LEU A N 1
ATOM 1416 C CA . LEU A 1 184 ? -1.093 3.908 -11.446 1.00 88.44 184 LEU A CA 1
ATOM 1417 C C . LEU A 1 184 ? -0.747 2.527 -12.018 1.00 88.44 184 LEU A C 1
ATOM 1419 O O . LEU A 1 184 ? -1.635 1.688 -12.130 1.00 88.44 184 LEU A O 1
ATOM 1423 N N . ALA A 1 185 ? 0.519 2.277 -12.360 1.00 88.69 185 ALA A N 1
ATOM 1424 C CA . ALA A 1 185 ? 0.957 0.982 -12.872 1.00 88.69 185 ALA A CA 1
ATOM 1425 C C . ALA A 1 185 ? 0.704 -0.133 -11.845 1.00 88.69 185 ALA A C 1
ATOM 1427 O O . ALA A 1 185 ? 0.048 -1.115 -12.173 1.00 88.69 185 ALA A O 1
ATOM 1428 N N . ALA A 1 186 ? 1.109 0.048 -10.586 1.00 86.69 186 ALA A N 1
ATOM 1429 C CA . ALA A 1 186 ? 0.836 -0.918 -9.523 1.00 86.69 186 ALA A CA 1
ATOM 1430 C C . ALA A 1 186 ? -0.673 -1.172 -9.350 1.00 86.69 186 ALA A C 1
ATOM 1432 O O . ALA A 1 186 ? -1.091 -2.321 -9.256 1.00 86.69 186 ALA A O 1
ATOM 1433 N N . GLY A 1 187 ? -1.504 -0.123 -9.381 1.00 87.69 187 GLY A N 1
ATOM 1434 C CA . GLY A 1 187 ? -2.963 -0.255 -9.313 1.00 87.69 187 GLY A CA 1
ATOM 1435 C C . GLY A 1 187 ? -3.567 -1.026 -10.494 1.00 87.69 187 GLY A C 1
ATOM 1436 O O . GLY A 1 187 ? -4.504 -1.802 -10.306 1.00 87.69 187 GLY A O 1
ATOM 1437 N N . ILE A 1 188 ? -3.014 -0.863 -11.701 1.00 90.25 188 ILE A N 1
ATOM 1438 C CA . ILE A 1 188 ? -3.414 -1.637 -12.886 1.00 90.25 188 ILE A CA 1
ATOM 1439 C C . ILE A 1 188 ? -3.088 -3.121 -12.683 1.00 90.25 188 ILE A C 1
ATOM 1441 O O . ILE A 1 188 ? -3.986 -3.952 -12.774 1.00 90.25 188 ILE A O 1
ATOM 1445 N N . TYR A 1 189 ? -1.843 -3.459 -12.345 1.00 89.06 189 TYR A N 1
ATOM 1446 C CA . TYR A 1 189 ? -1.430 -4.858 -12.147 1.00 89.06 189 TYR A CA 1
ATOM 1447 C C . TYR A 1 189 ? -2.073 -5.528 -10.923 1.00 89.06 189 TYR A C 1
ATOM 1449 O O . TYR A 1 189 ? -2.101 -6.749 -10.807 1.00 89.06 189 TYR A O 1
ATOM 1457 N N . GLU A 1 190 ? -2.584 -4.736 -9.986 1.00 86.81 190 GLU A N 1
ATOM 1458 C CA . GLU A 1 190 ? -3.361 -5.226 -8.854 1.00 86.81 190 GLU A CA 1
ATOM 1459 C C . GLU A 1 190 ? -4.811 -5.559 -9.231 1.00 86.81 190 GLU A C 1
ATOM 1461 O O . GLU A 1 190 ? -5.420 -6.447 -8.635 1.00 86.81 190 GLU A O 1
ATOM 1466 N N . THR A 1 191 ? -5.363 -4.851 -10.216 1.00 88.69 191 THR A N 1
ATOM 1467 C CA . THR A 1 191 ? -6.765 -4.986 -10.637 1.00 88.69 191 THR A CA 1
ATOM 1468 C C . THR A 1 191 ? -6.939 -6.021 -11.745 1.00 88.69 191 THR A C 1
ATOM 1470 O O . THR A 1 191 ? -7.947 -6.725 -11.775 1.00 88.69 191 THR A O 1
ATOM 1473 N N . TRP A 1 192 ? -5.963 -6.117 -12.646 1.00 90.88 192 TRP A N 1
ATOM 1474 C CA . TRP A 1 192 ? -5.979 -7.007 -13.803 1.00 90.88 192 TRP A CA 1
ATOM 1475 C C . TRP A 1 192 ? -4.805 -7.981 -13.745 1.00 90.88 192 TRP A C 1
ATOM 1477 O O . TRP A 1 192 ? -3.691 -7.607 -13.383 1.00 90.88 192 TRP A O 1
ATOM 1487 N N . GLY A 1 193 ? -5.065 -9.235 -14.106 1.00 85.56 193 GLY A N 1
ATOM 1488 C CA . GLY A 1 193 ? -4.059 -10.284 -14.165 1.00 85.56 193 GLY A CA 1
ATOM 1489 C C . GLY A 1 193 ? -3.125 -10.155 -15.367 1.00 85.56 193 GLY A C 1
ATOM 1490 O O . GLY A 1 193 ? -3.333 -9.359 -16.283 1.00 85.56 193 GLY A O 1
ATOM 1491 N N . ALA A 1 194 ? -2.085 -10.985 -15.370 1.00 87.19 194 ALA A N 1
ATOM 1492 C CA . ALA A 1 194 ? -1.161 -11.111 -16.490 1.00 87.19 194 ALA A CA 1
ATOM 1493 C C . ALA A 1 194 ? -1.917 -11.393 -17.802 1.00 87.19 194 ALA A C 1
ATOM 1495 O O . ALA A 1 194 ? -2.710 -12.334 -17.882 1.00 87.19 194 ALA A O 1
ATOM 1496 N N . GLY A 1 195 ? -1.689 -10.560 -18.818 1.00 87.44 195 GLY A N 1
ATOM 1497 C CA . GLY A 1 195 ? -2.315 -10.698 -20.132 1.00 87.44 195 GLY A CA 1
ATOM 1498 C C . GLY A 1 195 ? -3.752 -10.175 -20.246 1.00 87.44 195 GLY A C 1
ATOM 1499 O O . GLY A 1 195 ? -4.289 -10.169 -21.364 1.00 87.44 195 GLY A O 1
ATOM 1500 N N . ASP A 1 196 ? -4.361 -9.707 -19.153 1.00 92.00 196 ASP A N 1
ATOM 1501 C CA . ASP A 1 196 ? -5.720 -9.168 -19.154 1.00 92.00 196 ASP A CA 1
ATOM 1502 C C . ASP A 1 196 ? -5.814 -7.862 -19.942 1.00 92.00 196 ASP A C 1
ATOM 1504 O O . ASP A 1 196 ? -4.880 -7.061 -20.023 1.00 92.00 196 ASP A O 1
ATOM 1508 N N . ARG A 1 197 ? -6.992 -7.638 -20.525 1.00 92.69 197 ARG A N 1
ATOM 1509 C CA . ARG A 1 197 ? -7.301 -6.451 -21.323 1.00 92.69 197 ARG A CA 1
ATOM 1510 C C . ARG A 1 197 ? -8.231 -5.531 -20.555 1.00 92.69 197 ARG A C 1
ATOM 1512 O O . ARG A 1 197 ? -9.164 -5.991 -19.901 1.00 92.69 197 ARG A O 1
ATOM 1519 N N . PHE A 1 198 ? -8.029 -4.232 -20.706 1.00 91.69 198 PHE A N 1
ATOM 1520 C CA . PHE A 1 198 ? -8.841 -3.208 -20.062 1.00 91.69 198 PHE A CA 1
ATOM 1521 C C . PHE A 1 198 ? -8.963 -1.965 -20.944 1.00 91.69 198 PHE A C 1
ATOM 1523 O O . PHE A 1 198 ? -8.256 -1.794 -21.936 1.00 91.69 198 PHE A O 1
ATOM 1530 N N . THR A 1 199 ? -9.897 -1.085 -20.606 1.00 90.75 199 THR A N 1
ATOM 1531 C CA . THR A 1 199 ? -10.090 0.207 -21.270 1.00 90.75 199 THR A CA 1
ATOM 1532 C C . THR A 1 199 ? -9.877 1.359 -20.294 1.00 90.75 199 THR A C 1
ATOM 1534 O O . THR A 1 199 ? -9.916 1.191 -19.076 1.00 90.75 199 THR A O 1
ATOM 1537 N N . MET A 1 200 ? -9.722 2.577 -20.819 1.00 87.00 200 MET A N 1
ATOM 1538 C CA . MET A 1 200 ? -9.683 3.785 -19.981 1.00 87.00 200 MET A CA 1
ATOM 1539 C C . MET A 1 200 ? -10.953 3.941 -19.126 1.00 87.00 200 MET A C 1
ATOM 1541 O O . MET A 1 200 ? -10.885 4.468 -18.016 1.00 87.00 200 MET A O 1
ATOM 1545 N N . ALA A 1 201 ? -12.106 3.495 -19.637 1.00 84.81 201 ALA A N 1
ATOM 1546 C CA . ALA A 1 201 ? -13.358 3.518 -18.890 1.00 84.81 201 ALA A CA 1
ATOM 1547 C C . ALA A 1 201 ? -13.311 2.559 -17.692 1.00 84.81 201 ALA A C 1
ATOM 1549 O O . ALA A 1 201 ? -13.765 2.933 -16.613 1.00 84.81 201 ALA A O 1
ATOM 1550 N N . ASP A 1 202 ? -12.698 1.384 -17.859 1.00 86.75 202 ASP A N 1
ATOM 1551 C CA . ASP A 1 202 ? -12.506 0.424 -16.770 1.00 86.75 202 ASP A CA 1
ATOM 1552 C C . ASP A 1 202 ? -11.569 1.009 -15.699 1.00 86.75 202 ASP A C 1
ATOM 1554 O O . ASP A 1 202 ? -11.916 1.018 -14.520 1.00 86.75 202 ASP A O 1
ATOM 1558 N N . CYS A 1 203 ? -10.447 1.630 -16.088 1.00 84.56 203 CYS A N 1
ATOM 1559 C CA . CYS A 1 203 ? -9.569 2.336 -15.139 1.00 84.56 203 CYS A CA 1
ATOM 1560 C C . CYS A 1 203 ? -10.290 3.420 -14.331 1.00 84.56 203 CYS A C 1
ATOM 1562 O O . CYS A 1 203 ? -10.070 3.532 -13.126 1.00 84.56 203 CYS A O 1
ATOM 1564 N N . ALA A 1 204 ? -11.150 4.211 -14.978 1.00 82.25 204 ALA A N 1
ATOM 1565 C CA . ALA A 1 204 ? -11.929 5.243 -14.298 1.00 82.25 204 ALA A CA 1
ATOM 1566 C C . ALA A 1 204 ? -13.015 4.651 -13.378 1.00 82.25 204 ALA A C 1
ATOM 1568 O O . ALA A 1 204 ? -13.337 5.233 -12.347 1.00 82.25 204 ALA A O 1
ATOM 1569 N N . ALA A 1 205 ? -13.582 3.491 -13.722 1.00 83.06 205 ALA A N 1
ATOM 1570 C CA . ALA A 1 205 ? -14.566 2.812 -12.880 1.00 83.06 205 ALA A CA 1
ATOM 1571 C C . ALA A 1 205 ? -13.938 2.248 -11.594 1.00 83.06 205 ALA A C 1
ATOM 1573 O O . ALA A 1 205 ? -14.558 2.312 -10.532 1.00 83.06 205 ALA A O 1
ATOM 1574 N N . HIS A 1 206 ? -12.701 1.751 -11.681 1.00 79.38 206 HIS A N 1
ATOM 1575 C CA . HIS A 1 206 ? -11.961 1.178 -10.554 1.00 79.38 206 HIS A CA 1
ATOM 1576 C C . HIS A 1 206 ? -11.277 2.213 -9.645 1.00 79.38 206 HIS A C 1
ATOM 1578 O O . HIS A 1 206 ? -10.693 1.822 -8.639 1.00 79.38 206 HIS A O 1
ATOM 1584 N N . ARG A 1 207 ? -11.369 3.519 -9.954 1.00 70.56 207 ARG A N 1
ATOM 1585 C CA . ARG A 1 207 ? -10.820 4.627 -9.142 1.00 70.56 207 ARG A CA 1
ATOM 1586 C C . ARG A 1 207 ? -9.371 4.407 -8.703 1.00 70.56 207 ARG A C 1
ATOM 1588 O O . ARG A 1 207 ? -9.006 4.627 -7.555 1.00 70.56 207 ARG A O 1
ATOM 1595 N N . LEU A 1 208 ? -8.527 3.979 -9.639 1.00 68.12 208 LEU A N 1
ATOM 1596 C CA . LEU A 1 208 ? -7.120 3.639 -9.371 1.00 68.12 208 LEU A CA 1
ATOM 1597 C C . LEU A 1 208 ? -6.268 4.832 -8.908 1.00 68.12 208 LEU A C 1
ATOM 1599 O O . LEU A 1 208 ? -5.132 4.657 -8.476 1.00 68.12 208 LEU A O 1
ATOM 1603 N N . LEU A 1 209 ? -6.801 6.048 -9.027 1.00 61.19 209 LEU A N 1
ATOM 1604 C CA . LEU A 1 209 ? -6.226 7.282 -8.515 1.00 61.19 209 LEU A CA 1
ATOM 1605 C C . LEU A 1 209 ? -7.323 7.966 -7.701 1.00 61.19 209 LEU A C 1
ATOM 1607 O O . LEU A 1 209 ? -8.386 8.239 -8.240 1.00 61.19 209 LEU A O 1
ATOM 1611 N N . ASP A 1 210 ? -7.063 8.246 -6.429 1.00 55.53 210 ASP A N 1
ATOM 1612 C CA . ASP A 1 210 ? -8.059 8.604 -5.405 1.00 55.53 210 ASP A CA 1
ATOM 1613 C C . ASP A 1 210 ? -8.659 10.036 -5.550 1.00 55.53 210 ASP A C 1
ATOM 1615 O O . ASP A 1 210 ? -8.897 10.737 -4.567 1.00 55.53 210 ASP A O 1
ATOM 1619 N N . VAL A 1 211 ? -8.846 10.557 -6.778 1.00 45.62 211 VAL A N 1
ATOM 1620 C CA . VAL A 1 211 ? -9.115 11.990 -7.028 1.00 45.62 211 VAL A CA 1
ATOM 1621 C C . VAL A 1 211 ? -10.140 12.245 -8.143 1.00 45.62 211 VAL A C 1
ATOM 1623 O O . VAL A 1 211 ? -9.874 12.032 -9.325 1.00 45.62 211 VAL A O 1
ATOM 1626 N N . ARG A 1 212 ? -11.258 12.910 -7.801 1.00 43.84 212 ARG A N 1
ATOM 1627 C CA . ARG A 1 212 ? -12.232 13.465 -8.770 1.00 43.84 212 ARG A CA 1
ATOM 1628 C C . ARG A 1 212 ? -11.518 14.302 -9.854 1.00 43.84 212 ARG A C 1
ATOM 1630 O O . ARG A 1 212 ? -10.933 15.338 -9.554 1.00 43.84 212 ARG A O 1
ATOM 1637 N N . GLY A 1 213 ? -11.581 13.850 -11.112 1.00 55.81 213 GLY A N 1
ATOM 1638 C CA . GLY A 1 213 ? -10.792 14.379 -12.246 1.00 55.81 213 GLY A CA 1
ATOM 1639 C C . GLY A 1 213 ? -9.981 13.314 -13.011 1.00 55.81 213 GLY A C 1
ATOM 1640 O O . GLY A 1 213 ? -9.212 13.644 -13.913 1.00 55.81 213 GLY A O 1
ATOM 1641 N N . GLU A 1 214 ? -10.160 12.037 -12.659 1.00 67.56 214 GLU A N 1
ATOM 1642 C CA . GLU A 1 214 ? -9.423 10.863 -13.151 1.00 67.56 214 GLU A CA 1
ATOM 1643 C C . GLU A 1 214 ? -9.325 10.718 -14.676 1.00 67.56 214 GLU A C 1
ATOM 1645 O O . GLU A 1 214 ? -8.247 10.406 -15.176 1.00 67.56 214 GLU A O 1
ATOM 1650 N N . ARG A 1 215 ? -10.397 10.958 -15.445 1.00 70.88 215 ARG A N 1
ATOM 1651 C CA . ARG A 1 215 ? -10.413 10.595 -16.877 1.00 70.88 215 ARG A CA 1
ATOM 1652 C C . ARG A 1 215 ? -9.388 11.369 -17.710 1.00 70.88 215 ARG A C 1
ATOM 1654 O O . ARG A 1 215 ? -8.678 10.774 -18.518 1.00 70.88 215 ARG A O 1
ATOM 1661 N N . ASP A 1 216 ? -9.286 12.679 -17.503 1.00 77.31 216 ASP A N 1
ATOM 1662 C CA . ASP A 1 216 ? -8.351 13.509 -18.269 1.00 77.31 216 ASP A CA 1
ATOM 1663 C C . ASP A 1 216 ? -6.901 13.252 -17.845 1.00 77.31 216 ASP A C 1
ATOM 1665 O O . ASP A 1 216 ? -5.999 13.299 -18.680 1.00 77.31 216 ASP A O 1
ATOM 1669 N N . ARG A 1 217 ? -6.663 12.888 -16.579 1.00 77.62 217 ARG A N 1
ATOM 1670 C CA . ARG A 1 217 ? -5.337 12.458 -16.109 1.00 77.62 217 ARG A CA 1
ATOM 1671 C C . ARG A 1 217 ? -4.948 11.101 -16.700 1.00 77.62 217 ARG A C 1
ATOM 1673 O O . ARG A 1 217 ? -3.847 10.971 -17.226 1.00 77.62 217 ARG A O 1
ATOM 1680 N N . LEU A 1 218 ? -5.856 10.123 -16.689 1.00 83.62 218 LEU A N 1
ATOM 1681 C CA . LEU A 1 218 ? -5.642 8.795 -17.278 1.00 83.62 218 LEU A CA 1
ATOM 1682 C C . LEU A 1 218 ? -5.345 8.875 -18.780 1.00 83.62 218 LEU A C 1
ATOM 1684 O O . LEU A 1 218 ? -4.451 8.180 -19.257 1.00 83.62 218 LEU A O 1
ATOM 1688 N N . LYS A 1 219 ? -6.015 9.778 -19.509 1.00 84.50 219 LYS A N 1
ATOM 1689 C CA . LYS A 1 219 ? -5.775 10.006 -20.943 1.00 84.50 219 LYS A CA 1
ATOM 1690 C C . LYS A 1 219 ? -4.324 10.354 -21.277 1.00 84.50 219 LYS A C 1
ATOM 1692 O O . LYS A 1 219 ? -3.857 9.980 -22.346 1.00 84.50 219 LYS A O 1
ATOM 1697 N N . HIS A 1 220 ? -3.626 11.050 -20.383 1.00 83.69 220 HIS A N 1
ATOM 1698 C CA . HIS A 1 220 ? -2.224 11.418 -20.586 1.00 83.69 220 HIS A CA 1
ATOM 1699 C C . HIS A 1 220 ? -1.259 10.395 -19.974 1.00 83.69 220 HIS A C 1
ATOM 1701 O O . HIS A 1 220 ? -0.174 10.200 -20.502 1.00 83.69 220 HIS A O 1
ATOM 1707 N N . ARG A 1 221 ? -1.663 9.703 -18.901 1.00 86.81 221 ARG A N 1
ATOM 1708 C CA . ARG A 1 221 ? -0.805 8.760 -18.168 1.00 86.81 221 ARG A CA 1
ATOM 1709 C C . ARG A 1 221 ? -0.741 7.360 -18.778 1.00 86.81 221 ARG A C 1
ATOM 1711 O O . ARG A 1 221 ? 0.319 6.752 -18.759 1.00 86.81 221 ARG A O 1
ATOM 1718 N N . LEU A 1 222 ? -1.840 6.835 -19.323 1.00 89.19 222 LEU A N 1
ATOM 1719 C CA . LEU A 1 222 ? -1.840 5.497 -19.934 1.00 89.19 222 LEU A CA 1
ATOM 1720 C C . LEU A 1 222 ? -0.891 5.407 -21.146 1.00 89.19 222 LEU A C 1
ATOM 1722 O O . LEU A 1 222 ? -0.127 4.447 -21.210 1.00 89.19 222 LEU A O 1
ATOM 1726 N N . PRO A 1 223 ? -0.836 6.404 -22.054 1.00 89.94 223 PRO A N 1
ATOM 1727 C CA . PRO A 1 223 ? 0.179 6.428 -23.106 1.00 89.94 223 PRO A CA 1
ATOM 1728 C C . PRO A 1 223 ? 1.618 6.464 -22.576 1.00 89.94 223 PRO A C 1
ATOM 1730 O O . PRO A 1 223 ? 2.475 5.802 -23.15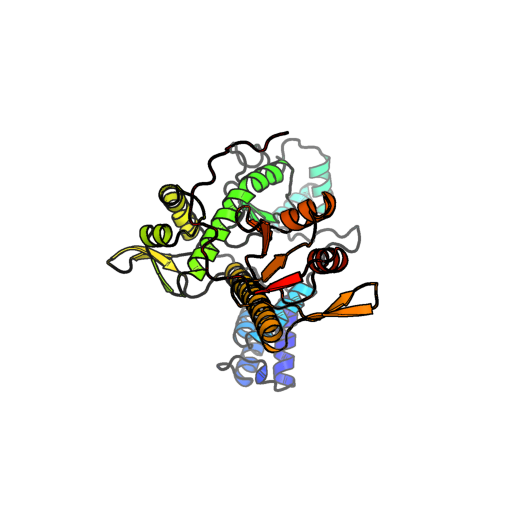2 1.00 89.94 223 PRO A O 1
ATOM 1733 N N . ASP A 1 224 ? 1.883 7.177 -21.472 1.00 87.75 224 ASP A N 1
ATOM 1734 C CA . ASP A 1 224 ? 3.212 7.194 -20.842 1.00 87.75 224 ASP A CA 1
ATOM 1735 C C . ASP A 1 224 ? 3.615 5.789 -20.355 1.00 87.75 224 ASP A C 1
ATOM 1737 O O . ASP A 1 224 ? 4.764 5.382 -20.519 1.00 87.75 224 ASP A O 1
ATOM 1741 N N . LEU A 1 225 ? 2.667 5.021 -19.801 1.00 89.06 225 LEU A N 1
ATOM 1742 C CA . LEU A 1 225 ? 2.901 3.633 -19.384 1.00 89.06 225 LEU A CA 1
ATOM 1743 C C . LEU A 1 225 ? 3.127 2.693 -20.579 1.00 89.06 225 LEU A C 1
ATOM 1745 O O . LEU A 1 225 ? 3.993 1.822 -20.501 1.00 89.06 225 LEU A O 1
ATOM 1749 N N . VAL A 1 226 ? 2.403 2.886 -21.689 1.00 90.38 226 VAL A N 1
ATOM 1750 C CA . VAL A 1 226 ? 2.642 2.145 -22.944 1.00 90.38 226 VAL A CA 1
ATOM 1751 C C . VAL A 1 226 ? 4.031 2.456 -23.495 1.00 90.38 226 VAL A C 1
ATOM 1753 O O . VAL A 1 226 ? 4.786 1.549 -23.833 1.00 90.38 226 VAL A O 1
ATOM 1756 N N . GLN A 1 227 ? 4.405 3.736 -23.555 1.00 86.69 227 GLN A N 1
ATOM 1757 C CA . GLN A 1 227 ? 5.717 4.162 -24.040 1.00 86.69 227 GLN A CA 1
ATOM 1758 C C . GLN A 1 227 ? 6.855 3.616 -23.169 1.00 86.69 227 GLN A C 1
ATOM 1760 O O . GLN A 1 227 ? 7.919 3.277 -23.685 1.00 86.69 227 GLN A O 1
ATOM 1765 N N . ALA A 1 228 ? 6.629 3.520 -21.859 1.00 82.62 228 ALA A N 1
ATOM 1766 C CA . ALA A 1 228 ? 7.558 2.907 -20.919 1.00 82.62 228 ALA A CA 1
ATOM 1767 C C . ALA A 1 228 ? 7.624 1.375 -21.024 1.00 82.62 228 ALA A C 1
ATOM 1769 O O . ALA A 1 228 ? 8.446 0.767 -20.343 1.00 82.62 228 ALA A O 1
ATOM 1770 N N . GLY A 1 229 ? 6.769 0.753 -21.844 1.00 86.25 229 GLY A N 1
ATOM 1771 C CA . GLY A 1 229 ? 6.679 -0.697 -21.965 1.00 86.25 229 GLY A CA 1
ATOM 1772 C C . GLY A 1 229 ? 6.195 -1.363 -20.682 1.00 86.25 229 GLY A C 1
ATOM 1773 O O . GLY A 1 229 ? 6.617 -2.473 -20.395 1.00 86.25 229 GLY A O 1
ATOM 1774 N N . LEU A 1 230 ? 5.366 -0.678 -19.887 1.00 87.19 230 LEU A N 1
ATOM 1775 C CA . LEU A 1 230 ? 4.765 -1.223 -18.665 1.00 87.19 230 LEU A CA 1
ATOM 1776 C C . LEU A 1 230 ? 3.391 -1.849 -18.932 1.00 87.19 230 LEU A C 1
ATOM 1778 O O . LEU A 1 230 ? 2.922 -2.639 -18.123 1.00 87.19 230 LEU A O 1
ATOM 1782 N N . ILE A 1 231 ? 2.743 -1.490 -20.039 1.00 91.75 231 ILE A N 1
ATOM 1783 C CA . ILE A 1 231 ? 1.496 -2.073 -20.554 1.00 91.75 231 ILE A CA 1
ATOM 1784 C C . ILE A 1 231 ? 1.544 -2.049 -22.089 1.00 91.75 231 ILE A C 1
ATOM 1786 O O . ILE A 1 231 ? 2.297 -1.274 -22.678 1.00 91.75 231 ILE A O 1
ATOM 1790 N N . GLU A 1 232 ? 0.733 -2.867 -22.747 1.00 92.69 232 GLU A N 1
ATOM 1791 C CA . GLU A 1 232 ? 0.632 -2.934 -24.208 1.00 92.69 232 GLU A CA 1
ATOM 1792 C C . GLU A 1 232 ? -0.592 -2.169 -24.719 1.00 92.69 232 GLU A C 1
ATOM 1794 O O . GLU A 1 232 ? -1.654 -2.184 -24.093 1.00 92.69 232 GLU A O 1
ATOM 1799 N N . ASP A 1 233 ? -0.468 -1.534 -25.886 1.00 92.50 233 ASP A N 1
ATOM 1800 C CA . ASP A 1 233 ? -1.632 -1.071 -26.647 1.00 92.50 233 ASP A CA 1
ATOM 1801 C C . ASP A 1 233 ? -2.301 -2.284 -27.305 1.00 92.50 233 ASP A C 1
ATOM 1803 O O . ASP A 1 233 ? -1.670 -3.041 -28.049 1.00 92.50 233 ASP A O 1
ATOM 1807 N N . ALA A 1 234 ? -3.572 -2.509 -26.983 1.00 90.88 234 ALA A N 1
ATOM 1808 C CA . ALA A 1 234 ? -4.306 -3.694 -27.395 1.00 90.88 234 ALA A CA 1
ATOM 1809 C C . ALA A 1 234 ? -5.800 -3.388 -27.527 1.00 90.88 234 ALA A C 1
ATOM 1811 O O . ALA A 1 234 ? -6.327 -2.508 -26.846 1.00 90.88 234 ALA A O 1
ATOM 1812 N N . PRO A 1 235 ? -6.544 -4.132 -28.361 1.00 89.94 235 PRO A N 1
ATOM 1813 C CA . PRO A 1 235 ? -7.982 -3.952 -28.421 1.00 89.94 235 PRO A CA 1
ATOM 1814 C C . PRO A 1 235 ? -8.621 -4.276 -27.066 1.00 89.94 235 PRO A C 1
ATOM 1816 O O . PRO A 1 235 ? -8.306 -5.299 -26.455 1.00 89.94 235 PRO A O 1
ATOM 1819 N N . GLY A 1 236 ? -9.548 -3.427 -26.621 1.00 87.81 236 GLY A N 1
ATOM 1820 C CA . GLY A 1 236 ? -10.264 -3.617 -25.361 1.00 87.81 236 GLY A CA 1
ATOM 1821 C C . GLY A 1 236 ? -11.092 -4.916 -25.328 1.00 87.81 236 GLY A C 1
ATOM 1822 O O . GLY A 1 236 ? -11.327 -5.536 -26.371 1.00 87.81 236 GLY A O 1
ATOM 1823 N N . PRO A 1 237 ? -11.608 -5.326 -24.152 1.00 84.31 237 PRO A N 1
ATOM 1824 C CA . PRO A 1 237 ? -12.305 -6.608 -23.969 1.00 84.31 237 PRO A CA 1
ATOM 1825 C C . PRO A 1 237 ? -13.512 -6.824 -24.889 1.00 84.31 237 PRO A C 1
ATOM 1827 O O . PRO A 1 237 ? -13.840 -7.954 -25.237 1.00 84.31 237 PRO A O 1
ATOM 1830 N N . ARG A 1 238 ? -14.180 -5.737 -25.293 1.00 84.50 238 ARG A N 1
ATOM 1831 C CA . ARG A 1 238 ? -15.354 -5.748 -26.184 1.00 84.50 238 ARG A CA 1
ATOM 1832 C C . ARG A 1 238 ? -15.040 -5.234 -27.598 1.00 84.50 238 ARG A C 1
ATOM 1834 O O . ARG A 1 238 ? -15.957 -4.917 -28.349 1.00 84.50 238 ARG A O 1
ATOM 1841 N N . GLY A 1 239 ? -13.757 -5.145 -27.955 1.00 78.94 239 GLY A N 1
ATOM 1842 C CA . GLY A 1 239 ? -13.281 -4.450 -29.152 1.00 78.94 239 GLY A CA 1
ATOM 1843 C C . GLY A 1 239 ? -13.163 -2.931 -28.951 1.00 78.94 239 GLY A C 1
ATOM 1844 O O . GLY A 1 239 ? -13.733 -2.367 -28.019 1.00 78.94 239 GLY A O 1
ATOM 1845 N N . GLY A 1 240 ? -12.395 -2.267 -29.822 1.00 85.44 240 GLY A N 1
ATOM 1846 C CA . GLY A 1 240 ? -12.073 -0.834 -29.719 1.00 85.44 240 GLY A CA 1
ATOM 1847 C C . GLY A 1 240 ? -10.738 -0.553 -29.018 1.00 85.44 240 GLY A C 1
ATOM 1848 O O . GLY A 1 240 ? -10.004 -1.483 -28.704 1.00 85.44 240 GLY A O 1
ATOM 1849 N N . ALA A 1 241 ? -10.407 0.724 -28.801 1.00 87.38 241 ALA A N 1
ATOM 1850 C CA . ALA A 1 241 ? -9.148 1.127 -28.165 1.00 87.38 241 ALA A CA 1
ATOM 1851 C C . ALA A 1 241 ? -9.097 0.690 -26.692 1.00 87.38 241 ALA A C 1
ATOM 1853 O O . ALA A 1 241 ? -10.044 0.920 -25.934 1.00 87.38 241 ALA A O 1
ATOM 1854 N N . GLY A 1 242 ? -7.990 0.081 -26.288 1.00 91.25 242 GLY A N 1
ATOM 1855 C CA . GLY A 1 242 ? -7.779 -0.416 -24.938 1.00 91.25 242 GLY A CA 1
ATOM 1856 C C . GLY A 1 242 ? -6.301 -0.634 -24.665 1.00 91.25 242 GLY A C 1
ATOM 1857 O O . GLY A 1 242 ? -5.437 -0.136 -25.381 1.00 91.25 242 GLY A O 1
ATOM 1858 N N . TYR A 1 243 ? -6.031 -1.376 -23.608 1.00 93.50 243 TYR A N 1
ATOM 1859 C CA . TYR A 1 243 ? -4.692 -1.699 -23.159 1.00 93.50 243 TYR A CA 1
ATOM 1860 C C . TYR A 1 243 ? -4.671 -3.139 -22.660 1.00 93.50 243 TYR A C 1
ATOM 1862 O O . TYR A 1 243 ? -5.714 -3.712 -22.326 1.00 93.50 243 TYR A O 1
ATOM 1870 N N . ARG A 1 244 ? -3.482 -3.726 -22.606 1.00 93.69 244 ARG A N 1
ATOM 1871 C CA . ARG A 1 244 ? -3.248 -5.064 -22.075 1.00 93.69 244 ARG A CA 1
ATOM 1872 C C . ARG A 1 244 ? -2.122 -5.036 -21.050 1.00 93.69 244 ARG A C 1
ATOM 1874 O O . ARG A 1 244 ? -1.116 -4.358 -21.243 1.00 93.69 244 ARG A O 1
ATOM 1881 N N . VAL A 1 245 ? -2.308 -5.759 -19.955 1.00 93.25 245 VAL A N 1
ATOM 1882 C CA . VAL A 1 245 ? -1.271 -5.988 -18.945 1.00 93.25 245 VAL A CA 1
ATOM 1883 C C . VAL A 1 245 ? -0.259 -6.991 -19.489 1.00 93.25 245 VAL A C 1
ATOM 1885 O O . VAL A 1 245 ? -0.645 -7.951 -20.157 1.00 93.25 245 VAL A O 1
ATOM 1888 N N . LEU A 1 246 ? 1.029 -6.783 -19.215 1.00 89.50 246 LEU A N 1
ATOM 1889 C CA . LEU A 1 246 ? 2.062 -7.721 -19.648 1.00 89.50 246 LEU A CA 1
ATOM 1890 C C . LEU A 1 246 ? 1.858 -9.097 -19.012 1.00 89.50 246 LEU A C 1
ATOM 1892 O O . LEU A 1 246 ? 1.364 -9.212 -17.890 1.00 89.50 246 LEU A O 1
ATOM 1896 N N . ASP A 1 247 ? 2.265 -10.140 -19.733 1.00 86.50 247 ASP A N 1
ATOM 1897 C CA . ASP A 1 247 ? 2.244 -11.505 -19.202 1.00 86.50 247 ASP A CA 1
ATOM 1898 C C . ASP A 1 247 ? 3.256 -11.669 -18.047 1.00 86.50 247 ASP A C 1
ATOM 1900 O O . ASP A 1 247 ? 3.016 -12.422 -17.105 1.00 86.50 247 ASP A O 1
ATOM 1904 N N . GLU A 1 248 ? 4.357 -10.911 -18.085 1.00 85.25 248 GLU A N 1
ATOM 1905 C CA . GLU A 1 248 ? 5.363 -10.842 -17.025 1.00 85.25 248 GLU A CA 1
ATOM 1906 C C . GLU A 1 248 ? 5.501 -9.388 -16.531 1.00 85.25 248 GLU A C 1
ATOM 1908 O O . GLU A 1 248 ? 5.881 -8.510 -17.316 1.00 85.25 248 GLU A O 1
ATOM 1913 N N . PRO A 1 249 ? 5.157 -9.091 -15.261 1.00 82.62 249 PRO A N 1
ATOM 1914 C CA . PRO A 1 249 ? 5.324 -7.757 -14.704 1.00 82.62 249 PRO A CA 1
ATOM 1915 C C . PRO A 1 249 ? 6.816 -7.422 -14.525 1.00 82.62 249 PRO A C 1
ATOM 1917 O O . PRO A 1 249 ? 7.599 -8.296 -14.158 1.00 82.62 249 PRO A O 1
ATOM 1920 N N . PRO A 1 250 ? 7.214 -6.152 -14.694 1.00 83.81 250 PRO A N 1
ATOM 1921 C CA . PRO A 1 250 ? 8.527 -5.663 -14.280 1.00 83.81 250 PRO A CA 1
ATOM 1922 C C . PRO A 1 250 ? 8.838 -5.988 -12.812 1.00 83.81 250 PRO A C 1
ATOM 1924 O O . PRO A 1 250 ? 7.950 -5.887 -11.962 1.00 83.81 250 PRO A O 1
ATOM 1927 N N . ASP A 1 251 ? 10.107 -6.284 -12.508 1.00 83.19 251 ASP A N 1
ATOM 1928 C CA . ASP A 1 251 ? 10.565 -6.716 -11.175 1.00 83.19 251 ASP A CA 1
ATOM 1929 C C . ASP A 1 251 ? 10.074 -5.795 -10.045 1.00 83.19 251 ASP A C 1
ATOM 1931 O O . ASP A 1 251 ? 9.489 -6.259 -9.070 1.00 83.19 251 ASP A O 1
ATOM 1935 N N . TRP A 1 252 ? 10.205 -4.476 -10.213 1.00 80.88 252 TRP A N 1
ATOM 1936 C CA . TRP A 1 252 ? 9.776 -3.507 -9.199 1.00 80.88 252 TRP A CA 1
ATOM 1937 C C . TRP A 1 252 ? 8.253 -3.514 -8.966 1.00 80.88 252 TRP A C 1
ATOM 1939 O O . TRP A 1 252 ? 7.796 -3.253 -7.856 1.00 80.88 252 TRP A O 1
ATOM 1949 N N . ILE A 1 253 ? 7.445 -3.828 -9.990 1.00 84.44 253 ILE A N 1
ATOM 1950 C CA . ILE A 1 253 ? 5.988 -3.973 -9.839 1.00 84.44 253 ILE A CA 1
ATOM 1951 C C . ILE A 1 253 ? 5.688 -5.254 -9.064 1.00 84.44 253 ILE A C 1
ATOM 1953 O O . ILE A 1 253 ? 4.854 -5.235 -8.160 1.00 84.44 253 ILE A O 1
ATOM 1957 N N . ALA A 1 254 ? 6.368 -6.356 -9.385 1.00 83.88 254 ALA A N 1
ATOM 1958 C CA . ALA A 1 254 ? 6.205 -7.619 -8.672 1.00 83.88 254 ALA A CA 1
ATOM 1959 C C . ALA A 1 254 ? 6.567 -7.490 -7.180 1.00 83.88 254 ALA A C 1
ATOM 1961 O O . ALA A 1 254 ? 5.833 -7.998 -6.328 1.00 83.88 254 ALA A O 1
ATOM 1962 N N . GLU A 1 255 ? 7.642 -6.766 -6.860 1.00 84.75 255 GLU A N 1
ATOM 1963 C CA . GLU A 1 255 ? 8.042 -6.438 -5.486 1.00 84.75 255 GLU A CA 1
ATOM 1964 C C . GLU A 1 255 ? 6.955 -5.625 -4.768 1.00 84.75 255 GLU A C 1
ATOM 1966 O O . GLU A 1 255 ? 6.440 -6.070 -3.743 1.00 84.75 255 GLU A O 1
ATOM 1971 N N . VAL A 1 256 ? 6.501 -4.508 -5.353 1.00 83.75 256 VAL A N 1
ATOM 1972 C CA . VAL A 1 256 ? 5.450 -3.652 -4.765 1.00 83.75 256 VAL A CA 1
ATOM 1973 C C . VAL A 1 256 ? 4.141 -4.415 -4.533 1.00 83.75 256 VAL A C 1
ATOM 1975 O O . VAL A 1 256 ? 3.473 -4.220 -3.516 1.00 83.75 256 VAL A O 1
ATOM 1978 N N . LEU A 1 257 ? 3.742 -5.290 -5.459 1.00 83.81 257 LEU A N 1
ATOM 1979 C CA . LEU A 1 257 ? 2.539 -6.112 -5.292 1.00 83.81 257 LEU A CA 1
ATOM 1980 C C . LEU A 1 257 ? 2.697 -7.141 -4.171 1.00 83.81 257 LEU A C 1
ATOM 1982 O O . LEU A 1 257 ? 1.722 -7.431 -3.476 1.00 83.81 257 LEU A O 1
ATOM 1986 N N . THR A 1 258 ? 3.899 -7.687 -3.991 1.00 85.25 258 THR A N 1
ATOM 1987 C CA . THR A 1 258 ? 4.202 -8.631 -2.909 1.00 85.25 258 THR A CA 1
ATOM 1988 C C . THR A 1 258 ? 4.159 -7.923 -1.559 1.00 85.25 258 THR A C 1
ATOM 1990 O O . THR A 1 258 ? 3.410 -8.351 -0.685 1.00 85.25 258 THR A O 1
ATOM 1993 N N . GLU A 1 259 ? 4.830 -6.776 -1.428 1.00 85.25 259 GLU A N 1
ATOM 1994 C CA . GLU A 1 259 ? 4.795 -5.952 -0.211 1.00 85.25 259 GLU A CA 1
ATOM 1995 C C . GLU A 1 259 ? 3.362 -5.553 0.168 1.00 85.25 259 GLU A C 1
ATOM 1997 O O . GLU A 1 259 ? 2.955 -5.674 1.323 1.00 85.25 259 GLU A O 1
ATOM 2002 N N . ARG A 1 260 ? 2.543 -5.137 -0.809 1.00 83.06 260 ARG A N 1
ATOM 2003 C CA . ARG A 1 260 ? 1.128 -4.807 -0.565 1.00 83.06 260 ARG A CA 1
ATOM 2004 C C . ARG A 1 260 ? 0.305 -6.009 -0.107 1.00 83.06 260 ARG A C 1
ATOM 2006 O O . ARG A 1 260 ? -0.599 -5.840 0.714 1.00 83.06 260 ARG A O 1
ATOM 2013 N N . ARG A 1 261 ? 0.571 -7.210 -0.632 1.00 84.62 261 ARG A N 1
ATOM 2014 C CA . ARG A 1 261 ? -0.098 -8.444 -0.182 1.00 84.62 261 ARG A CA 1
ATOM 2015 C C . ARG A 1 261 ? 0.280 -8.765 1.257 1.00 84.62 261 ARG A C 1
ATOM 2017 O O . ARG A 1 261 ? -0.618 -8.939 2.074 1.00 84.62 261 ARG A O 1
ATOM 2024 N N . GLU A 1 262 ? 1.568 -8.738 1.581 1.00 86.44 262 GLU A N 1
ATOM 2025 C CA . GLU A 1 262 ? 2.065 -8.960 2.943 1.00 86.44 262 GLU A CA 1
ATOM 2026 C C . GLU A 1 262 ? 1.507 -7.928 3.932 1.00 86.44 262 GLU A C 1
ATOM 2028 O O . GLU A 1 262 ? 1.100 -8.275 5.046 1.00 86.44 262 GLU A O 1
ATOM 2033 N N . GLN A 1 263 ? 1.412 -6.661 3.518 1.00 84.75 263 GLN A N 1
ATOM 2034 C CA . GLN A 1 263 ? 0.797 -5.612 4.322 1.00 84.75 263 GLN A CA 1
ATOM 2035 C C . GLN A 1 263 ? -0.682 -5.911 4.591 1.00 84.75 263 GLN A C 1
ATOM 2037 O O . GLN A 1 263 ? -1.111 -5.869 5.744 1.00 84.75 263 GLN A O 1
ATOM 2042 N N . ARG A 1 264 ? -1.464 -6.265 3.563 1.00 84.44 264 ARG A N 1
ATOM 2043 C CA . ARG A 1 264 ? -2.884 -6.622 3.729 1.00 84.44 264 ARG A CA 1
ATOM 2044 C C . ARG A 1 264 ? -3.080 -7.856 4.594 1.00 84.44 264 ARG A C 1
ATOM 2046 O O . ARG A 1 264 ? -4.002 -7.873 5.401 1.00 84.44 264 ARG A O 1
ATOM 2053 N N . GLU A 1 265 ? -2.236 -8.871 4.446 1.00 86.19 265 GLU A N 1
ATOM 2054 C CA . GLU A 1 265 ? -2.265 -10.071 5.286 1.00 86.19 265 GLU A CA 1
ATOM 2055 C C . GLU A 1 265 ? -1.939 -9.737 6.741 1.00 86.19 265 GLU A C 1
ATOM 2057 O O . GLU A 1 265 ? -2.614 -10.211 7.654 1.00 86.19 265 GLU A O 1
ATOM 2062 N N . THR A 1 266 ? -0.960 -8.863 6.971 1.00 89.00 266 THR A N 1
ATOM 2063 C CA . THR A 1 266 ? -0.610 -8.392 8.314 1.00 89.00 266 THR A CA 1
ATOM 2064 C C . THR A 1 266 ? -1.752 -7.584 8.930 1.00 89.00 266 THR A C 1
ATOM 2066 O O . THR A 1 266 ? -2.127 -7.826 10.075 1.00 89.00 266 THR A O 1
ATOM 2069 N N . GLU A 1 267 ? -2.357 -6.665 8.176 1.00 84.94 267 GLU A N 1
ATOM 2070 C CA . GLU A 1 267 ? -3.513 -5.880 8.620 1.00 84.94 267 GLU A CA 1
ATOM 2071 C C . GLU A 1 267 ? -4.751 -6.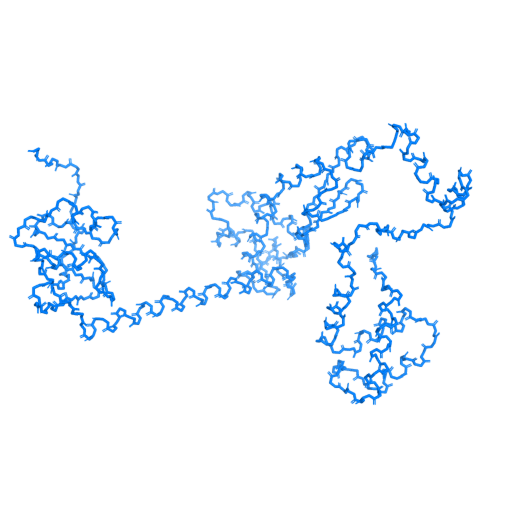754 8.866 1.00 84.94 267 GLU A C 1
ATOM 2073 O O . GLU A 1 267 ? -5.481 -6.533 9.835 1.00 84.94 267 GLU A O 1
ATOM 2078 N N . ALA A 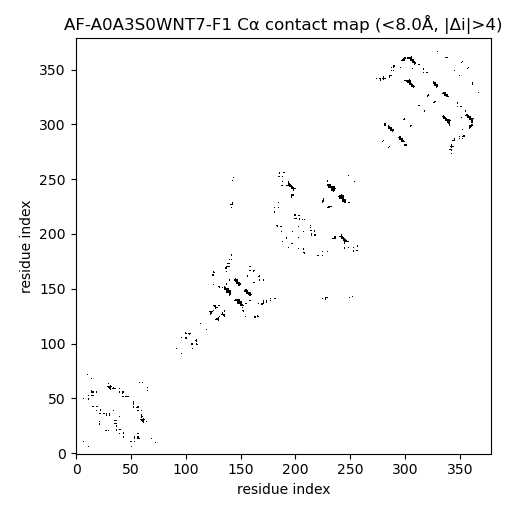1 268 ? -4.991 -7.759 8.018 1.00 85.56 268 ALA A N 1
ATOM 2079 C CA . ALA A 1 268 ? 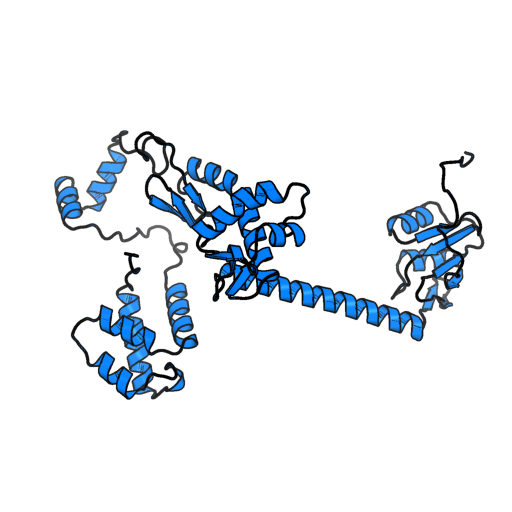-6.060 -8.737 8.196 1.00 85.56 268 ALA A CA 1
ATOM 2080 C C . ALA A 1 268 ? -5.829 -9.571 9.457 1.00 85.56 268 ALA A C 1
ATOM 2082 O O . ALA A 1 268 ? -6.729 -9.665 10.285 1.00 85.56 268 ALA A O 1
ATOM 2083 N N . ARG A 1 269 ? -4.605 -10.064 9.675 1.00 89.00 269 ARG A N 1
ATOM 2084 C CA . ARG A 1 269 ? -4.241 -10.797 10.891 1.00 89.00 269 ARG A CA 1
ATOM 2085 C C . ARG A 1 269 ? -4.452 -9.951 12.143 1.00 89.00 269 ARG A C 1
ATOM 2087 O O . ARG A 1 269 ? -5.074 -10.421 13.085 1.00 89.00 269 ARG A O 1
ATOM 2094 N N . VAL A 1 270 ? -4.009 -8.692 12.145 1.00 87.06 270 VAL A N 1
ATOM 2095 C CA . VAL A 1 270 ? -4.227 -7.774 13.278 1.00 87.06 270 VAL A CA 1
ATOM 2096 C C . VAL A 1 270 ? -5.722 -7.520 13.510 1.00 87.06 270 VAL A C 1
ATOM 2098 O O . VAL A 1 270 ? -6.175 -7.468 14.656 1.00 87.06 270 VAL A O 1
ATOM 2101 N N . ARG A 1 271 ? -6.515 -7.380 12.439 1.00 84.69 271 ARG A N 1
ATOM 2102 C CA . ARG A 1 271 ? -7.976 -7.237 12.536 1.00 84.69 271 ARG A CA 1
ATOM 2103 C C . ARG A 1 271 ? -8.620 -8.492 13.133 1.00 84.69 271 ARG A C 1
ATOM 2105 O O . ARG A 1 271 ? -9.456 -8.354 14.025 1.00 84.69 271 ARG A O 1
ATOM 2112 N N . ASP A 1 272 ? -8.222 -9.674 12.680 1.00 88.88 272 ASP A N 1
ATOM 2113 C CA . ASP A 1 272 ? -8.767 -10.957 13.128 1.00 88.88 272 ASP A CA 1
ATOM 2114 C C . ASP A 1 272 ? -8.361 -11.270 14.573 1.00 88.88 272 ASP A C 1
ATOM 2116 O O . ASP A 1 272 ? -9.200 -11.671 15.378 1.00 88.88 272 ASP A O 1
ATOM 2120 N N . GLU A 1 273 ? -7.110 -10.995 14.951 1.00 89.69 273 GLU A N 1
ATOM 2121 C CA . GLU A 1 273 ? -6.634 -11.081 16.334 1.00 89.69 273 GLU A CA 1
ATOM 2122 C C . GLU A 1 273 ? -7.444 -10.158 17.250 1.00 89.69 273 GLU A C 1
ATOM 2124 O O . GLU A 1 273 ? -7.925 -10.588 18.302 1.00 89.69 273 GLU A O 1
ATOM 2129 N N . ARG A 1 274 ? -7.673 -8.906 16.829 1.00 86.50 274 ARG A N 1
ATOM 2130 C CA . ARG A 1 274 ? -8.499 -7.955 17.582 1.00 86.50 274 ARG A CA 1
ATOM 2131 C C . ARG A 1 274 ? -9.948 -8.428 17.699 1.00 86.50 274 ARG A C 1
ATOM 2133 O O . ARG A 1 274 ? -10.531 -8.310 18.776 1.00 86.50 274 ARG A O 1
ATOM 2140 N N . ALA A 1 275 ? -10.527 -8.975 16.632 1.00 86.94 275 ALA A N 1
ATOM 2141 C CA . ALA A 1 275 ? -11.877 -9.535 16.652 1.00 86.94 275 ALA A CA 1
ATOM 2142 C C . ALA A 1 275 ? -11.974 -10.743 17.601 1.00 86.94 275 ALA A C 1
ATOM 2144 O O . ALA A 1 275 ? -12.896 -10.814 18.410 1.00 86.94 275 ALA A O 1
ATOM 2145 N N . ALA A 1 276 ? -10.989 -11.642 17.576 1.00 90.00 276 ALA A N 1
ATOM 2146 C CA . ALA A 1 276 ? -10.923 -12.800 18.464 1.00 90.00 276 ALA A CA 1
ATOM 2147 C C . ALA A 1 276 ? -10.712 -12.411 19.936 1.00 90.00 276 ALA A C 1
ATOM 2149 O O . ALA A 1 276 ? -11.229 -13.074 20.835 1.00 90.00 276 ALA A O 1
ATOM 2150 N N . MET A 1 277 ? -9.950 -11.347 20.211 1.00 88.19 277 MET A N 1
ATOM 2151 C CA . MET A 1 277 ? -9.820 -10.792 21.562 1.00 88.19 277 MET A CA 1
ATOM 2152 C C . MET A 1 277 ? -11.138 -10.191 22.057 1.00 88.19 277 MET A C 1
ATOM 2154 O O . MET A 1 277 ? -11.527 -10.443 23.192 1.00 88.19 277 MET A O 1
ATOM 2158 N N . LEU A 1 278 ? -11.842 -9.435 21.208 1.00 88.56 278 LEU A N 1
ATOM 2159 C CA . LEU A 1 278 ? -13.153 -8.881 21.548 1.00 88.56 278 LEU A CA 1
ATOM 2160 C C . LEU A 1 278 ? -14.176 -9.985 21.819 1.00 88.56 278 LEU A C 1
ATOM 2162 O O . LEU A 1 278 ? -14.894 -9.907 22.809 1.00 88.56 278 LEU A O 1
ATOM 2166 N N . GLN A 1 279 ? -14.214 -11.023 20.982 1.00 88.62 279 GLN A N 1
ATOM 2167 C CA . GLN A 1 279 ? -15.138 -12.139 21.162 1.00 88.62 279 GLN A CA 1
ATOM 2168 C C . GLN A 1 279 ? -14.896 -12.861 22.493 1.00 88.62 279 GLN A C 1
ATOM 2170 O O . GLN A 1 279 ? -15.839 -13.054 23.256 1.00 88.62 279 GLN A O 1
ATOM 2175 N N . ARG A 1 280 ? -13.633 -13.164 22.824 1.00 89.38 280 ARG A N 1
ATOM 2176 C CA . ARG A 1 280 ? -13.276 -13.740 24.130 1.00 89.38 280 ARG A CA 1
ATOM 2177 C C . ARG A 1 280 ? -13.679 -12.836 25.291 1.00 89.38 280 ARG A C 1
ATOM 2179 O O . ARG A 1 280 ? -14.293 -13.312 26.232 1.00 89.38 280 ARG A O 1
ATOM 2186 N N . ALA A 1 281 ? -13.421 -11.531 25.201 1.00 89.00 281 ALA A N 1
ATOM 2187 C CA . ALA A 1 281 ? -13.813 -10.579 26.241 1.00 89.00 281 ALA A CA 1
ATOM 2188 C C . ALA A 1 281 ? -15.341 -10.483 26.439 1.00 89.00 281 ALA A C 1
ATOM 2190 O O . ALA A 1 281 ? -15.799 -10.200 27.546 1.00 89.00 281 ALA A O 1
ATOM 2191 N N . LEU A 1 282 ? -16.135 -10.707 25.385 1.00 87.94 282 LEU A N 1
ATOM 2192 C CA . LEU A 1 282 ? -17.598 -10.772 25.471 1.00 87.94 282 LEU A CA 1
ATOM 2193 C C . LEU A 1 282 ? -18.098 -12.088 26.085 1.00 87.94 282 LEU A C 1
ATOM 2195 O O . LEU A 1 282 ? -19.127 -12.078 26.755 1.00 87.94 282 LEU A O 1
ATOM 2199 N N . GLU A 1 283 ? -17.401 -13.201 25.846 1.00 88.00 283 GLU A N 1
ATOM 2200 C CA . GLU A 1 283 ? -17.773 -14.536 26.336 1.00 88.00 283 GLU A CA 1
ATOM 2201 C C . GLU A 1 283 ? -17.318 -14.791 27.779 1.00 88.00 283 GLU A C 1
ATOM 2203 O O . GLU A 1 283 ? -18.097 -15.277 28.596 1.00 88.00 283 GLU A O 1
ATOM 2208 N N . GLU A 1 284 ? -16.067 -14.457 28.095 1.00 88.75 284 GLU A N 1
ATOM 2209 C CA . GLU A 1 284 ? -15.449 -14.670 29.410 1.00 88.75 284 GLU A CA 1
ATOM 2210 C C . GLU A 1 284 ? -15.817 -13.558 30.406 1.00 88.75 284 GLU A C 1
ATOM 2212 O O . GLU A 1 284 ? -15.793 -13.774 31.618 1.00 88.75 284 GLU A O 1
ATOM 2217 N N . GLY A 1 285 ? -16.195 -12.380 29.898 1.00 85.56 285 GLY A N 1
ATOM 2218 C CA . GLY A 1 285 ? -16.381 -11.172 30.693 1.00 85.56 285 GLY A CA 1
ATOM 2219 C C . GLY A 1 285 ? -15.051 -10.506 31.062 1.00 85.56 285 GLY A C 1
ATOM 2220 O O . GLY A 1 285 ? -13.987 -11.122 31.066 1.00 85.56 285 GLY A O 1
ATOM 2221 N N . LEU A 1 286 ? -15.099 -9.207 31.363 1.00 90.94 286 LEU A N 1
ATOM 2222 C CA . LEU A 1 286 ? -13.938 -8.452 31.840 1.00 90.94 286 LEU A CA 1
ATOM 2223 C C . LEU A 1 286 ? -14.130 -8.068 33.305 1.00 90.94 286 LEU A C 1
ATOM 2225 O O . LEU A 1 286 ? -15.237 -7.736 33.724 1.00 90.94 286 LEU A O 1
ATOM 2229 N N . THR A 1 287 ? -13.043 -8.053 34.069 1.00 91.88 287 THR A N 1
ATOM 2230 C CA . THR A 1 287 ? -13.045 -7.632 35.475 1.00 91.88 287 THR A CA 1
ATOM 2231 C C . THR A 1 287 ? -11.963 -6.592 35.729 1.00 91.88 287 THR A C 1
ATOM 2233 O O . THR A 1 287 ? -10.854 -6.713 35.208 1.00 91.88 287 THR A O 1
ATOM 2236 N N . HIS A 1 288 ? -12.260 -5.604 36.567 1.00 91.81 288 HIS A N 1
ATOM 2237 C CA . HIS A 1 288 ? -11.306 -4.604 37.056 1.00 91.81 288 HIS A CA 1
ATOM 2238 C C . HIS A 1 288 ? -11.270 -4.634 38.581 1.00 91.81 288 HIS A C 1
ATOM 2240 O O . HIS A 1 288 ? -12.316 -4.780 39.206 1.00 91.81 288 HIS A O 1
ATOM 2246 N N . VAL A 1 289 ? -10.091 -4.479 39.182 1.00 91.56 289 VAL A N 1
ATOM 2247 C CA . VAL A 1 289 ? -9.959 -4.350 40.639 1.00 91.56 289 VAL A CA 1
ATOM 2248 C C . VAL A 1 289 ? -9.657 -2.897 40.963 1.00 91.56 289 VAL A C 1
ATOM 2250 O O . VAL A 1 289 ? -8.628 -2.365 40.546 1.00 91.56 289 VAL A O 1
ATOM 2253 N N . THR A 1 290 ? -10.561 -2.256 41.694 1.00 87.38 290 THR A N 1
ATOM 2254 C CA . THR A 1 290 ? -10.423 -0.853 42.086 1.00 87.38 290 THR A CA 1
ATOM 2255 C C . THR A 1 290 ? -9.311 -0.681 43.133 1.00 87.38 290 THR A C 1
ATOM 2257 O O . THR A 1 290 ? -8.934 -1.640 43.817 1.00 87.38 290 THR A O 1
ATOM 2260 N N . PRO A 1 291 ? -8.805 0.548 43.356 1.00 87.88 291 PRO A N 1
ATOM 2261 C CA . PRO A 1 291 ? -7.842 0.841 44.419 1.00 87.88 291 PRO A CA 1
ATOM 2262 C C . PRO A 1 291 ? -8.315 0.457 45.829 1.00 87.88 291 PRO A C 1
ATOM 2264 O O . PRO A 1 291 ? -7.493 0.257 46.720 1.00 87.88 291 PRO A O 1
ATOM 2267 N N . THR A 1 292 ? -9.630 0.352 46.045 1.00 85.88 292 THR A N 1
ATOM 2268 C CA . THR A 1 292 ? -10.231 -0.086 47.314 1.00 85.88 292 THR A CA 1
ATOM 2269 C C . THR A 1 292 ? -10.259 -1.611 47.473 1.00 85.88 292 THR A C 1
ATOM 2271 O O . THR A 1 292 ? -10.644 -2.098 48.535 1.00 85.88 292 THR A O 1
ATOM 2274 N N . GLY A 1 293 ? -9.824 -2.365 46.456 1.00 87.44 293 GLY A N 1
ATOM 2275 C CA . GLY A 1 293 ? -9.799 -3.829 46.439 1.00 87.44 293 GLY A CA 1
ATOM 2276 C C . GLY A 1 293 ? -11.113 -4.478 45.996 1.00 87.44 293 GLY A C 1
ATOM 2277 O O . GLY A 1 293 ? -11.254 -5.695 46.099 1.00 87.44 293 GLY A O 1
ATOM 2278 N N . GLU A 1 294 ? -12.080 -3.697 45.510 1.00 89.38 294 GLU A N 1
ATOM 2279 C CA . GLU A 1 294 ? -13.349 -4.213 44.997 1.00 89.38 294 GLU A CA 1
ATOM 2280 C C . GLU A 1 294 ? -13.170 -4.739 43.569 1.00 89.38 294 GLU A C 1
ATOM 2282 O O . GLU A 1 294 ? -12.561 -4.083 42.727 1.00 89.38 294 GLU A O 1
ATOM 2287 N N . THR A 1 295 ? -13.699 -5.932 43.288 1.00 90.56 295 THR A N 1
ATOM 2288 C CA . THR A 1 295 ? -13.701 -6.495 41.930 1.00 90.56 295 THR A CA 1
ATOM 2289 C C . THR A 1 295 ? -14.992 -6.105 41.222 1.00 90.56 295 THR A C 1
ATOM 2291 O O . THR A 1 295 ? -16.075 -6.499 41.647 1.00 90.56 295 THR A O 1
ATOM 2294 N N . VAL A 1 296 ? -14.871 -5.344 40.137 1.00 89.25 296 VAL A N 1
ATOM 2295 C CA . VAL A 1 296 ? -15.983 -4.876 39.309 1.00 89.25 296 VAL A CA 1
ATOM 2296 C C . VAL A 1 296 ? -16.046 -5.694 38.025 1.00 89.25 296 VAL A C 1
ATOM 2298 O O . VAL A 1 296 ? -15.102 -5.695 37.232 1.00 89.25 296 VAL A O 1
ATOM 2301 N N . GLU A 1 297 ? -17.177 -6.359 37.800 1.00 91.06 297 GLU A N 1
ATOM 2302 C CA . GLU A 1 297 ? -17.486 -7.032 36.537 1.00 91.06 297 GLU A CA 1
ATOM 2303 C C . GLU A 1 297 ? -17.976 -6.021 35.489 1.00 91.06 297 GLU A C 1
ATOM 2305 O O . GLU A 1 297 ? -18.865 -5.201 35.729 1.00 91.06 297 GLU A O 1
ATOM 2310 N N . ILE A 1 298 ? -17.391 -6.081 34.298 1.00 90.88 298 ILE A N 1
ATOM 2311 C CA . ILE A 1 298 ? -17.653 -5.167 33.188 1.00 90.88 298 ILE A CA 1
ATOM 2312 C C . ILE A 1 298 ? -18.615 -5.860 32.224 1.00 90.88 298 ILE A C 1
ATOM 2314 O O . ILE A 1 298 ? -18.218 -6.633 31.350 1.00 90.88 298 ILE A O 1
ATOM 2318 N N . ALA A 1 299 ? -19.902 -5.555 32.373 1.00 88.25 299 ALA A N 1
ATOM 2319 C CA . ALA A 1 299 ? -20.949 -6.078 31.505 1.00 88.25 299 ALA A CA 1
ATOM 2320 C C . ALA A 1 299 ? -21.051 -5.274 30.195 1.00 88.25 299 ALA A C 1
ATOM 2322 O O . ALA A 1 299 ? -21.385 -4.090 30.203 1.00 88.25 299 ALA A O 1
ATOM 2323 N N . GLN A 1 300 ? -20.822 -5.925 29.054 1.00 90.31 300 GLN A N 1
ATOM 2324 C CA . GLN A 1 300 ? -20.864 -5.314 27.718 1.00 90.31 300 GLN A CA 1
ATOM 2325 C C . GLN A 1 300 ? -21.486 -6.262 26.680 1.00 90.31 300 GLN A C 1
ATOM 2327 O O . GLN A 1 300 ? -21.676 -7.446 26.945 1.00 90.31 300 GLN A O 1
ATOM 2332 N N . ASN A 1 301 ? -21.836 -5.749 25.498 1.00 86.44 301 ASN A N 1
ATOM 2333 C CA . ASN A 1 301 ? -22.324 -6.558 24.374 1.00 86.44 301 ASN A CA 1
ATOM 2334 C C . ASN A 1 301 ? -21.640 -6.148 23.057 1.00 86.44 301 ASN A C 1
ATOM 2336 O O . ASN A 1 301 ? -20.846 -5.211 23.025 1.00 86.44 301 ASN A O 1
ATOM 2340 N N . GLY A 1 302 ? -21.989 -6.802 21.944 1.00 84.56 302 GLY A N 1
ATOM 2341 C CA . GLY A 1 302 ? -21.442 -6.471 20.620 1.00 84.56 302 GLY A CA 1
ATOM 2342 C C . GLY A 1 302 ? -21.711 -5.035 20.135 1.00 84.56 302 GLY A C 1
ATOM 2343 O O . GLY A 1 302 ? -21.089 -4.606 19.169 1.00 84.56 302 GLY A O 1
ATOM 2344 N N . ARG A 1 303 ? -22.605 -4.278 20.792 1.00 83.19 303 ARG A N 1
ATOM 2345 C CA . ARG A 1 303 ? -22.855 -2.849 20.518 1.00 83.19 303 ARG A CA 1
ATOM 2346 C C . ARG A 1 303 ? -21.998 -1.914 21.376 1.00 83.19 303 ARG A C 1
ATOM 2348 O O . ARG A 1 303 ? -21.917 -0.732 21.068 1.00 83.19 303 ARG A O 1
ATOM 2355 N N . GLY A 1 304 ? -21.378 -2.422 22.438 1.00 86.44 304 GLY A N 1
ATOM 2356 C CA . GLY A 1 304 ? -20.562 -1.658 23.373 1.00 86.44 304 GLY A CA 1
ATOM 2357 C C . GLY A 1 304 ? -21.097 -1.677 24.801 1.00 86.44 304 GLY A C 1
ATOM 2358 O O . GLY A 1 304 ? -21.748 -2.633 25.240 1.00 86.44 304 GLY A O 1
ATOM 2359 N N . LEU A 1 305 ? -20.787 -0.617 25.546 1.00 90.25 305 LEU A N 1
ATOM 2360 C CA . LEU A 1 305 ? -21.103 -0.506 26.969 1.00 90.25 305 LEU A CA 1
ATOM 2361 C C . LEU A 1 305 ? -21.594 0.888 27.354 1.00 90.25 305 LEU A C 1
ATOM 2363 O O . LEU A 1 305 ? -21.325 1.888 26.690 1.00 90.25 305 LEU A O 1
ATOM 2367 N N . GLU A 1 306 ? -22.328 0.937 28.453 1.00 89.44 306 GLU A N 1
ATOM 2368 C CA . GLU A 1 306 ? -22.932 2.117 29.047 1.00 89.44 306 GLU A CA 1
ATOM 2369 C C . GLU A 1 306 ? -22.357 2.317 30.451 1.00 89.44 306 GLU A C 1
ATOM 2371 O O . GLU A 1 306 ? -22.427 1.425 31.295 1.00 89.44 306 GLU A O 1
ATOM 2376 N N . LEU A 1 307 ? -21.817 3.505 30.705 1.00 89.25 307 LEU A N 1
ATOM 2377 C CA . LEU A 1 307 ? -21.297 3.944 31.990 1.00 89.25 307 LEU A CA 1
ATOM 2378 C C . LEU A 1 307 ? -22.293 4.847 32.702 1.00 89.25 307 LEU A C 1
ATOM 2380 O O . LEU A 1 307 ? -22.764 5.859 32.166 1.00 89.25 307 LEU A O 1
ATOM 2384 N N . ARG A 1 308 ? -22.566 4.494 33.952 1.00 88.75 308 ARG A N 1
ATOM 2385 C CA . ARG A 1 308 ? -23.475 5.205 34.846 1.00 88.75 308 ARG A CA 1
ATOM 2386 C C . ARG A 1 308 ? -22.702 5.669 36.059 1.00 88.75 308 ARG A C 1
ATOM 2388 O O . ARG A 1 308 ? -22.180 4.848 36.805 1.00 88.75 308 ARG A O 1
ATOM 2395 N N . PHE A 1 309 ? -22.681 6.974 36.273 1.00 87.06 309 PHE A N 1
ATOM 2396 C CA . PHE A 1 309 ? -22.043 7.560 37.440 1.00 87.06 309 PHE A CA 1
ATOM 2397 C C . PHE A 1 309 ? -23.102 7.917 38.493 1.00 87.06 309 PHE A C 1
ATOM 2399 O O . PHE A 1 309 ? -24.179 8.395 38.123 1.00 87.06 309 PHE A O 1
ATOM 2406 N N . PRO A 1 310 ? -22.822 7.717 39.793 1.00 80.12 310 PRO A N 1
ATOM 2407 C CA . PRO A 1 310 ? -23.708 8.155 40.871 1.00 80.12 310 PRO A CA 1
ATOM 2408 C C . PRO A 1 310 ? -23.761 9.688 40.990 1.00 80.12 310 PRO A C 1
ATOM 2410 O O . PRO A 1 310 ? -24.765 10.243 41.433 1.00 80.12 310 PRO A O 1
ATOM 2413 N N . SER A 1 311 ? -22.700 10.378 40.569 1.00 80.06 311 SER A N 1
ATOM 2414 C CA . SER A 1 311 ? -22.568 11.836 40.542 1.00 80.06 311 SER A CA 1
ATOM 2415 C C . SER A 1 311 ? -21.883 12.293 39.248 1.00 80.06 311 SER A C 1
ATOM 2417 O O . SER A 1 311 ? -21.380 11.477 38.479 1.00 80.06 311 SER A O 1
ATOM 2419 N N . ILE A 1 312 ? -21.900 13.597 38.954 1.00 78.69 312 ILE A N 1
ATOM 2420 C CA . ILE A 1 312 ? -21.267 14.123 37.736 1.00 78.69 312 ILE A CA 1
ATOM 2421 C C . ILE A 1 312 ? -19.748 13.872 37.812 1.00 78.69 312 ILE A C 1
ATOM 2423 O O . ILE A 1 312 ? -19.124 14.327 38.772 1.00 78.69 312 ILE A O 1
ATOM 2427 N N . PRO A 1 313 ? -19.144 13.186 36.822 1.00 81.81 313 PRO A N 1
ATOM 2428 C CA . PRO A 1 313 ? -17.707 12.935 36.810 1.00 81.81 313 PRO A CA 1
ATOM 2429 C C . PRO A 1 313 ? -16.908 14.231 36.636 1.00 81.81 313 PRO A C 1
ATOM 2431 O O . PRO A 1 313 ? -17.413 15.226 36.097 1.00 81.81 313 PRO A O 1
ATOM 2434 N N . SER A 1 314 ? -15.639 14.208 37.056 1.00 84.06 314 SER A N 1
ATOM 2435 C CA . SER A 1 314 ? -14.754 15.371 36.938 1.00 84.06 314 SER A CA 1
ATOM 2436 C C . SER A 1 314 ? -14.618 15.838 35.484 1.00 84.06 314 SER A C 1
ATOM 2438 O O . SER A 1 314 ? -14.889 15.100 34.529 1.00 84.06 314 SER A O 1
ATOM 2440 N N . TRP A 1 315 ? -14.240 17.103 35.297 1.00 85.69 315 TRP A N 1
ATOM 2441 C CA . TRP A 1 315 ? -14.023 17.646 33.958 1.00 85.69 315 TRP A CA 1
ATOM 2442 C C . TRP A 1 315 ? -12.916 16.885 33.214 1.00 85.69 315 TRP A C 1
ATOM 2444 O O . TRP A 1 315 ? -13.104 16.537 32.050 1.00 85.69 315 TRP A O 1
ATOM 2454 N N . GLU A 1 316 ? -11.822 16.542 33.898 1.00 88.62 316 GLU A N 1
ATOM 2455 C CA . GLU A 1 316 ? -10.684 15.823 33.313 1.00 88.62 316 GLU A CA 1
ATOM 2456 C C . GLU A 1 316 ? -11.096 14.450 32.773 1.00 88.62 316 GLU A C 1
ATOM 2458 O O . GLU A 1 316 ? -10.755 14.104 31.643 1.00 88.62 316 GLU A O 1
ATOM 2463 N N . LEU A 1 317 ? -11.891 13.693 33.539 1.00 86.19 317 LEU A N 1
ATOM 2464 C CA . LEU A 1 317 ? -12.380 12.384 33.107 1.00 86.19 317 LEU A CA 1
ATOM 2465 C C . LEU A 1 317 ? -13.301 12.504 31.885 1.00 86.19 317 LEU A C 1
ATOM 2467 O O . LEU A 1 317 ? -13.206 11.704 30.957 1.00 86.19 317 LEU A O 1
ATOM 2471 N N . ARG A 1 318 ? -14.170 13.523 31.846 1.00 84.88 318 ARG A N 1
ATOM 2472 C CA . ARG A 1 318 ? -15.058 13.758 30.695 1.00 84.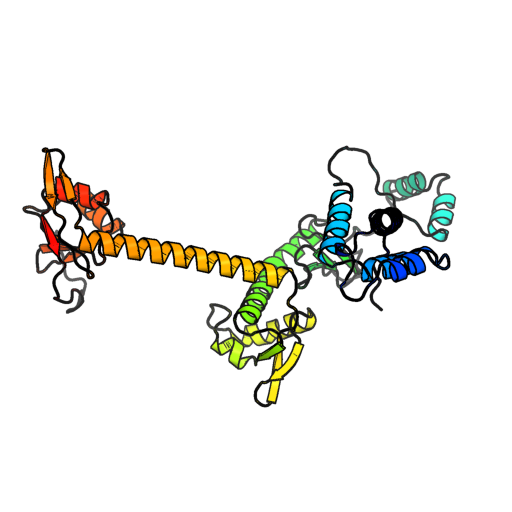88 318 ARG A CA 1
ATOM 2473 C C . ARG A 1 318 ? -14.279 14.073 29.421 1.00 84.88 318 ARG A C 1
ATOM 2475 O O . ARG A 1 318 ? -14.635 13.561 28.362 1.00 84.88 318 ARG A O 1
ATOM 2482 N N . GLU A 1 319 ? -13.241 14.897 29.511 1.00 87.00 319 GLU A N 1
ATOM 2483 C CA . GLU A 1 319 ? -12.400 15.229 28.357 1.00 87.00 319 GLU A CA 1
ATOM 2484 C C . GLU A 1 319 ? -11.571 14.031 27.889 1.00 87.00 319 GLU A C 1
ATOM 2486 O O . GLU A 1 319 ? -11.496 13.779 26.686 1.00 87.00 319 GLU A O 1
ATOM 2491 N N . GLU A 1 320 ? -11.043 13.223 28.811 1.00 85.06 320 GLU A N 1
ATOM 2492 C CA . GLU A 1 320 ? -10.326 11.998 28.448 1.00 85.06 320 GLU A CA 1
ATOM 2493 C C . GLU A 1 320 ? -11.248 10.994 27.735 1.00 85.06 320 GLU A C 1
ATOM 2495 O O . GLU A 1 320 ? -10.890 10.441 26.694 1.00 85.06 320 GLU A O 1
ATOM 2500 N N . MET A 1 321 ? -12.484 10.824 28.217 1.00 84.00 321 MET A N 1
ATOM 2501 C CA . MET A 1 321 ? -13.479 9.970 27.557 1.00 84.00 321 MET A CA 1
ATOM 2502 C C . MET A 1 321 ? -13.807 10.447 26.133 1.00 84.00 321 MET A C 1
ATOM 2504 O O . MET A 1 321 ? -13.901 9.622 25.223 1.00 84.00 321 MET A O 1
ATOM 2508 N N . LYS A 1 322 ? -13.947 11.761 25.908 1.00 83.19 322 LYS A N 1
ATOM 2509 C CA . LYS A 1 322 ? -14.171 12.328 24.564 1.00 83.19 322 LYS A CA 1
ATOM 2510 C C . LYS A 1 322 ? -12.960 12.140 23.649 1.00 83.19 322 LYS A C 1
ATOM 2512 O O . LYS A 1 322 ? -13.126 11.812 22.475 1.00 83.19 322 LYS A O 1
ATOM 2517 N N . ARG A 1 323 ? -11.746 12.342 24.172 1.00 81.50 323 ARG A N 1
ATOM 2518 C CA . ARG A 1 323 ? -10.493 12.301 23.402 1.00 81.50 323 ARG A CA 1
ATOM 2519 C C . ARG A 1 323 ? -10.245 10.946 22.742 1.00 81.50 323 ARG A C 1
ATOM 2521 O O . ARG A 1 323 ? -9.704 10.898 21.643 1.00 81.50 323 ARG A O 1
ATOM 2528 N N . GLN A 1 324 ? -10.682 9.861 23.375 1.00 72.44 324 GLN A N 1
ATOM 2529 C CA . GLN A 1 324 ? -10.548 8.500 22.847 1.00 72.44 324 GLN A CA 1
ATOM 2530 C C . GLN A 1 324 ? -11.547 8.175 21.713 1.00 72.44 324 GLN A C 1
ATOM 2532 O O . GLN A 1 324 ? -11.601 7.039 21.251 1.00 72.44 324 GLN A O 1
ATOM 2537 N N . GLY A 1 325 ? -12.365 9.139 21.266 1.00 59.03 325 GLY A N 1
ATOM 2538 C CA . GLY A 1 325 ? -13.143 9.091 20.017 1.00 59.03 325 GLY A CA 1
ATOM 2539 C C . GLY A 1 325 ? -14.352 8.148 19.988 1.00 59.03 325 GLY A C 1
ATOM 2540 O O . GLY A 1 325 ? -15.178 8.244 19.083 1.00 59.03 325 GLY A O 1
ATOM 2541 N N . HIS A 1 326 ? -14.493 7.258 20.972 1.00 71.00 326 HIS A N 1
ATOM 2542 C CA . HIS A 1 326 ? -15.513 6.203 20.974 1.00 71.00 326 HIS A CA 1
ATOM 2543 C C . HIS A 1 326 ? -16.561 6.332 22.091 1.00 71.00 326 HIS A C 1
ATOM 2545 O O . HIS A 1 326 ? -17.498 5.530 22.123 1.00 71.00 326 HIS A O 1
ATOM 2551 N N . CYS A 1 327 ? -16.424 7.306 22.999 1.00 82.06 327 CYS A N 1
ATOM 2552 C CA . CYS A 1 327 ? -17.385 7.572 24.075 1.00 82.06 327 CYS A CA 1
ATOM 2553 C C . CYS A 1 327 ? -18.220 8.827 23.777 1.00 82.06 327 CYS A C 1
ATOM 2555 O O . CYS A 1 327 ? -17.680 9.886 23.463 1.00 82.06 327 CYS A O 1
ATOM 2557 N N . ARG A 1 328 ? -19.541 8.729 23.938 1.00 84.06 328 ARG A N 1
ATOM 2558 C CA . ARG A 1 328 ? -20.520 9.804 23.720 1.00 84.06 328 ARG A CA 1
ATOM 2559 C C . ARG A 1 328 ? -21.396 9.973 24.958 1.00 84.06 328 ARG A C 1
ATOM 2561 O O . ARG A 1 328 ? -21.758 8.990 25.594 1.00 84.06 328 ARG A O 1
ATOM 2568 N N . TRP A 1 329 ? -21.752 11.205 25.306 1.00 83.38 329 TRP A N 1
ATOM 2569 C CA . TRP A 1 329 ? -22.725 11.474 26.368 1.00 83.38 329 TRP A CA 1
ATOM 2570 C C . TRP A 1 329 ? -24.158 11.381 25.828 1.00 83.38 329 TRP A C 1
ATOM 2572 O O . TRP A 1 329 ? -24.508 12.078 24.877 1.00 83.38 329 TRP A O 1
ATOM 2582 N N . ASP A 1 330 ? -24.989 10.552 26.455 1.00 77.81 330 ASP A N 1
ATOM 2583 C CA . ASP A 1 330 ? -26.441 10.520 26.287 1.00 77.81 330 ASP A CA 1
ATOM 2584 C C . ASP A 1 330 ? -27.086 11.454 27.324 1.00 77.81 330 ASP A C 1
ATOM 2586 O O . ASP A 1 330 ? -27.217 11.126 28.510 1.00 77.81 330 ASP A O 1
ATOM 2590 N N . GLY A 1 331 ? -27.508 12.632 26.859 1.00 71.81 331 GLY A N 1
ATOM 2591 C CA . GLY A 1 331 ? -28.147 13.652 27.691 1.00 71.81 331 GLY A CA 1
ATOM 2592 C C . GLY A 1 331 ? -29.526 13.265 28.229 1.00 71.81 331 GLY A C 1
ATOM 2593 O O . GLY A 1 331 ? -29.893 13.726 29.311 1.00 71.81 331 GLY A O 1
ATOM 2594 N N . ARG A 1 332 ? -30.272 12.389 27.540 1.00 69.50 332 ARG A N 1
ATOM 2595 C CA . ARG A 1 332 ? -31.614 11.957 27.973 1.00 69.50 332 ARG A CA 1
ATOM 2596 C C . ARG A 1 332 ? -31.516 11.007 29.155 1.00 69.50 332 ARG A C 1
ATOM 2598 O O . ARG A 1 332 ? -32.256 11.136 30.127 1.00 69.50 332 ARG A O 1
ATOM 2605 N N . ARG A 1 333 ? -30.584 10.056 29.085 1.00 72.56 333 ARG A N 1
ATOM 2606 C CA . ARG A 1 333 ? -30.377 9.062 30.149 1.00 72.56 333 ARG A CA 1
ATOM 2607 C C . ARG A 1 333 ? -29.402 9.524 31.224 1.00 72.56 333 ARG A C 1
ATOM 2609 O O . ARG A 1 333 ? -29.346 8.885 32.279 1.00 72.56 333 ARG A O 1
ATOM 2616 N N . ARG A 1 334 ? -28.665 10.609 30.955 1.00 79.69 334 ARG A N 1
ATOM 2617 C CA . ARG A 1 334 ? -27.539 11.128 31.744 1.00 79.69 334 ARG A CA 1
ATOM 2618 C C . ARG A 1 334 ? -26.431 10.085 31.917 1.00 79.69 334 ARG A C 1
ATOM 2620 O O . ARG A 1 334 ? -26.072 9.740 33.042 1.00 79.69 334 ARG A O 1
ATOM 2627 N N . ARG A 1 335 ? -25.941 9.528 30.804 1.00 83.75 335 ARG A N 1
ATOM 2628 C CA . ARG A 1 335 ? -24.985 8.398 30.792 1.00 83.75 335 ARG A CA 1
ATOM 2629 C C . ARG A 1 335 ? -23.921 8.581 29.734 1.00 83.75 335 ARG A C 1
ATOM 2631 O O . ARG A 1 335 ? -24.142 9.268 28.747 1.00 83.75 335 ARG A O 1
ATOM 2638 N N . TRP A 1 336 ? -22.783 7.930 29.920 1.00 86.94 336 TRP A N 1
ATOM 2639 C CA . TRP A 1 336 ? -21.753 7.854 28.890 1.00 86.94 336 TRP A CA 1
ATOM 2640 C C . TRP A 1 336 ? -21.848 6.515 28.162 1.00 86.94 336 TRP A C 1
ATOM 2642 O O . TRP A 1 336 ? -21.881 5.467 28.792 1.00 86.94 336 TRP A O 1
ATOM 2652 N N . CYS A 1 337 ? -21.882 6.537 26.838 1.00 86.62 337 CYS A N 1
ATOM 2653 C CA . CYS A 1 337 ? -22.017 5.363 25.986 1.00 86.62 337 CYS A CA 1
ATOM 2654 C C . CYS A 1 337 ? -20.750 5.184 25.155 1.00 86.62 337 CYS A C 1
ATOM 2656 O O . CYS A 1 337 ? -20.327 6.107 24.462 1.00 86.62 337 CYS A O 1
ATOM 2658 N N . ARG A 1 338 ? -20.160 3.991 25.195 1.00 87.00 338 ARG A N 1
ATOM 2659 C CA . ARG A 1 338 ? -19.089 3.574 24.291 1.00 87.00 338 ARG A CA 1
ATOM 2660 C C . ARG A 1 338 ? -19.720 2.797 23.137 1.00 87.00 338 ARG A C 1
ATOM 2662 O O . ARG A 1 338 ? -20.349 1.771 23.376 1.00 87.00 338 ARG A O 1
ATOM 2669 N N . MET A 1 339 ? -19.524 3.268 21.905 1.00 83.56 339 MET A N 1
ATOM 2670 C CA . MET A 1 339 ? -20.152 2.703 20.692 1.00 83.56 339 MET A CA 1
ATOM 2671 C C . MET A 1 339 ? -19.505 1.400 20.191 1.00 83.56 339 MET A C 1
ATOM 2673 O O . MET A 1 339 ? -19.942 0.825 19.199 1.00 83.56 339 MET A O 1
ATOM 2677 N N . SER A 1 340 ? -18.433 0.951 20.842 1.00 83.75 340 SER A N 1
ATOM 2678 C CA . SER A 1 340 ? -17.734 -0.291 20.528 1.00 83.75 340 SER A CA 1
ATOM 2679 C C . SER A 1 340 ? -17.376 -1.027 21.820 1.00 83.75 340 SER A C 1
ATOM 2681 O O . SER A 1 340 ? -16.994 -0.369 22.793 1.00 83.75 340 SER A O 1
ATOM 2683 N N . PRO A 1 341 ? -17.438 -2.365 21.858 1.00 86.81 341 PRO A N 1
ATOM 2684 C CA . PRO A 1 341 ? -16.941 -3.117 23.003 1.00 86.81 341 PRO A CA 1
ATOM 2685 C C . PRO A 1 341 ? -15.435 -2.911 23.197 1.00 86.81 341 PRO A C 1
ATOM 2687 O O . PRO A 1 341 ? -14.716 -2.492 22.282 1.00 86.81 341 PRO A O 1
ATOM 2690 N N . VAL A 1 342 ? -14.968 -3.201 24.407 1.00 89.00 342 VAL A N 1
ATOM 2691 C CA . VAL A 1 342 ? -13.551 -3.159 24.780 1.00 89.00 342 VAL A CA 1
ATOM 2692 C C . VAL A 1 342 ? -13.036 -4.579 24.982 1.00 89.00 342 VAL A C 1
ATOM 2694 O O . VAL A 1 342 ? -13.737 -5.434 25.519 1.00 89.00 342 VAL A O 1
ATOM 2697 N N . ALA A 1 343 ? -11.810 -4.840 24.533 1.00 89.06 343 ALA A N 1
ATOM 2698 C CA . ALA A 1 343 ? -11.172 -6.149 24.694 1.00 89.06 343 ALA A CA 1
ATOM 2699 C C . ALA A 1 343 ? -10.407 -6.270 26.022 1.00 89.06 343 ALA A C 1
ATOM 2701 O O . ALA A 1 343 ? -10.119 -7.374 26.468 1.00 89.06 343 ALA A O 1
ATOM 2702 N N . THR A 1 344 ? -10.052 -5.140 26.635 1.00 89.88 344 THR A N 1
ATOM 2703 C CA . THR A 1 344 ? -9.308 -5.048 27.895 1.00 89.88 344 THR A CA 1
ATOM 2704 C C . THR A 1 344 ? -9.781 -3.831 28.688 1.00 89.88 344 THR A C 1
ATOM 2706 O O . THR A 1 344 ? -10.479 -2.960 28.161 1.00 89.88 344 THR A O 1
ATOM 2709 N N . VAL A 1 345 ? -9.407 -3.757 29.967 1.00 89.88 345 VAL A N 1
ATOM 2710 C CA . VAL A 1 345 ? -9.682 -2.581 30.801 1.00 89.88 345 VAL A CA 1
ATOM 2711 C C . VAL A 1 345 ? -8.766 -1.433 30.368 1.00 89.88 345 VAL A C 1
ATOM 2713 O O . VAL A 1 345 ? -7.596 -1.371 30.738 1.00 89.88 345 VAL A O 1
ATOM 2716 N N . GLU A 1 346 ? -9.293 -0.539 29.530 1.00 89.25 346 GLU A N 1
ATOM 2717 C CA . GLU A 1 346 ? -8.579 0.648 29.048 1.00 89.25 346 GLU A CA 1
ATOM 2718 C C . GLU A 1 346 ? -8.387 1.679 30.189 1.00 89.25 346 GLU A C 1
ATOM 2720 O O . GLU A 1 346 ? -9.225 1.749 31.092 1.00 89.25 346 GLU A O 1
ATOM 2725 N N . PRO A 1 347 ? -7.341 2.531 30.164 1.00 89.31 347 PRO A N 1
ATOM 2726 C CA . PRO A 1 347 ? -7.046 3.462 31.263 1.00 89.31 347 PRO A CA 1
ATOM 2727 C C . PRO A 1 347 ? -8.199 4.402 31.641 1.00 89.31 347 PRO A C 1
ATOM 2729 O O . PRO A 1 347 ? -8.433 4.656 32.819 1.00 89.31 347 PRO A O 1
ATOM 2732 N N . TRP A 1 348 ? -8.956 4.894 30.658 1.00 88.19 348 TRP A N 1
ATOM 2733 C CA . TRP A 1 348 ? -10.126 5.741 30.913 1.00 88.19 348 TRP A CA 1
ATOM 2734 C C . TRP A 1 348 ? -11.280 4.956 31.552 1.00 88.19 348 TRP A C 1
ATOM 2736 O O . TRP A 1 348 ? -12.042 5.523 32.330 1.00 88.19 348 TRP A O 1
ATOM 2746 N N . LEU A 1 349 ? -11.416 3.662 31.235 1.00 90.19 349 LEU A N 1
ATOM 2747 C CA . LEU A 1 349 ? -12.438 2.799 31.817 1.00 90.19 349 LEU A CA 1
ATOM 2748 C C . LEU A 1 349 ? -12.074 2.473 33.263 1.00 90.19 349 LEU A C 1
ATOM 2750 O O . LEU A 1 349 ? -12.932 2.598 34.128 1.00 90.19 349 LEU A O 1
ATOM 2754 N N . ALA A 1 350 ? -10.805 2.157 33.536 1.00 90.62 350 ALA A N 1
ATOM 2755 C CA . ALA A 1 350 ? -10.297 2.022 34.900 1.00 90.62 350 ALA A CA 1
ATOM 2756 C C . ALA A 1 350 ? -10.554 3.303 35.710 1.00 90.62 350 ALA A C 1
ATOM 2758 O O . ALA A 1 350 ? -11.182 3.243 36.760 1.00 90.62 350 ALA A O 1
ATOM 2759 N N . ALA A 1 351 ? -10.192 4.474 35.175 1.00 89.62 351 ALA A N 1
ATOM 2760 C CA . ALA A 1 351 ? -10.440 5.756 35.836 1.00 89.62 351 ALA A CA 1
ATOM 2761 C C . ALA A 1 351 ? -11.938 6.036 36.066 1.00 89.62 351 ALA A C 1
ATOM 2763 O O . ALA A 1 351 ? -12.313 6.597 37.094 1.00 89.62 351 ALA A O 1
ATOM 2764 N N . ALA A 1 352 ? -12.808 5.638 35.132 1.00 89.50 352 ALA A N 1
ATOM 2765 C CA . ALA A 1 352 ? -14.251 5.758 35.302 1.00 89.50 352 ALA A CA 1
ATOM 2766 C C . ALA A 1 352 ? -14.774 4.841 36.417 1.00 89.50 352 ALA A C 1
ATOM 2768 O O . ALA A 1 352 ? -15.562 5.291 37.248 1.00 89.50 352 ALA A O 1
ATOM 2769 N N . LEU A 1 353 ? -14.324 3.585 36.454 1.00 90.75 353 LEU A N 1
ATOM 2770 C CA . LEU A 1 353 ? -14.677 2.620 37.497 1.00 90.75 353 LEU A CA 1
ATOM 2771 C C . LEU A 1 353 ? -14.181 3.077 38.875 1.00 90.75 353 LEU A C 1
ATOM 2773 O O . LEU A 1 353 ? -14.945 3.055 39.835 1.00 90.75 353 LEU A O 1
ATOM 2777 N N . ASP A 1 354 ? -12.954 3.589 38.956 1.00 89.94 354 ASP A N 1
ATOM 2778 C CA . ASP A 1 354 ? -12.363 4.121 40.189 1.00 89.94 354 ASP A CA 1
ATOM 2779 C C . ASP A 1 354 ? -13.092 5.384 40.683 1.00 89.94 354 ASP A C 1
ATOM 2781 O O . ASP A 1 354 ? -13.178 5.632 41.885 1.00 89.94 354 ASP A O 1
ATOM 2785 N N . ALA A 1 355 ? -13.683 6.159 39.767 1.00 87.75 355 ALA A N 1
ATOM 2786 C CA . ALA A 1 355 ? -14.576 7.275 40.081 1.00 87.75 355 ALA A CA 1
ATOM 2787 C C . ALA A 1 355 ? -16.009 6.833 40.464 1.00 87.75 355 ALA A C 1
ATOM 2789 O O . ALA A 1 355 ? -16.883 7.680 40.666 1.00 87.75 355 ALA A O 1
ATOM 2790 N N . GLY A 1 356 ? -16.266 5.525 40.562 1.00 86.31 356 GLY A N 1
ATOM 2791 C CA . GLY A 1 356 ? -17.546 4.947 40.973 1.00 86.31 356 GLY A CA 1
ATOM 2792 C C . GLY A 1 356 ? -18.532 4.693 39.832 1.00 86.31 356 GLY A C 1
ATOM 2793 O O . GLY A 1 356 ? -19.733 4.579 40.085 1.00 86.31 356 GLY A O 1
ATOM 2794 N N . ALA A 1 357 ? -18.079 4.636 38.575 1.00 88.75 357 ALA A N 1
ATOM 2795 C CA . ALA A 1 357 ? -18.952 4.260 37.469 1.00 88.75 357 ALA A CA 1
ATOM 2796 C C . ALA A 1 357 ? -19.387 2.793 37.572 1.00 88.75 357 ALA A C 1
ATOM 2798 O O . ALA A 1 357 ? -18.585 1.902 37.828 1.00 88.75 357 ALA A O 1
ATOM 2799 N N . THR A 1 358 ? -20.654 2.534 37.265 1.00 88.50 358 THR A N 1
ATOM 2800 C CA . THR A 1 358 ? -21.170 1.184 37.011 1.00 88.50 358 THR A CA 1
ATOM 2801 C C . THR A 1 358 ? -21.309 0.962 35.509 1.00 88.50 358 THR A C 1
ATOM 2803 O O . THR A 1 358 ? -21.649 1.890 34.767 1.00 88.50 358 THR A O 1
ATOM 2806 N N . VAL A 1 359 ? -21.039 -0.264 35.056 1.00 89.56 359 VAL A N 1
ATOM 2807 C CA . VAL A 1 359 ? -21.060 -0.639 33.636 1.00 89.56 359 VAL A CA 1
ATOM 2808 C C . VAL A 1 359 ? -22.288 -1.494 33.344 1.00 89.56 359 VAL A C 1
ATOM 2810 O O . VAL A 1 359 ? -22.620 -2.403 34.102 1.00 89.56 359 VAL A O 1
ATOM 2813 N N . ALA A 1 360 ? -22.963 -1.219 32.234 1.00 87.88 360 ALA A N 1
ATOM 2814 C CA . ALA A 1 360 ? -24.043 -2.044 31.710 1.00 87.88 360 ALA A CA 1
ATOM 2815 C C . ALA A 1 360 ? -23.890 -2.251 30.193 1.00 87.88 360 ALA A C 1
ATOM 2817 O O . ALA A 1 360 ? -23.308 -1.398 29.521 1.00 87.88 360 ALA A O 1
ATOM 2818 N N . PRO A 1 361 ? -24.462 -3.323 29.614 1.00 86.25 361 PRO A N 1
ATOM 2819 C CA . PRO A 1 361 ? -24.477 -3.499 28.167 1.00 86.25 361 PRO A CA 1
ATOM 2820 C C . PRO A 1 361 ? -25.212 -2.345 27.485 1.00 86.25 361 PRO A C 1
ATOM 2822 O O . PRO A 1 361 ? -26.268 -1.913 27.961 1.00 86.25 361 PRO A O 1
ATOM 2825 N N . LEU A 1 362 ? -24.688 -1.864 26.354 1.00 81.88 362 LEU A N 1
ATOM 2826 C CA . LEU A 1 362 ? -25.338 -0.780 25.623 1.00 81.88 362 LEU A CA 1
ATOM 2827 C C . LEU A 1 362 ? -26.710 -1.242 25.102 1.00 81.88 362 LEU A C 1
ATOM 2829 O O . LEU A 1 362 ? -26.822 -2.254 24.404 1.00 81.88 362 LEU A O 1
ATOM 2833 N N . GLY A 1 363 ? -27.765 -0.515 25.478 1.00 76.56 363 GLY A N 1
ATOM 2834 C CA . GLY A 1 363 ? -29.145 -0.845 25.114 1.00 76.56 363 GLY A CA 1
ATOM 2835 C C . GLY A 1 363 ? -29.462 -0.668 23.622 1.00 76.56 363 GLY A C 1
ATOM 2836 O O . GLY A 1 363 ? -28.668 -0.151 22.844 1.00 76.56 363 GLY A O 1
ATOM 2837 N N . THR A 1 364 ? -30.663 -1.085 23.210 1.00 58.41 364 THR A N 1
ATOM 2838 C CA . THR A 1 364 ? -31.100 -1.072 21.801 1.00 58.41 364 THR A CA 1
ATOM 2839 C C . THR A 1 364 ? -31.643 0.262 21.290 1.00 58.41 364 THR A C 1
ATOM 2841 O O . THR A 1 364 ? -31.936 0.360 20.101 1.00 58.41 364 THR A O 1
ATOM 2844 N N . ALA A 1 365 ? -31.798 1.266 22.155 1.00 55.84 365 ALA A N 1
ATOM 2845 C CA . ALA A 1 365 ? -32.318 2.566 21.748 1.00 55.84 365 ALA A CA 1
ATOM 2846 C C . ALA A 1 365 ? -31.264 3.319 20.933 1.00 55.84 365 ALA A C 1
ATOM 2848 O O . ALA A 1 365 ? -30.149 3.521 21.409 1.00 55.84 365 ALA A O 1
ATOM 2849 N N . ASP A 1 366 ? -31.641 3.684 19.714 1.00 50.25 366 ASP A N 1
ATOM 2850 C CA . ASP A 1 366 ? -30.806 4.371 18.739 1.00 50.25 366 ASP A CA 1
ATOM 2851 C C . ASP A 1 366 ? -30.346 5.744 19.279 1.00 50.25 366 ASP A C 1
ATOM 2853 O O . ASP A 1 366 ? -31.196 6.605 19.527 1.00 50.25 366 ASP A O 1
ATOM 2857 N N . PRO A 1 367 ? -29.037 5.969 19.507 1.00 50.84 367 PRO A N 1
ATOM 2858 C CA . PRO A 1 367 ? -28.513 7.272 19.920 1.00 50.84 36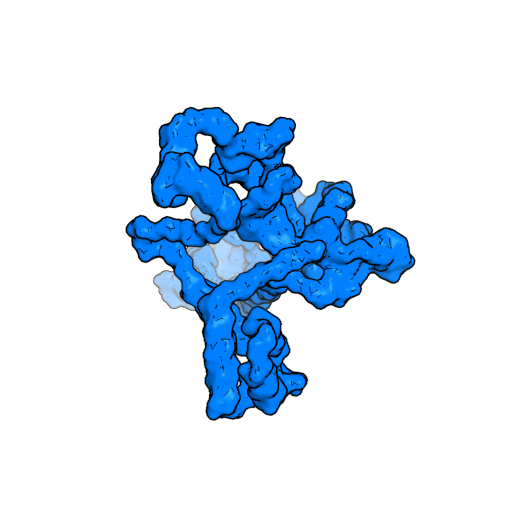7 PRO A CA 1
ATOM 2859 C C . PRO A 1 367 ? -28.603 8.338 18.811 1.00 50.84 367 PRO A C 1
ATOM 2861 O O . PRO A 1 367 ? -28.341 9.512 19.087 1.00 50.84 367 PRO A O 1
ATOM 2864 N N . ASP A 1 368 ? -28.981 7.946 17.587 1.00 48.38 368 ASP A N 1
ATOM 2865 C CA . ASP A 1 368 ? -29.132 8.825 16.423 1.00 48.38 368 ASP A CA 1
ATOM 2866 C C . ASP A 1 368 ? -30.603 9.161 16.098 1.00 48.38 368 ASP A C 1
ATOM 2868 O O . ASP A 1 368 ? -30.883 9.913 15.162 1.00 48.38 368 ASP A O 1
ATOM 2872 N N . ALA A 1 369 ? -31.559 8.692 16.909 1.00 46.16 369 ALA A N 1
ATOM 2873 C CA . ALA A 1 369 ? -32.943 9.150 16.846 1.00 46.16 369 ALA A CA 1
ATOM 2874 C C . ALA A 1 369 ? -33.090 10.533 17.517 1.00 46.16 369 ALA A C 1
ATOM 2876 O O . ALA A 1 369 ? -33.414 10.626 18.701 1.00 46.16 369 ALA A O 1
ATOM 2877 N N . GLU A 1 370 ? -32.882 11.576 16.706 1.00 46.53 370 GLU A N 1
ATOM 2878 C CA . GLU A 1 370 ? -33.308 12.986 16.837 1.00 46.53 370 GLU A CA 1
ATOM 2879 C C . GLU A 1 370 ? -32.191 14.046 16.955 1.00 46.53 370 GLU A C 1
ATOM 2881 O O . GLU A 1 370 ? -31.309 13.997 17.811 1.00 46.53 370 GLU A O 1
ATOM 2886 N N . ASP A 1 371 ? -32.319 15.015 16.037 1.00 41.22 371 ASP A N 1
ATOM 2887 C CA . ASP A 1 371 ? -31.712 16.343 15.893 1.00 41.22 371 ASP A CA 1
ATOM 2888 C C . ASP A 1 371 ? -30.936 16.905 17.093 1.00 41.22 371 ASP A C 1
ATOM 2890 O O . ASP A 1 371 ? -31.500 17.336 18.099 1.00 41.22 371 ASP A O 1
ATOM 2894 N N . TRP A 1 372 ? -29.625 17.053 16.897 1.00 50.09 372 TRP A N 1
ATOM 2895 C CA . TRP A 1 372 ? -28.759 17.903 17.713 1.00 50.09 372 TRP A CA 1
ATOM 2896 C C . TRP A 1 372 ? -28.495 19.217 16.972 1.00 50.09 372 TRP A C 1
ATOM 2898 O O . TRP A 1 372 ? -27.381 19.491 16.524 1.00 50.09 372 TRP A O 1
ATOM 2908 N N . GLY A 1 373 ? -29.536 20.038 16.823 1.00 32.84 373 GLY A N 1
ATOM 2909 C CA . GLY A 1 373 ? -29.325 21.469 16.620 1.00 32.84 373 GLY A CA 1
ATOM 2910 C C . GLY A 1 373 ? -28.613 22.055 17.852 1.00 32.84 373 GLY A C 1
ATOM 2911 O O . GLY A 1 373 ? -28.823 21.559 18.961 1.00 32.84 373 GLY A O 1
ATOM 2912 N N . PRO A 1 374 ? -27.754 23.076 17.702 1.00 33.91 374 PRO A N 1
ATOM 2913 C CA . PRO A 1 374 ? -27.064 23.701 18.824 1.00 33.91 374 PRO A CA 1
ATOM 2914 C C . PRO A 1 374 ? -28.068 24.498 19.668 1.00 33.91 374 PRO A C 1
ATOM 2916 O O . PRO A 1 374 ? -28.229 25.698 19.484 1.00 33.91 374 PRO A O 1
ATOM 2919 N N . SER A 1 375 ? -28.769 23.833 20.584 1.00 32.81 375 SER A N 1
ATOM 2920 C CA . SER A 1 375 ? -29.585 24.487 21.605 1.00 32.81 375 SER A CA 1
ATOM 2921 C C . SER A 1 375 ? -28.880 24.389 22.957 1.00 32.81 375 SER A C 1
ATOM 2923 O O . SER A 1 375 ? -28.885 23.342 23.599 1.00 32.81 375 SER A O 1
ATOM 2925 N N . GLU A 1 376 ? -28.231 25.499 23.309 1.00 35.66 376 GLU A N 1
ATOM 2926 C CA . GLU A 1 376 ? -28.163 26.096 24.649 1.00 35.66 376 GLU A CA 1
ATOM 2927 C C . GLU A 1 376 ? -27.871 25.146 25.823 1.00 35.66 376 GLU A C 1
ATOM 2929 O O . GLU A 1 376 ? -28.764 24.587 26.458 1.00 35.66 376 GLU A O 1
ATOM 2934 N N . TRP A 1 377 ? -26.589 25.052 26.180 1.00 33.59 377 TRP A N 1
ATOM 2935 C CA . TRP A 1 377 ? -26.208 24.759 27.560 1.00 33.59 377 TRP A CA 1
ATOM 2936 C C . TRP A 1 377 ? -26.271 26.083 28.337 1.00 33.59 377 TRP A C 1
ATOM 2938 O O . TRP A 1 377 ? -25.660 27.046 27.876 1.00 33.59 377 TRP A O 1
ATOM 2948 N N . PRO A 1 378 ? -27.007 26.176 29.458 1.00 32.81 378 PRO A N 1
ATOM 2949 C CA . PRO A 1 378 ? -26.935 27.348 30.321 1.00 32.81 378 PRO A CA 1
ATOM 2950 C C . PRO A 1 378 ? -25.580 27.373 31.044 1.00 32.81 378 PRO A C 1
ATOM 2952 O O . PRO A 1 378 ? -25.116 26.320 31.496 1.00 32.81 378 PRO A O 1
ATOM 2955 N N . ASP A 1 379 ? -24.979 28.565 31.101 1.00 34.88 379 ASP A N 1
ATOM 2956 C CA . ASP A 1 379 ? -23.703 28.875 31.769 1.00 34.88 379 ASP A CA 1
ATOM 2957 C C . ASP A 1 379 ? -23.647 28.438 33.243 1.00 34.88 379 ASP A C 1
ATOM 2959 O O . ASP A 1 379 ? -24.657 28.625 33.971 1.00 34.88 379 ASP A O 1
#

Mean predicted aligned error: 19.58 Å